Protein AF-0000000078599342 (afdb_homodimer)

Secondary structure (DSSP, 8-state):
-HHHHHHHHHHHHH-TT--EEEEETTEEEEE-HHHHTTT-HHHHHHHHHHHHH-S--EEEE-SS-HHHHHHHHHHHHHS---SS--SS-------GGG-------------------HHHHHHHHHHHHHHHHHHTT-HHHHHHHHHHHHHHHHHHTTSTTHHHHHHHHHHHS-TT--HHHHHHHHHHHHTHHHHTTSHHHHHHHHH-HHHHHHHH-/-HHHHHHHHHHHHH-TT--EEEEETTEEEEE-HHHHTTT-HHHHHHHHHHHHH-S--EEEE-SS-HHHHHHHHHHHHHS---SS--SS-------GGGG------------------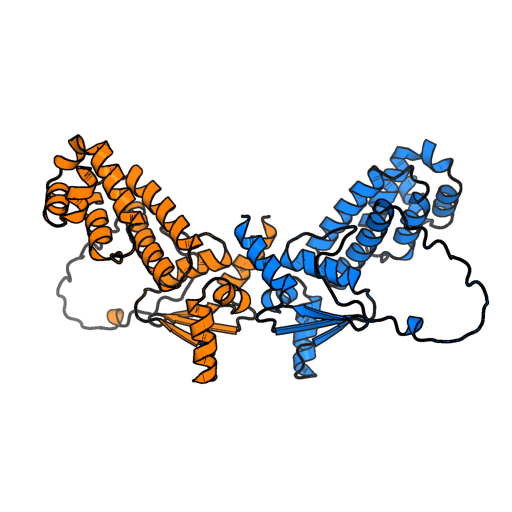HHHHHHHHHHHHHHHHHHTT-HHHHHHHHHHHHHHHHHHTTSTTHHHHHHHHHHHS-TT--HHHHHHHHHHHHTHHHHTTSHHHHHHHHH-HHHHHHHH-

Nearest PDB structures (foldseek):
  8dwu-assembly1_J  TM=7.829E-01  e=3.269E-07  Homo sapiens
  8dwv-assembly1_E  TM=7.834E-01  e=4.260E-07  Homo sapiens
  8dws-assembly1_A  TM=7.668E-01  e=6.860E-07  Homo sapiens
  4eoz-assembly2_A  TM=8.728E-01  e=1.828E-05  Homo sapiens
  3htm-assembly1_B  TM=7.169E-01  e=1.600E-06  Homo sapiens

Foldseek 3Di:
DVPQLVVLLCCQAVVPPFDAWEAEPNWIGGHHCVQQVVQFVLLVVVQVVVVVPDVHRYHYDYPAHPQLVQQVSCCSRRVGGDLQDGDHPIDDPPPCVVPPPPPDPDPPDPPCPVPPDSLLSSLVSLLRNLQVCVVRVRVSSNVVSLVSNLVSCLVCVLPPCNLVSLVCCQPPHDPVDCSNLLSNLVNCLVCVVNNVVDVSNVVSLVVRVVSVVSNVD/DVPQLVVLLCCQAVVPPFDAWEAEPNWIGGHHCVQQVVQFVLLVVVQVVVVVPDVHRYHYDYPAHPQLVQQVSCCSRRVGGDLQDGDHPIDDPPPPVVPPPPPDPDPPDPPCPVPPDSLLSSLVSLLRNLQVCVVRVRVSSNVVSLVSNLVSCLVCVVPPCNLVSLVCCQPPHDPVDCSNLLSNLVNCLVCVVNNVVDVSNVVSLVVRVVSVVSNVD

Sequence (434 aa):
MSELKDVMRDLLLRGRFSDMEILCQGITFKVHQAIVCTQSSYFSSAMCDGFKESTEKAINIQDDTPETIERVLSFLYLREYSEDGHIIQYQQPISALAICDHESGSSLPENKLEISEPANQAAFNNIEVFIAADKYAVFPLKTLATLKFSRWANTNYSSPMFHEVVQKVMTSVPPHESALREVIADIITRHIFDLIKNPEIVRNLDSFGSLGSLVITMSELKDVMRDLLLRGRFSDMEILCQGITFKVHQAIVCTQSSYFSSAMCDGFKESTEKAINIQDDTPETIERVLSFLYLREYSEDGHIIQYQQPISALAICDHESGSSLPENKLEISEPANQAAFNNIEVFIAADKYAVFPLKTLATLKFSRWANTNYSSPMFHEVVQKVMTSVPPHESALREVIADIITRHIFDLIKNPEIVRNLDSFGSLGSLVIT

Structure (mmCIF, N/CA/C/O backbone):
data_AF-0000000078599342-model_v1
#
loop_
_entity.id
_entity.type
_entity.pdbx_description
1 polymer 'BTB domain-containing protein'
#
loop_
_atom_site.group_PDB
_atom_site.id
_atom_site.type_symbol
_atom_site.label_atom_id
_atom_site.label_alt_id
_atom_site.label_comp_id
_atom_site.label_asym_id
_atom_site.label_entity_id
_atom_site.label_seq_id
_atom_site.pdbx_PDB_ins_code
_atom_site.Cartn_x
_atom_site.Cartn_y
_atom_site.Cartn_z
_atom_site.occupancy
_atom_site.B_iso_or_equiv
_atom_site.auth_seq_id
_atom_site.auth_comp_id
_atom_site.auth_asym_id
_atom_site.auth_atom_id
_atom_site.pdbx_PDB_model_num
ATOM 1 N N . MET A 1 1 ? 8.242 -2.121 -5.367 1 44.31 1 MET A N 1
ATOM 2 C CA . MET A 1 1 ? 7.691 -1.234 -4.348 1 44.31 1 MET A CA 1
ATOM 3 C C . MET A 1 1 ? 6.762 -0.198 -4.973 1 44.31 1 MET A C 1
ATOM 5 O O . MET A 1 1 ? 5.73 0.148 -4.395 1 44.31 1 MET A O 1
ATOM 9 N N . SER A 1 2 ? 7.109 0.196 -6.266 1 57.41 2 SER A N 1
ATOM 10 C CA . SER A 1 2 ? 6.449 1.245 -7.039 1 57.41 2 SER A CA 1
ATOM 11 C C . SER A 1 2 ? 5.027 0.843 -7.418 1 57.41 2 SER A C 1
ATOM 13 O O . SER A 1 2 ? 4.109 1.665 -7.367 1 57.41 2 SER A O 1
ATOM 15 N N . GLU A 1 3 ? 4.758 -0.439 -7.145 1 83.12 3 GLU A N 1
ATOM 16 C CA . GLU A 1 3 ? 3.508 -0.863 -7.766 1 83.12 3 GLU A CA 1
ATOM 17 C C . GLU A 1 3 ? 2.35 -0.808 -6.773 1 83.12 3 GLU A C 1
ATOM 19 O O . GLU A 1 3 ? 1.249 -0.375 -7.117 1 83.12 3 GLU A O 1
ATOM 24 N N . LEU A 1 4 ? 2.77 -0.935 -5.496 1 88.19 4 LEU A N 1
ATOM 25 C CA . LEU A 1 4 ? 1.708 -0.881 -4.5 1 88.19 4 LEU A CA 1
ATOM 26 C C . LEU A 1 4 ? 1.235 0.552 -4.281 1 88.19 4 LEU A C 1
ATOM 28 O O . LEU A 1 4 ? 0.034 0.803 -4.164 1 88.19 4 LEU A O 1
ATOM 32 N N . LYS A 1 5 ? 2.162 1.433 -4.293 1 91.69 5 LYS A N 1
ATOM 33 C CA . LYS A 1 5 ? 1.847 2.848 -4.129 1 91.69 5 LYS A CA 1
ATOM 34 C C . LYS A 1 5 ? 0.955 3.35 -5.262 1 91.69 5 LYS A C 1
ATOM 36 O O . LYS A 1 5 ? 0.083 4.195 -5.047 1 91.69 5 LYS A O 1
ATOM 41 N N . ASP A 1 6 ? 1.201 2.787 -6.383 1 91.44 6 ASP A N 1
ATOM 42 C CA . ASP A 1 6 ? 0.391 3.178 -7.531 1 91.44 6 ASP A CA 1
ATOM 43 C C . ASP A 1 6 ? -1.062 2.744 -7.352 1 91.44 6 ASP A C 1
ATOM 45 O O . ASP A 1 6 ? -1.983 3.482 -7.707 1 91.44 6 ASP A O 1
ATOM 49 N N . VAL A 1 7 ? -1.217 1.637 -6.809 1 91 7 VAL A N 1
ATOM 50 C CA . VAL A 1 7 ? -2.561 1.129 -6.551 1 91 7 VAL A CA 1
ATOM 51 C C . VAL A 1 7 ? -3.26 2.02 -5.523 1 91 7 VAL A C 1
ATOM 53 O O . VAL A 1 7 ? -4.398 2.443 -5.738 1 91 7 VAL A O 1
ATOM 56 N N . MET A 1 8 ? -2.564 2.336 -4.508 1 94.5 8 MET A N 1
ATOM 57 C CA . MET A 1 8 ? -3.117 3.156 -3.436 1 94.5 8 MET A CA 1
ATOM 58 C C . MET A 1 8 ? -3.426 4.566 -3.932 1 94.5 8 MET A C 1
ATOM 60 O O . MET A 1 8 ? -4.441 5.152 -3.551 1 94.5 8 MET A O 1
ATOM 64 N N . ARG A 1 9 ? -2.537 5.02 -4.727 1 94.25 9 ARG A N 1
ATOM 65 C CA . ARG A 1 9 ? -2.746 6.34 -5.312 1 94.25 9 ARG A CA 1
ATOM 66 C C . ARG A 1 9 ? -4.012 6.367 -6.164 1 94.25 9 ARG A C 1
ATOM 68 O O . ARG A 1 9 ? -4.797 7.316 -6.09 1 94.25 9 ARG A O 1
ATOM 75 N N . ASP A 1 10 ? -4.18 5.352 -6.887 1 93 10 ASP A N 1
ATOM 76 C CA . ASP A 1 10 ? -5.363 5.262 -7.734 1 93 10 ASP A CA 1
ATOM 77 C C . ASP A 1 10 ? -6.641 5.227 -6.895 1 93 10 ASP A C 1
ATOM 79 O O . ASP A 1 10 ? -7.625 5.887 -7.227 1 93 10 ASP A O 1
ATOM 83 N N . LEU A 1 11 ? -6.578 4.488 -5.844 1 94.75 11 LEU A N 1
ATOM 84 C CA . LEU A 1 11 ? -7.73 4.43 -4.949 1 94.75 11 LEU A CA 1
ATOM 85 C C . LEU A 1 11 ? -8.039 5.805 -4.367 1 94.75 11 LEU A C 1
ATOM 87 O O . LEU A 1 11 ? -9.203 6.211 -4.312 1 94.75 11 LEU A O 1
ATOM 91 N N . LEU A 1 12 ? -7.027 6.5 -3.98 1 95.56 12 LEU A N 1
ATOM 92 C CA . LEU A 1 12 ? -7.195 7.82 -3.385 1 95.56 12 LEU A CA 1
ATOM 93 C C . LEU A 1 12 ? -7.785 8.797 -4.395 1 95.56 12 LEU A C 1
ATOM 95 O O . LEU A 1 12 ? -8.711 9.547 -4.074 1 95.56 12 LEU A O 1
ATOM 99 N N . LEU A 1 13 ? -7.34 8.734 -5.602 1 93.81 13 LEU A N 1
ATOM 100 C CA . LEU A 1 13 ? -7.66 9.758 -6.59 1 93.81 13 LEU A CA 1
ATOM 101 C C . LEU A 1 13 ? -8.984 9.453 -7.277 1 93.81 13 LEU A C 1
ATOM 103 O O . LEU A 1 13 ? -9.75 10.367 -7.594 1 93.81 13 LEU A O 1
ATOM 107 N N . ARG A 1 14 ? -9.273 8.18 -7.477 1 92.06 14 ARG A N 1
ATOM 108 C CA . ARG A 1 14 ? -10.445 7.828 -8.273 1 92.06 14 ARG A CA 1
ATOM 109 C C . ARG A 1 14 ? -11.609 7.402 -7.391 1 92.06 14 ARG A C 1
ATOM 111 O O . ARG A 1 14 ? -12.766 7.453 -7.809 1 92.06 14 ARG A O 1
ATOM 118 N N . GLY A 1 15 ? -11.344 6.891 -6.246 1 93.19 15 GLY A N 1
ATOM 119 C CA . GLY A 1 15 ? -12.375 6.539 -5.281 1 93.19 15 GLY A CA 1
ATOM 120 C C . GLY A 1 15 ? -13.195 5.332 -5.699 1 93.19 15 GLY A C 1
ATOM 121 O O . GLY A 1 15 ? -14.352 5.191 -5.297 1 93.19 15 GLY A O 1
ATOM 122 N N . ARG A 1 16 ? -12.609 4.461 -6.594 1 91.44 16 ARG A N 1
ATOM 123 C CA . ARG A 1 16 ? -13.32 3.258 -7.004 1 91.44 16 ARG A CA 1
ATOM 124 C C . ARG A 1 16 ? -13.555 2.328 -5.816 1 91.44 16 ARG A C 1
ATOM 126 O O . ARG A 1 16 ? -12.664 2.141 -4.984 1 91.44 16 ARG A O 1
ATOM 133 N N . PHE A 1 17 ? -14.781 1.865 -5.664 1 92.31 17 PHE A N 1
ATOM 134 C CA . PHE A 1 17 ? -15.18 0.913 -4.637 1 92.31 17 PHE A CA 1
ATOM 135 C C . PHE A 1 17 ? -15.125 1.551 -3.254 1 92.31 17 PHE A C 1
ATOM 137 O O . PHE A 1 17 ? -14.875 0.868 -2.258 1 92.31 17 PHE A O 1
ATOM 144 N N . SER A 1 18 ? -15.18 2.902 -3.219 1 94.25 18 SER A N 1
ATOM 145 C CA . SER A 1 18 ? -15.242 3.57 -1.925 1 94.25 18 SER A CA 1
ATOM 146 C C . SER A 1 18 ? -16.484 3.152 -1.151 1 94.25 18 SER A C 1
ATOM 148 O O . SER A 1 18 ? -17.531 2.871 -1.748 1 94.25 18 SER A O 1
ATOM 150 N N . ASP A 1 19 ? -16.391 3.115 0.206 1 91.88 19 ASP A N 1
ATOM 151 C CA . ASP A 1 19 ? -17.516 2.703 1.048 1 91.88 19 ASP A CA 1
ATOM 152 C C . ASP A 1 19 ? -17.688 3.65 2.232 1 91.88 19 ASP A C 1
ATOM 154 O O . ASP A 1 19 ? -18.375 3.328 3.195 1 91.88 19 ASP A O 1
ATOM 158 N N . MET A 1 20 ? -17.016 4.785 2.164 1 93.19 20 MET A N 1
ATOM 159 C CA . MET A 1 20 ? -17.062 5.801 3.211 1 93.19 20 MET A CA 1
ATOM 160 C C . MET A 1 20 ? -16.828 7.188 2.633 1 93.19 20 MET A C 1
ATOM 162 O O . MET A 1 20 ? -16.031 7.348 1.694 1 93.19 20 MET A O 1
ATOM 166 N N . GLU A 1 21 ? -17.531 8.148 3.201 1 94.94 21 GLU A N 1
ATOM 167 C CA . GLU A 1 21 ? -17.344 9.531 2.752 1 94.94 21 GLU A CA 1
ATOM 168 C C . GLU A 1 21 ? -16.969 10.438 3.916 1 94.94 21 GLU A C 1
ATOM 170 O O . GLU A 1 21 ? -17.469 10.281 5.027 1 94.94 21 GLU A O 1
ATOM 175 N N . ILE A 1 22 ? -16.109 11.383 3.633 1 95.44 22 ILE A N 1
ATOM 176 C CA . ILE A 1 22 ? -15.758 12.453 4.559 1 95.44 22 ILE A CA 1
ATOM 177 C C . ILE A 1 22 ? -16.156 13.805 3.959 1 95.44 22 ILE A C 1
ATOM 179 O O . ILE A 1 22 ? -15.68 14.172 2.879 1 95.44 22 ILE A O 1
ATOM 183 N N . LEU A 1 23 ? -17.062 14.422 4.664 1 95.06 23 LEU A N 1
ATOM 184 C CA . LEU A 1 23 ? -17.5 15.75 4.25 1 95.06 23 LEU A CA 1
ATOM 185 C C . LEU A 1 23 ? -16.781 16.844 5.031 1 95.06 23 LEU A C 1
ATOM 187 O O . LEU A 1 23 ? -16.703 16.781 6.262 1 95.06 23 LEU A O 1
ATOM 191 N N . CYS A 1 24 ? -16.203 17.781 4.301 1 95.25 24 CYS A N 1
ATOM 192 C CA . CYS A 1 24 ? -15.477 18.875 4.93 1 95.25 24 CYS A CA 1
ATOM 193 C C . CYS A 1 24 ? -15.695 20.188 4.168 1 95.25 24 CYS A C 1
ATOM 195 O O . CYS A 1 24 ? -15.211 20.328 3.045 1 95.25 24 CYS A O 1
ATOM 197 N N . GLN A 1 25 ? -16.406 21.094 4.773 1 93.5 25 GLN A N 1
ATOM 198 C CA . GLN A 1 25 ? -16.641 22.422 4.227 1 93.5 25 GLN A CA 1
ATOM 199 C C . GLN A 1 25 ? -17.141 22.344 2.783 1 93.5 25 GLN A C 1
ATOM 201 O O . GLN A 1 25 ? -16.594 23 1.899 1 93.5 25 GLN A O 1
ATOM 206 N N . GLY A 1 26 ? -18.062 21.484 2.555 1 90.62 26 GLY A N 1
ATOM 207 C CA . GLY A 1 26 ? -18.719 21.375 1.259 1 90.62 26 GLY A CA 1
ATOM 208 C C . GLY A 1 26 ? -18.016 20.422 0.308 1 90.62 26 GLY A C 1
ATOM 209 O O . GLY A 1 26 ? -18.531 20.141 -0.782 1 90.62 26 GLY A O 1
ATOM 210 N N . ILE A 1 27 ? -16.844 19.984 0.686 1 93.19 27 ILE A N 1
ATOM 211 C CA . ILE A 1 27 ? -16.109 19.047 -0.155 1 93.19 27 ILE A CA 1
ATOM 212 C C . ILE A 1 27 ? -16.312 17.625 0.352 1 93.19 27 ILE A C 1
ATOM 214 O O . ILE A 1 27 ? -16.281 17.375 1.56 1 93.19 27 ILE A O 1
ATOM 218 N N . THR A 1 28 ? -16.578 16.719 -0.605 1 94.31 28 THR A N 1
ATOM 219 C CA . THR A 1 28 ? -16.766 15.32 -0.249 1 94.31 28 THR A CA 1
ATOM 220 C C . THR A 1 28 ? -15.555 14.484 -0.673 1 94.31 28 THR A C 1
ATOM 222 O O . THR A 1 28 ? -15.156 14.516 -1.838 1 94.31 28 THR A O 1
ATOM 225 N N . PHE A 1 29 ? -14.938 13.805 0.304 1 95.75 29 PHE A N 1
ATOM 226 C CA . PHE A 1 29 ? -13.875 12.836 0.031 1 95.75 29 PHE A CA 1
ATOM 227 C C . PHE A 1 29 ? -14.422 11.414 0.08 1 95.75 29 PHE A C 1
ATOM 229 O O . PHE A 1 29 ? -14.914 10.961 1.118 1 95.75 29 PHE A O 1
ATOM 236 N N . LYS A 1 30 ? -14.375 10.727 -1.102 1 95.44 30 LYS A N 1
ATOM 237 C CA . LYS A 1 30 ? -14.703 9.305 -1.126 1 95.44 30 LYS A CA 1
ATOM 238 C C . LYS A 1 30 ? -13.5 8.453 -0.716 1 95.44 30 LYS A C 1
ATOM 240 O O . LYS A 1 30 ? -12.453 8.5 -1.363 1 95.44 30 LYS A O 1
ATOM 245 N N . VAL A 1 31 ? -13.68 7.715 0.392 1 96.81 31 VAL A N 1
ATOM 246 C CA . VAL A 1 31 ? -12.531 6.992 0.934 1 96.81 31 VAL A CA 1
ATOM 247 C C . VAL A 1 31 ? -12.938 5.555 1.266 1 96.81 31 VAL A C 1
ATOM 249 O O . VAL A 1 31 ? -14.086 5.16 1.042 1 96.81 31 VAL A O 1
ATOM 252 N N . HIS A 1 32 ? -12.031 4.723 1.635 1 96.19 32 HIS A N 1
ATOM 253 C CA . HIS A 1 32 ? -12.227 3.307 1.926 1 96.19 32 HIS A CA 1
ATOM 254 C C . HIS A 1 32 ? -12.031 3.018 3.41 1 96.19 32 HIS A C 1
ATOM 256 O O . HIS A 1 32 ? -10.969 3.309 3.969 1 96.19 32 HIS A O 1
ATOM 262 N N . GLN A 1 33 ? -13.023 2.408 4.027 1 95.62 33 GLN A N 1
ATOM 263 C CA . GLN A 1 33 ? -12.953 2.1 5.453 1 95.62 33 GLN A CA 1
ATOM 264 C C . GLN A 1 33 ? -11.719 1.267 5.777 1 95.62 33 GLN A C 1
ATOM 266 O O . GLN A 1 33 ? -11.031 1.522 6.77 1 95.62 33 GLN A O 1
ATOM 271 N N . ALA A 1 34 ? -11.383 0.303 4.945 1 94.56 34 ALA A N 1
ATOM 272 C CA . ALA A 1 34 ? -10.273 -0.623 5.168 1 94.56 34 ALA A CA 1
ATOM 273 C C . ALA A 1 34 ? -8.953 0.126 5.285 1 94.56 34 ALA A C 1
ATOM 275 O O . ALA A 1 34 ? -8.047 -0.311 6 1 94.56 34 ALA A O 1
ATOM 276 N N . ILE A 1 35 ? -8.859 1.242 4.633 1 96.25 35 ILE A N 1
ATOM 277 C CA . ILE A 1 35 ? -7.617 2.016 4.629 1 96.25 35 ILE A CA 1
ATOM 278 C C . ILE A 1 35 ? -7.656 3.055 5.746 1 96.25 35 ILE A C 1
ATOM 280 O O . ILE A 1 35 ? -6.727 3.143 6.551 1 96.25 35 ILE A O 1
ATOM 284 N N . VAL A 1 36 ? -8.773 3.783 5.879 1 97.12 36 VAL A N 1
ATOM 285 C CA . VAL A 1 36 ? -8.867 4.93 6.773 1 97.12 36 VAL A CA 1
ATOM 286 C C . VAL A 1 36 ? -9.07 4.453 8.211 1 97.12 36 VAL A C 1
ATOM 288 O O . VAL A 1 36 ? -8.344 4.867 9.117 1 97.12 36 VAL A O 1
ATOM 291 N N . CYS A 1 37 ? -9.992 3.516 8.43 1 95.19 37 CYS A N 1
ATOM 292 C CA . CYS A 1 37 ? -10.414 3.141 9.773 1 95.19 37 CYS A CA 1
ATOM 293 C C . CYS A 1 37 ? -9.391 2.227 10.43 1 95.19 37 CYS A C 1
ATOM 295 O O . CYS A 1 37 ? -9.289 2.184 11.656 1 95.19 37 CYS A O 1
ATOM 297 N N . THR A 1 38 ? -8.578 1.553 9.633 1 94.25 38 THR A N 1
ATOM 298 C CA . THR A 1 38 ? -7.578 0.672 10.227 1 94.25 38 THR A CA 1
ATOM 299 C C . THR A 1 38 ? -6.371 1.473 10.711 1 94.25 38 THR A C 1
ATOM 301 O O . THR A 1 38 ? -5.555 0.966 11.484 1 94.25 38 THR A O 1
ATOM 304 N N . GLN A 1 39 ? -6.285 2.727 10.297 1 96.31 39 GLN A N 1
ATOM 305 C CA . GLN A 1 39 ? -5.102 3.51 10.617 1 96.31 39 GLN A CA 1
ATOM 306 C C . GLN A 1 39 ? -5.449 4.691 11.523 1 96.31 39 GLN A C 1
ATOM 308 O O . GLN A 1 39 ? -4.574 5.473 11.891 1 96.31 39 GLN A O 1
ATOM 313 N N . SER A 1 40 ? -6.684 4.848 11.875 1 97.19 40 SER A N 1
ATOM 314 C CA . SER A 1 40 ? -7.168 5.934 12.719 1 97.19 40 SER A CA 1
ATOM 315 C C . SER A 1 40 ? -8.289 5.457 13.641 1 97.19 40 SER A C 1
ATOM 317 O O . SER A 1 40 ? -9.391 5.152 13.18 1 97.19 40 SER A O 1
ATOM 319 N N . SER A 1 41 ? -8.039 5.469 14.922 1 95.38 41 SER A N 1
ATOM 320 C CA . SER A 1 41 ? -9.07 5.066 15.867 1 95.38 41 SER A CA 1
ATOM 321 C C . SER A 1 41 ? -10.219 6.07 15.898 1 95.38 41 SER A C 1
ATOM 323 O O . SER A 1 41 ? -11.359 5.715 16.219 1 95.38 41 SER A O 1
ATOM 325 N N . TYR A 1 42 ? -9.922 7.281 15.586 1 96.12 42 TYR A N 1
ATOM 326 C CA . TYR A 1 42 ? -10.977 8.281 15.484 1 96.12 42 TYR A CA 1
ATOM 327 C C . TYR A 1 42 ? -11.992 7.898 14.422 1 96.12 42 TYR A C 1
ATOM 329 O O . TYR A 1 42 ? -13.195 7.82 14.695 1 96.12 42 TYR A O 1
ATOM 337 N N . PHE A 1 43 ? -11.461 7.625 13.227 1 95.56 43 PHE A N 1
ATOM 338 C CA . PHE A 1 43 ? -12.352 7.312 12.117 1 95.56 43 PHE A CA 1
ATOM 339 C C . PHE A 1 43 ? -13.039 5.973 12.336 1 95.56 43 PHE A C 1
ATOM 341 O O . PHE A 1 43 ? -14.203 5.797 11.977 1 95.56 43 PHE A O 1
ATOM 348 N N . SER A 1 44 ? -12.289 5.051 12.906 1 93.69 44 SER A N 1
ATOM 349 C CA . SER A 1 44 ? -12.891 3.76 13.234 1 93.69 44 SER A CA 1
ATOM 350 C C . SER A 1 44 ? -14.062 3.918 14.188 1 93.69 44 SER A C 1
ATOM 352 O O . SER A 1 44 ? -15.141 3.371 13.953 1 93.69 44 SER A O 1
ATOM 354 N N . SER A 1 45 ? -13.953 4.691 15.219 1 93.31 45 SER A N 1
ATOM 355 C CA . SER A 1 45 ? -14.992 4.918 16.219 1 93.31 45 SER A CA 1
ATOM 356 C C . SER A 1 45 ? -16.156 5.719 15.625 1 93.31 45 SER A C 1
ATOM 358 O O . SER A 1 45 ? -17.312 5.418 15.898 1 93.31 45 SER A O 1
ATOM 360 N N . ALA A 1 46 ? -15.773 6.648 14.844 1 90.56 46 ALA A N 1
ATOM 361 C CA . ALA A 1 46 ? -16.797 7.492 14.234 1 90.56 46 ALA A CA 1
ATOM 362 C C . ALA A 1 46 ? -17.719 6.676 13.328 1 90.56 46 ALA A C 1
ATOM 364 O O . ALA A 1 46 ? -18.922 6.887 13.305 1 90.56 46 ALA A O 1
ATOM 365 N N . MET A 1 47 ? -17.109 5.742 12.57 1 88.25 47 MET A N 1
ATOM 366 C CA . MET A 1 47 ? -17.891 4.895 11.664 1 88.25 47 MET A CA 1
ATOM 367 C C . MET A 1 47 ? -18.719 3.879 12.445 1 88.25 47 MET A C 1
ATOM 369 O O . MET A 1 47 ? -19.844 3.59 12.078 1 88.25 47 MET A O 1
ATOM 373 N N . CYS A 1 48 ? -18.125 3.34 13.43 1 82 48 CYS A N 1
ATOM 374 C CA . CYS A 1 48 ? -18.844 2.398 14.273 1 82 48 CYS A CA 1
ATOM 375 C C . CYS A 1 48 ? -20.031 3.078 14.953 1 82 48 CYS A C 1
ATOM 377 O O . CYS A 1 48 ? -21.125 2.508 15.039 1 82 48 CYS A O 1
ATOM 379 N N . ASP A 1 49 ? -19.828 4.27 15.406 1 77.44 49 ASP A N 1
ATOM 380 C CA . ASP A 1 49 ? -20.875 5.047 16.078 1 77.44 49 ASP A CA 1
ATOM 381 C C . ASP A 1 49 ? -21.938 5.5 15.078 1 77.44 49 ASP A C 1
ATOM 383 O O . ASP A 1 49 ? -23.141 5.512 15.406 1 77.44 49 ASP A O 1
ATOM 387 N N . GLY A 1 50 ? -21.469 5.992 13.875 1 63.72 50 GLY A N 1
ATOM 388 C CA . GLY A 1 50 ? -22.391 6.441 12.844 1 63.72 50 GLY A CA 1
ATOM 389 C C . GLY A 1 50 ? -23.328 5.355 12.367 1 63.72 50 GLY A C 1
ATOM 390 O O . GLY A 1 50 ? -24.5 5.625 12.07 1 63.72 50 GLY A O 1
ATOM 391 N N . PHE A 1 51 ? -22.734 4.168 12.164 1 59.31 51 PHE A N 1
ATOM 392 C CA . PHE A 1 51 ? -23.562 3.047 11.758 1 59.31 51 PHE A CA 1
ATOM 393 C C . PHE A 1 51 ? -24.719 2.85 12.734 1 59.31 51 PHE A C 1
ATOM 395 O O . PHE A 1 51 ? -25.828 2.512 12.328 1 59.31 51 PHE A O 1
ATOM 402 N N . LYS A 1 52 ? -24.469 3.338 13.891 1 58.19 52 LYS A N 1
ATOM 403 C CA . LYS A 1 52 ? -25.516 3.229 14.898 1 58.19 52 LYS A CA 1
ATOM 404 C C . LYS A 1 52 ? -26.609 4.273 14.672 1 58.19 52 LYS A C 1
ATOM 406 O O . LYS A 1 52 ? -27.781 4.039 14.992 1 58.19 52 LYS A O 1
ATOM 411 N N . GLU A 1 53 ? -26.156 5.332 14.141 1 53.56 53 GLU A N 1
ATOM 412 C CA . GLU A 1 53 ? -27.109 6.434 14.078 1 53.56 53 GLU A CA 1
ATOM 413 C C . GLU A 1 53 ? -27.734 6.539 12.688 1 53.56 53 GLU A C 1
ATOM 415 O O . GLU A 1 53 ? -28.906 6.922 12.555 1 53.56 53 GLU A O 1
ATOM 420 N N . SER A 1 54 ? -26.969 6.582 11.672 1 59 54 SER A N 1
ATOM 421 C CA . SER A 1 54 ? -27.5 6.68 10.312 1 59 54 SER A CA 1
ATOM 422 C C . SER A 1 54 ? -26.859 5.645 9.391 1 59 54 SER A C 1
ATOM 424 O O . SER A 1 54 ? -25.828 5.062 9.727 1 59 54 SER A O 1
ATOM 426 N N . THR A 1 55 ? -27.641 5.223 8.438 1 60 55 THR A N 1
ATOM 427 C CA . THR A 1 55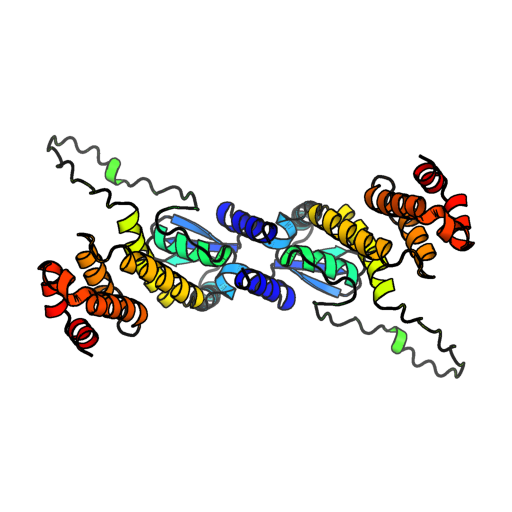 ? -27.234 4.266 7.418 1 60 55 THR A CA 1
ATOM 428 C C . THR A 1 55 ? -26.156 4.871 6.52 1 60 55 THR A C 1
ATOM 430 O O . THR A 1 55 ? -25.484 4.152 5.77 1 60 55 THR A O 1
ATOM 433 N N . GLU A 1 56 ? -25.906 6.215 6.836 1 68 56 GLU A N 1
ATOM 434 C CA . GLU A 1 56 ? -25 6.859 5.902 1 68 56 GLU A CA 1
ATOM 435 C C . GLU A 1 56 ? -23.547 6.691 6.348 1 68 56 GLU A C 1
ATOM 437 O O . GLU A 1 56 ? -23.203 6.969 7.504 1 68 56 GLU A O 1
ATOM 442 N N . LYS A 1 57 ? -22.734 6.066 5.613 1 84.69 57 LYS A N 1
ATOM 443 C CA . LYS A 1 57 ? -21.312 5.871 5.859 1 84.69 57 LYS A CA 1
ATOM 444 C C . LYS A 1 57 ? -20.516 7.137 5.543 1 84.69 57 LYS A C 1
ATOM 446 O O . LYS A 1 57 ? -19.641 7.125 4.676 1 84.69 57 LYS A O 1
ATOM 451 N N . ALA A 1 58 ? -21.031 8.281 6.301 1 90.81 58 ALA A N 1
ATOM 452 C CA . ALA A 1 58 ? -20.391 9.562 6.062 1 90.81 58 ALA A CA 1
ATOM 453 C C . ALA A 1 58 ? -20 10.242 7.375 1 90.81 58 ALA A C 1
ATOM 455 O O . ALA A 1 58 ? -20.766 10.195 8.344 1 90.81 58 ALA A O 1
ATOM 456 N N . ILE A 1 59 ? -18.891 10.844 7.477 1 93.25 59 ILE A N 1
ATOM 457 C CA . ILE A 1 59 ? -18.422 11.641 8.602 1 93.25 59 ILE A CA 1
ATOM 458 C C . ILE A 1 59 ? -18.328 13.109 8.195 1 93.25 59 ILE A C 1
ATOM 460 O O . ILE A 1 59 ? -17.734 13.438 7.164 1 93.25 59 ILE A O 1
ATOM 464 N N . ASN A 1 60 ? -18.906 13.977 9 1 93.38 60 ASN A N 1
ATOM 465 C CA . ASN A 1 60 ? -18.844 15.414 8.75 1 93.38 60 ASN A CA 1
ATOM 466 C C . ASN A 1 60 ? -17.797 16.094 9.617 1 93.38 60 ASN A C 1
ATOM 468 O O . ASN A 1 60 ? -17.859 16.047 10.852 1 93.38 60 ASN A O 1
ATOM 472 N N . ILE A 1 61 ? -16.859 16.672 8.93 1 94.94 61 ILE A N 1
ATOM 473 C CA . ILE A 1 61 ? -15.789 17.391 9.617 1 94.94 61 ILE A CA 1
ATOM 474 C C . ILE A 1 61 ? -15.953 18.891 9.391 1 94.94 61 ILE A C 1
ATOM 476 O O . ILE A 1 61 ? -15.922 19.359 8.25 1 94.94 61 ILE A O 1
ATOM 480 N N . GLN A 1 62 ? -16.047 19.625 10.477 1 92.56 62 GLN A N 1
ATOM 481 C CA . GLN A 1 62 ? -16.328 21.047 10.367 1 92.56 62 GLN A CA 1
ATOM 482 C C . GLN A 1 62 ? -15.133 21.875 10.859 1 92.56 62 GLN A C 1
ATOM 484 O O . GLN A 1 62 ? -14.961 23.031 10.453 1 92.56 62 GLN A O 1
ATOM 489 N N . ASP A 1 63 ? -14.281 21.312 11.625 1 93.06 63 ASP A N 1
ATOM 490 C CA . ASP A 1 63 ? -13.273 22.078 12.336 1 93.06 63 ASP A CA 1
ATOM 491 C C . ASP A 1 63 ? -11.945 22.078 11.594 1 93.06 63 ASP A C 1
ATOM 493 O O . ASP A 1 63 ? -10.945 22.594 12.102 1 93.06 63 ASP A O 1
ATOM 497 N N . ASP A 1 64 ? -11.914 21.453 10.438 1 96 64 ASP A N 1
ATOM 498 C CA . ASP A 1 64 ? -10.695 21.422 9.641 1 96 64 ASP A CA 1
ATOM 499 C C . ASP A 1 64 ? -10.961 21.859 8.203 1 96 64 ASP A C 1
ATOM 501 O O . ASP A 1 64 ? -12.117 22 7.797 1 96 64 ASP A O 1
ATOM 505 N N . THR A 1 65 ? -9.875 22.156 7.48 1 94.81 65 THR A N 1
ATOM 506 C CA . THR A 1 65 ? -10.008 22.562 6.086 1 94.81 65 THR A CA 1
ATOM 507 C C . THR A 1 65 ? -9.891 21.359 5.16 1 94.81 65 THR A C 1
ATOM 509 O O . THR A 1 65 ? -9.258 20.359 5.512 1 94.81 65 THR A O 1
ATOM 512 N N . PRO A 1 66 ? -10.461 21.453 3.947 1 95.31 66 PRO A N 1
ATOM 513 C CA . PRO A 1 66 ? -10.297 20.375 2.967 1 95.31 66 PRO A CA 1
ATOM 514 C C . PRO A 1 66 ? -8.836 20.094 2.625 1 95.31 66 PRO A C 1
ATOM 516 O O . PRO A 1 66 ? -8.453 18.938 2.42 1 95.31 66 PRO A O 1
ATOM 519 N N . GLU A 1 67 ? -8.016 21.141 2.641 1 94.94 67 GLU A N 1
ATOM 520 C CA . GLU A 1 67 ? -6.594 20.969 2.342 1 94.94 67 GLU A CA 1
ATOM 521 C C . GLU A 1 67 ? -5.902 20.109 3.4 1 94.94 67 GLU A C 1
ATOM 523 O O . GLU A 1 67 ? -5.098 19.234 3.07 1 94.94 67 GLU A O 1
ATOM 528 N N . THR A 1 68 ? -6.254 20.344 4.605 1 97.19 68 THR A N 1
ATOM 529 C CA . THR A 1 68 ? -5.668 19.578 5.695 1 97.19 68 THR A CA 1
ATOM 530 C C . THR A 1 68 ? -6.137 18.125 5.648 1 97.19 68 THR A C 1
ATOM 532 O O . THR A 1 68 ? -5.328 17.203 5.781 1 97.19 68 THR A O 1
ATOM 535 N N . ILE A 1 69 ? -7.43 17.938 5.383 1 97.69 69 ILE A N 1
ATOM 536 C CA . ILE A 1 69 ? -7.984 16.594 5.301 1 97.69 69 ILE A CA 1
ATOM 537 C C . ILE A 1 69 ? -7.344 15.836 4.137 1 97.69 69 ILE A C 1
ATOM 539 O O . ILE A 1 69 ? -7.016 14.656 4.258 1 97.69 69 ILE A O 1
ATOM 543 N N . GLU A 1 70 ? -7.137 16.594 3.061 1 97.12 70 GLU A N 1
ATOM 544 C CA . GLU A 1 70 ? -6.469 15.992 1.911 1 97.12 70 GLU A CA 1
ATOM 545 C C . GLU A 1 70 ? -5.09 15.461 2.289 1 97.12 70 GLU A C 1
ATOM 547 O O . GLU A 1 70 ? -4.711 14.359 1.887 1 97.12 70 GLU A O 1
ATOM 552 N N . ARG A 1 71 ? -4.352 16.188 3.047 1 97.69 71 ARG A N 1
ATOM 553 C CA . ARG A 1 71 ? -3.006 15.781 3.441 1 97.69 71 ARG A CA 1
ATOM 554 C C . ARG A 1 71 ? -3.051 14.602 4.402 1 97.69 71 ARG A C 1
ATOM 556 O O . ARG A 1 71 ? -2.199 13.711 4.344 1 97.69 71 ARG A O 1
ATOM 563 N N . VAL A 1 72 ? -4.059 14.602 5.277 1 98.38 72 VAL A N 1
ATOM 564 C CA . VAL A 1 72 ? -4.25 13.461 6.172 1 98.38 72 VAL A CA 1
ATOM 565 C C . VAL A 1 72 ? -4.535 12.203 5.355 1 98.38 72 VAL A C 1
ATOM 567 O O . VAL A 1 72 ? -3.904 11.164 5.566 1 98.38 72 VAL A O 1
ATOM 570 N N . LEU A 1 73 ? -5.406 12.32 4.379 1 97.81 73 LEU A N 1
ATOM 571 C CA . LEU A 1 73 ? -5.781 11.188 3.549 1 97.81 73 LEU A CA 1
ATOM 572 C C . LEU A 1 73 ? -4.609 10.742 2.68 1 97.81 73 LEU A C 1
ATOM 574 O O . LEU A 1 73 ? -4.387 9.539 2.498 1 97.81 73 LEU A O 1
ATOM 578 N N . SER A 1 74 ? -3.879 11.711 2.186 1 97.38 74 SER A N 1
ATOM 579 C CA . SER A 1 74 ? -2.691 11.375 1.406 1 97.38 74 SER A CA 1
ATOM 580 C C . SER A 1 74 ? -1.737 10.492 2.203 1 97.38 74 SER A C 1
ATOM 582 O O . SER A 1 74 ? -1.218 9.508 1.684 1 97.38 74 SER A O 1
ATOM 584 N N . PHE A 1 75 ? -1.576 10.805 3.424 1 97.81 75 PHE A N 1
ATOM 585 C CA . PHE A 1 75 ? -0.682 10.008 4.258 1 97.81 75 PHE A CA 1
ATOM 586 C C . PHE A 1 75 ? -1.261 8.625 4.5 1 97.81 75 PHE A C 1
ATOM 588 O O . PHE A 1 75 ? -0.539 7.625 4.441 1 97.81 75 PHE A O 1
ATOM 595 N N . LEU A 1 76 ? -2.551 8.586 4.742 1 97.62 76 LEU A N 1
ATOM 596 C CA . LEU A 1 76 ? -3.172 7.297 5.043 1 97.62 76 LEU A CA 1
ATOM 597 C C . LEU A 1 76 ? -3.082 6.359 3.844 1 97.62 76 LEU A C 1
ATOM 599 O O . LEU A 1 76 ? -2.955 5.141 4.012 1 97.62 76 LEU A O 1
ATOM 603 N N . TYR A 1 77 ? -3.068 6.891 2.658 1 96.69 77 TYR A N 1
ATOM 604 C CA . TYR A 1 77 ? -3.031 6.066 1.453 1 96.69 77 TYR A CA 1
ATOM 605 C C . TYR A 1 77 ? -1.6 5.871 0.972 1 96.69 77 TYR A C 1
ATOM 607 O O . TYR A 1 77 ? -1.246 4.793 0.482 1 96.69 77 TYR A O 1
ATOM 615 N N . LEU A 1 78 ? -0.734 6.879 1.156 1 95.69 78 LEU A N 1
ATOM 616 C CA . LEU A 1 78 ? 0.538 6.891 0.442 1 95.69 78 LEU A CA 1
ATOM 617 C C . LEU A 1 78 ? 1.707 6.992 1.416 1 95.69 78 LEU A C 1
ATOM 619 O O . LEU A 1 78 ? 2.867 6.898 1.011 1 95.69 78 LEU A O 1
ATOM 623 N N . ARG A 1 79 ? 1.479 7.27 2.621 1 95.94 79 ARG A N 1
ATOM 624 C CA . ARG A 1 79 ? 2.475 7.457 3.672 1 95.94 79 ARG A CA 1
ATOM 625 C C . ARG A 1 79 ? 3.301 8.719 3.426 1 95.94 79 ARG A C 1
ATOM 627 O O . ARG A 1 79 ? 4.469 8.789 3.822 1 95.94 79 ARG A O 1
ATOM 634 N N . GLU A 1 80 ? 2.668 9.602 2.701 1 95.62 80 GLU A N 1
ATOM 635 C CA . GLU A 1 80 ? 3.283 10.898 2.434 1 95.62 80 GLU A CA 1
ATOM 636 C C . GLU A 1 80 ? 2.227 11.953 2.125 1 95.62 80 GLU A C 1
ATOM 638 O O . GLU A 1 80 ? 1.061 11.625 1.897 1 95.62 80 GLU A O 1
ATOM 643 N N . TYR A 1 81 ? 2.615 13.195 2.221 1 96.44 81 TYR A N 1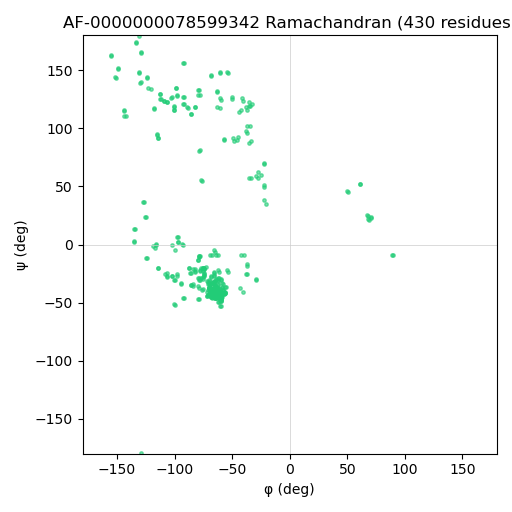
ATOM 644 C CA . TYR A 1 81 ? 1.753 14.289 1.797 1 96.44 81 TYR A CA 1
ATOM 645 C C . TYR A 1 81 ? 2.576 15.461 1.28 1 96.44 81 TYR A C 1
ATOM 647 O O . TYR A 1 81 ? 3.732 15.641 1.669 1 96.44 81 TYR A O 1
ATOM 655 N N . SER A 1 82 ? 1.986 16.172 0.411 1 94.75 82 SER A N 1
ATOM 656 C CA . SER A 1 82 ? 2.623 17.375 -0.111 1 94.75 82 SER A CA 1
ATOM 657 C C . SER A 1 82 ? 2.482 18.547 0.863 1 94.75 82 SER A C 1
ATOM 659 O O . SER A 1 82 ? 1.38 18.844 1.332 1 94.75 82 SER A O 1
ATOM 661 N N . GLU A 1 83 ? 3.555 19.203 1.083 1 94.56 83 GLU A N 1
ATOM 662 C CA . GLU A 1 83 ? 3.553 20.297 2.051 1 94.56 83 GLU A CA 1
ATOM 663 C C . GLU A 1 83 ? 3.023 21.594 1.427 1 94.56 83 GLU A C 1
ATOM 665 O O . GLU A 1 83 ? 2.637 22.516 2.141 1 94.56 83 GLU A O 1
ATOM 670 N N . ASP A 1 84 ? 3.086 21.734 0.138 1 87.81 84 ASP A N 1
ATOM 671 C CA . ASP A 1 84 ? 2.721 23 -0.5 1 87.81 84 ASP A CA 1
ATOM 672 C C . ASP A 1 84 ? 1.837 22.75 -1.724 1 87.81 84 ASP A C 1
ATOM 674 O O . ASP A 1 84 ? 1.543 23.688 -2.475 1 87.81 84 ASP A O 1
ATOM 678 N N . GLY A 1 85 ? 1.474 21.531 -2.01 1 85 85 GLY A N 1
ATOM 679 C CA . GLY A 1 85 ? 0.652 21.219 -3.17 1 85 85 GLY A CA 1
ATOM 680 C C . GLY A 1 85 ? -0.537 20.328 -2.84 1 85 85 GLY A C 1
ATOM 681 O O . GLY A 1 85 ? -0.903 20.188 -1.672 1 85 85 GLY A O 1
ATOM 682 N N . HIS A 1 86 ? -1.317 20.047 -3.934 1 86.12 86 HIS A N 1
ATOM 683 C CA . HIS A 1 86 ? -2.482 19.172 -3.834 1 86.12 86 HIS A CA 1
ATOM 684 C C . HIS A 1 86 ? -2.352 17.969 -4.762 1 86.12 86 HIS A C 1
ATOM 686 O O . HIS A 1 86 ? -1.858 18.094 -5.887 1 86.12 86 HIS A O 1
ATOM 692 N N . ILE A 1 87 ? -2.66 16.891 -4.168 1 81.31 87 ILE A N 1
ATOM 693 C CA . ILE A 1 87 ? -2.621 15.711 -5.027 1 81.31 87 ILE A CA 1
ATOM 694 C C . ILE A 1 87 ? -4.035 15.359 -5.484 1 81.31 87 ILE A C 1
ATOM 696 O O . ILE A 1 87 ? -4.219 14.711 -6.516 1 81.31 87 ILE A O 1
ATOM 700 N N . ILE A 1 88 ? -5.008 15.672 -4.645 1 77.69 88 ILE A N 1
ATOM 701 C CA . ILE A 1 88 ? -6.402 15.398 -4.98 1 77.69 88 ILE A CA 1
ATOM 702 C C . ILE A 1 88 ? -7.02 16.625 -5.652 1 77.69 88 ILE A C 1
ATOM 704 O O . ILE A 1 88 ? -6.863 17.75 -5.168 1 77.69 88 ILE A O 1
ATOM 708 N N . GLN A 1 89 ? -7.504 16.438 -6.887 1 63.66 89 GLN A N 1
ATOM 709 C CA . GLN A 1 89 ? -8.211 17.531 -7.555 1 63.66 89 GLN A CA 1
ATOM 710 C C . GLN A 1 89 ? -9.641 17.656 -7.039 1 63.66 89 GLN A C 1
ATOM 712 O O . GLN A 1 89 ? -10.461 16.75 -7.234 1 63.66 89 GLN A O 1
ATOM 717 N N . TYR A 1 90 ? -9.805 18.281 -5.93 1 55.97 90 TYR A N 1
ATOM 718 C CA . TYR A 1 90 ? -11.195 18.422 -5.516 1 55.97 90 TYR A CA 1
ATOM 719 C C . TYR A 1 90 ? -11.789 19.734 -6.031 1 55.97 90 TYR A C 1
ATOM 721 O O . TYR A 1 90 ? -11.062 20.688 -6.273 1 55.97 90 TYR A O 1
ATOM 729 N N . GLN A 1 91 ? -12.938 19.641 -6.727 1 50.53 91 GLN A N 1
ATOM 730 C CA . GLN A 1 91 ? -13.711 20.781 -7.207 1 50.53 91 GLN A CA 1
ATOM 731 C C . GLN A 1 91 ? -13.922 21.812 -6.102 1 50.53 91 GLN A C 1
ATOM 733 O O . GLN A 1 91 ? -14.484 21.5 -5.051 1 50.53 91 GLN A O 1
ATOM 738 N N . GLN A 1 92 ? -13.086 22.703 -5.957 1 48.22 92 GLN A N 1
ATOM 739 C CA . GLN A 1 92 ? -13.281 23.797 -5.02 1 48.22 92 GLN A CA 1
ATOM 740 C C . GLN A 1 92 ? -14.711 24.328 -5.074 1 48.22 92 GLN A C 1
ATOM 742 O O . GLN A 1 92 ? -15.281 24.469 -6.156 1 48.22 92 GLN A O 1
ATOM 747 N N . PRO A 1 93 ? -15.5 24.234 -4.07 1 43.94 93 PRO A N 1
ATOM 748 C CA . PRO A 1 93 ? -16.781 24.938 -4.148 1 43.94 93 PRO A CA 1
ATOM 749 C C . PRO A 1 93 ? -16.656 26.328 -4.762 1 43.94 93 PRO A C 1
ATOM 751 O O . PRO A 1 93 ? -15.609 26.969 -4.637 1 43.94 93 PRO A O 1
ATOM 754 N N . ILE A 1 94 ? -17.406 26.656 -5.785 1 38.72 94 ILE A N 1
ATOM 755 C CA . ILE A 1 94 ? -17.516 28.031 -6.258 1 38.72 94 ILE A CA 1
ATOM 756 C C . ILE A 1 94 ? -17.734 28.969 -5.07 1 38.72 94 ILE A C 1
ATOM 758 O O . ILE A 1 94 ? -18.688 28.781 -4.293 1 38.72 94 ILE A O 1
ATOM 762 N N . SER A 1 95 ? -16.891 29.469 -4.469 1 34.41 95 SER A N 1
ATOM 763 C CA . SER A 1 95 ? -17.203 30.547 -3.547 1 34.41 95 SER A CA 1
ATOM 764 C C . SER A 1 95 ? -18.312 31.438 -4.098 1 34.41 95 SER A C 1
ATOM 766 O O . SER A 1 95 ? -18.188 32 -5.191 1 34.41 95 SER A O 1
ATOM 768 N N . ALA A 1 96 ? -19.547 31.203 -3.711 1 37.06 96 ALA A N 1
ATOM 769 C CA . ALA A 1 96 ? -20.656 32.125 -3.971 1 37.06 96 ALA A CA 1
ATOM 770 C C . ALA A 1 96 ? -20.203 33.562 -3.859 1 37.06 96 ALA A C 1
ATOM 772 O O . ALA A 1 96 ? -21 34.5 -4.066 1 37.06 96 ALA A O 1
ATOM 773 N N . LEU A 1 97 ? -18.969 33.75 -3.184 1 33.81 97 LEU A N 1
ATOM 774 C CA . LEU A 1 97 ? -18.703 35.156 -3.031 1 33.81 97 LEU A CA 1
ATOM 775 C C . LEU A 1 97 ? -18.562 35.844 -4.391 1 33.81 97 LEU A C 1
ATOM 777 O O . LEU A 1 97 ? -18.484 37.062 -4.473 1 33.81 97 LEU A O 1
ATOM 781 N N . ALA A 1 98 ? -18.234 34.969 -5.461 1 35.91 98 ALA A N 1
ATOM 782 C CA . ALA A 1 98 ? -18.062 35.781 -6.68 1 35.91 98 ALA A CA 1
ATOM 783 C C . ALA A 1 98 ? -19.406 36.188 -7.246 1 35.91 98 ALA A C 1
ATOM 785 O O . ALA A 1 98 ? -19.469 36.969 -8.227 1 35.91 98 ALA A O 1
ATOM 786 N N . ILE A 1 99 ? -20.484 35.438 -6.863 1 34.59 99 ILE A N 1
ATOM 787 C CA . ILE A 1 99 ? -21.656 35.906 -7.605 1 34.59 99 ILE A CA 1
ATOM 788 C C . ILE A 1 99 ? -22.109 37.25 -7.066 1 34.59 99 ILE A C 1
ATOM 790 O O . ILE A 1 99 ? -23.172 37.75 -7.445 1 34.59 99 ILE A O 1
ATOM 794 N N . CYS A 1 100 ? -21.703 37.625 -5.809 1 32.09 100 CYS A N 1
ATOM 795 C CA . CYS A 1 100 ? -22.344 38.906 -5.559 1 32.09 100 CYS A CA 1
ATOM 796 C C . CYS A 1 100 ? -21.984 39.938 -6.645 1 32.09 100 CYS A C 1
ATOM 798 O O . CYS A 1 100 ? -20.797 40.188 -6.883 1 32.09 100 CYS A O 1
ATOM 800 N N . ASP A 1 101 ? -22.797 39.969 -7.684 1 35.28 101 ASP A N 1
ATOM 801 C CA . ASP A 1 101 ? -22.906 41.031 -8.703 1 35.28 101 ASP A CA 1
ATOM 802 C C . ASP A 1 101 ? -22.781 42.406 -8.07 1 35.28 101 ASP A C 1
ATOM 804 O O . ASP A 1 101 ? -23.188 43.406 -8.688 1 35.28 101 ASP A O 1
ATOM 808 N N . HIS A 1 102 ? -22.781 42.531 -6.652 1 31.64 102 HIS A N 1
ATOM 809 C CA . HIS A 1 102 ? -22.969 43.938 -6.367 1 31.64 102 HIS A CA 1
ATOM 810 C C . HIS A 1 102 ? -22 44.781 -7.168 1 31.64 102 HIS A C 1
ATOM 812 O O . HIS A 1 102 ? -20.859 44.406 -7.395 1 31.64 102 HIS A O 1
ATOM 818 N N . GLU A 1 103 ? -22.484 45.875 -7.988 1 33.5 103 GLU A N 1
ATOM 819 C CA . GLU A 1 103 ? -22.125 47.062 -8.742 1 33.5 103 GLU A CA 1
ATOM 820 C C . GLU A 1 103 ? -21.078 47.875 -8 1 33.5 103 GLU A C 1
ATOM 822 O O . GLU A 1 103 ? -20.578 48.875 -8.523 1 33.5 103 GLU A O 1
ATOM 827 N N . SER A 1 104 ? -21.234 48 -6.621 1 33.53 104 SER A N 1
ATOM 828 C CA . SER A 1 104 ? -20.547 49.219 -6.199 1 33.53 104 SER A CA 1
ATOM 829 C C . SER A 1 104 ? -19.062 49.156 -6.523 1 33.53 104 SER A C 1
ATOM 831 O O . SER A 1 104 ? -18.453 48.062 -6.5 1 33.53 104 SER A O 1
ATOM 833 N N . GLY A 1 105 ? -18.406 50.094 -7.234 1 32.06 105 GLY A N 1
ATOM 834 C CA . GLY A 1 105 ? -17.125 50.594 -7.746 1 32.06 105 GLY A CA 1
ATOM 835 C C . GLY A 1 105 ? -15.984 50.406 -6.773 1 32.06 105 GLY A C 1
ATOM 836 O O . GLY A 1 105 ? -14.898 50.938 -6.973 1 32.06 105 GLY A O 1
ATOM 837 N N . SER A 1 106 ? -16.406 50.344 -5.457 1 32.47 106 SER A N 1
ATOM 838 C CA . SER A 1 106 ? -15.234 50.656 -4.637 1 32.47 106 SER A CA 1
ATOM 839 C C . SER A 1 106 ? -14.148 49.594 -4.828 1 32.47 106 SER A C 1
ATOM 841 O O . SER A 1 106 ? -14.445 48.406 -4.988 1 32.47 106 SER A O 1
ATOM 843 N N . SER A 1 107 ? -12.945 50.031 -5.34 1 32.97 107 SER A N 1
ATOM 844 C CA . SER A 1 107 ? -11.625 49.438 -5.512 1 32.97 107 SER A CA 1
ATOM 845 C C . SER A 1 107 ? -11.289 48.5 -4.367 1 32.97 107 SER A C 1
ATOM 847 O O . SER A 1 107 ? -11.039 48.938 -3.24 1 32.97 107 SER A O 1
ATOM 849 N N . LEU A 1 108 ? -12.125 47.5 -4.152 1 33.69 108 LEU A N 1
ATOM 850 C CA . LEU A 1 108 ? -11.602 46.594 -3.135 1 33.69 108 LEU A CA 1
ATOM 851 C C . LEU A 1 108 ? -10.086 46.5 -3.242 1 33.69 108 LEU A C 1
ATOM 853 O O . LEU A 1 108 ? -9.547 46.312 -4.336 1 33.69 108 LEU A O 1
ATOM 857 N N . PRO A 1 109 ? -9.367 47.156 -2.398 1 33.97 109 PRO A N 1
ATOM 858 C CA . PRO A 1 109 ? -7.91 47.094 -2.49 1 33.97 109 PRO A CA 1
ATOM 859 C C . PRO A 1 109 ? -7.426 45.688 -2.873 1 33.97 109 PRO A C 1
ATOM 861 O O . PRO A 1 109 ? -8.133 44.688 -2.646 1 33.97 109 PRO A O 1
ATOM 864 N N . GLU A 1 110 ? -6.734 45.5 -4.039 1 34.75 110 GLU A N 1
ATOM 865 C CA . GLU A 1 110 ? -5.797 44.438 -4.324 1 34.75 110 GLU A CA 1
ATOM 866 C C . GLU A 1 110 ? -5.258 43.812 -3.039 1 34.75 110 GLU A C 1
ATOM 868 O O . GLU A 1 110 ? -4.301 44.312 -2.453 1 34.75 110 GLU A O 1
ATOM 873 N N . ASN A 1 111 ? -6.035 43.719 -2.062 1 33.75 111 ASN A N 1
ATOM 874 C CA . ASN A 1 111 ? -5.445 43 -0.924 1 33.75 111 ASN A CA 1
ATOM 875 C C . ASN A 1 111 ? -4.496 41.906 -1.374 1 33.75 111 ASN A C 1
ATOM 877 O O . ASN A 1 111 ? -4.895 41 -2.098 1 33.75 111 ASN A O 1
ATOM 881 N N . LYS A 1 112 ? -3.219 42.125 -1.586 1 34.84 112 LYS A N 1
ATOM 882 C CA . LYS A 1 112 ? -2.006 41.344 -1.717 1 34.84 112 LYS A CA 1
ATOM 883 C C . LYS A 1 112 ? -2.166 39.969 -1.027 1 34.84 112 LYS A C 1
ATOM 885 O O . LYS A 1 112 ? -2.082 39.875 0.2 1 34.84 112 LYS A O 1
ATOM 890 N N . LEU A 1 113 ? -3.152 39.281 -1.271 1 36.47 113 LEU A N 1
ATOM 891 C CA . LEU A 1 113 ? -2.857 37.906 -0.944 1 36.47 113 LEU A CA 1
ATOM 892 C C . LEU A 1 113 ? -1.362 37.625 -1.062 1 36.47 113 LEU A C 1
ATOM 894 O O . LEU A 1 113 ? -0.832 37.531 -2.17 1 36.47 113 LEU A O 1
ATOM 898 N N . GLU A 1 114 ? -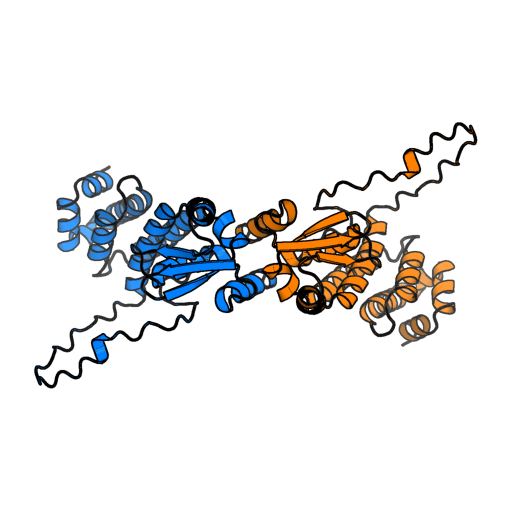0.524 38.312 -0.39 1 37.62 114 GLU A N 1
ATOM 899 C CA . GLU A 1 114 ? 0.877 37.938 -0.249 1 37.62 114 GLU A CA 1
ATOM 900 C C . GLU A 1 114 ? 1.064 36.438 -0.49 1 37.62 114 GLU A C 1
ATOM 902 O O . GLU A 1 114 ? 0.564 35.625 0.278 1 37.62 114 GLU A O 1
ATOM 907 N N . ILE A 1 115 ? 0.898 36 -1.673 1 40.62 115 ILE A N 1
ATOM 908 C CA . ILE A 1 115 ? 1.398 34.688 -2.088 1 40.62 115 ILE A CA 1
ATOM 909 C C . ILE A 1 115 ? 2.584 34.281 -1.213 1 40.62 115 ILE A C 1
ATOM 911 O O . ILE A 1 115 ? 3.676 34.844 -1.343 1 40.62 115 ILE A O 1
ATOM 915 N N . SER A 1 116 ? 2.344 34.188 0.053 1 49.66 116 SER A N 1
ATOM 916 C CA . SER A 1 116 ? 3.434 33.656 0.86 1 49.66 116 SER A CA 1
ATOM 917 C C . SER A 1 116 ? 4.238 32.625 0.083 1 49.66 116 SER A C 1
ATOM 919 O O . SER A 1 116 ? 3.684 31.875 -0.732 1 49.66 116 SER A O 1
ATOM 921 N N . GLU A 1 117 ? 5.461 32.844 -0.086 1 60.47 117 GLU A N 1
ATOM 922 C CA . GLU A 1 117 ? 6.402 31.922 -0.712 1 60.47 117 GLU A CA 1
ATOM 923 C C . GLU A 1 117 ? 6.055 30.469 -0.382 1 60.47 117 GLU A C 1
ATOM 925 O O . GLU A 1 117 ? 5.73 30.156 0.763 1 60.47 117 GLU A O 1
ATOM 930 N N . PRO A 1 118 ? 5.77 29.719 -1.451 1 62.19 118 PRO A N 1
ATOM 931 C CA . PRO A 1 118 ? 5.445 28.297 -1.257 1 62.19 118 PRO A CA 1
ATOM 932 C C . PRO A 1 118 ? 6.133 27.703 -0.032 1 62.19 118 PRO A C 1
ATOM 934 O O . PRO A 1 118 ? 5.531 26.906 0.694 1 62.19 118 PRO A O 1
ATOM 937 N N . ALA A 1 119 ? 7.258 28.25 0.258 1 67 119 ALA A N 1
ATOM 938 C CA . ALA A 1 119 ? 7.996 27.719 1.398 1 67 119 ALA A CA 1
ATOM 939 C C . ALA A 1 119 ? 7.324 28.094 2.715 1 67 119 ALA A C 1
ATOM 941 O O . ALA A 1 119 ? 7.289 27.297 3.654 1 67 119 ALA A O 1
ATOM 942 N N . ASN A 1 120 ? 6.676 29.266 2.725 1 76.88 120 ASN A N 1
ATOM 943 C CA . ASN A 1 120 ? 6.039 29.703 3.965 1 76.88 120 ASN A CA 1
ATOM 944 C C . ASN A 1 120 ? 4.75 28.922 4.234 1 76.88 120 ASN A C 1
ATOM 946 O O . ASN A 1 120 ? 4.449 28.594 5.383 1 76.88 120 ASN A O 1
ATOM 950 N N . GLN A 1 121 ? 4.223 28.516 3.16 1 90 121 GLN A N 1
ATOM 951 C CA . GLN A 1 121 ? 2.965 27.797 3.312 1 90 121 GLN A CA 1
ATOM 952 C C . GLN A 1 121 ? 3.207 26.391 3.85 1 90 121 GLN A C 1
ATOM 954 O O . GLN A 1 121 ? 2.373 25.844 4.578 1 90 121 GLN A O 1
ATOM 959 N N . ALA A 1 122 ? 4.418 25.922 3.6 1 94.38 122 ALA A N 1
ATOM 960 C CA . ALA A 1 122 ? 4.773 24.578 4.023 1 94.38 122 ALA A CA 1
ATOM 961 C C . ALA A 1 122 ? 4.773 24.469 5.547 1 94.38 122 ALA A C 1
ATOM 963 O O . ALA A 1 122 ? 4.262 23.484 6.102 1 94.38 122 ALA A O 1
ATOM 964 N N . ALA A 1 123 ? 5.285 25.531 6.195 1 96.06 123 ALA A N 1
ATOM 965 C CA . ALA A 1 123 ? 5.355 25.484 7.652 1 96.06 123 ALA A CA 1
ATOM 966 C C . ALA A 1 123 ? 3.959 25.469 8.266 1 96.06 123 ALA A C 1
ATOM 968 O O . ALA A 1 123 ? 3.668 24.656 9.141 1 96.06 123 ALA A O 1
ATOM 969 N N . PHE A 1 124 ? 3.113 26.297 7.766 1 96.81 124 PHE A N 1
ATOM 970 C CA . PHE A 1 124 ? 1.756 26.391 8.289 1 96.81 124 PHE A CA 1
ATOM 971 C C . PHE A 1 124 ? 0.977 25.109 8.008 1 96.81 124 PHE A C 1
ATOM 973 O O . PHE A 1 124 ? 0.249 24.625 8.875 1 96.81 124 PHE A O 1
ATOM 980 N N . ASN A 1 125 ? 1.19 24.594 6.84 1 97 125 ASN A N 1
ATOM 981 C CA . ASN A 1 125 ? 0.542 23.344 6.488 1 97 125 ASN A CA 1
ATOM 982 C C . ASN A 1 125 ? 0.989 22.203 7.402 1 97 125 ASN A C 1
ATOM 984 O O . ASN A 1 125 ? 0.166 21.406 7.855 1 97 125 ASN A O 1
ATOM 988 N N . ASN A 1 126 ? 2.254 22.172 7.656 1 98.12 126 ASN A N 1
ATOM 989 C CA . ASN A 1 126 ? 2.775 21.109 8.516 1 98.12 126 ASN A CA 1
ATOM 990 C C . ASN A 1 126 ? 2.238 21.219 9.938 1 98.12 126 ASN A C 1
ATOM 992 O O . ASN A 1 126 ? 1.984 20.203 10.594 1 98.12 126 ASN A O 1
ATOM 996 N N . ILE A 1 127 ? 2.064 22.469 10.383 1 98.25 127 ILE A N 1
ATOM 997 C CA . ILE A 1 127 ? 1.484 22.672 11.703 1 98.25 127 ILE A CA 1
ATOM 998 C C . ILE A 1 127 ? 0.048 22.156 11.727 1 98.25 127 ILE A C 1
ATOM 1000 O O . ILE A 1 127 ? -0.341 21.438 12.648 1 98.25 127 ILE A O 1
ATOM 1004 N N . GLU A 1 128 ? -0.714 22.484 10.695 1 97.94 128 GLU A N 1
ATOM 1005 C CA . GLU A 1 128 ? -2.104 22.047 10.617 1 97.94 128 GLU A CA 1
ATOM 1006 C C . GLU A 1 128 ? -2.193 20.516 10.547 1 97.94 128 GLU A C 1
ATOM 1008 O O . GLU A 1 128 ? -3.066 19.922 11.172 1 97.94 128 GLU A O 1
ATOM 1013 N N . VAL A 1 129 ? -1.306 19.922 9.812 1 98.5 129 VAL A N 1
ATOM 1014 C CA . VAL A 1 129 ? -1.29 18.469 9.688 1 98.5 129 VAL A CA 1
ATOM 1015 C C . VAL A 1 129 ? -0.94 17.844 11.039 1 98.5 129 VAL A C 1
ATOM 1017 O O . VAL A 1 129 ? -1.519 16.828 11.43 1 98.5 129 VAL A O 1
ATOM 1020 N N . PHE A 1 130 ? -0.006 18.5 11.75 1 98.75 130 PHE A N 1
ATOM 1021 C CA . PHE A 1 130 ? 0.361 18.016 13.07 1 98.75 130 PHE A CA 1
ATOM 1022 C C . PHE A 1 130 ? -0.843 18.016 14.008 1 98.75 130 PHE A C 1
ATOM 1024 O O . PHE A 1 130 ? -1.112 17.016 14.688 1 98.75 130 PHE A O 1
ATOM 1031 N N . ILE A 1 131 ? -1.546 19.062 13.984 1 98.56 131 ILE A N 1
ATOM 1032 C CA . ILE A 1 131 ? -2.719 19.203 14.844 1 98.56 131 ILE A CA 1
ATOM 1033 C C . ILE A 1 131 ? -3.781 18.188 14.438 1 98.56 131 ILE A C 1
ATOM 1035 O O . ILE A 1 131 ? -4.371 17.516 15.297 1 98.56 131 ILE A O 1
ATOM 1039 N N . ALA A 1 132 ? -4.004 18.016 13.195 1 98.44 132 ALA A N 1
ATOM 1040 C CA . ALA A 1 132 ? -4.984 17.062 12.688 1 98.44 132 ALA A CA 1
ATOM 1041 C C . ALA A 1 132 ? -4.578 15.625 13.031 1 98.44 132 ALA A C 1
ATOM 1043 O O . ALA A 1 132 ? -5.43 14.797 13.375 1 98.44 132 ALA A O 1
ATOM 1044 N N . ALA A 1 133 ? -3.281 15.375 12.867 1 98.38 133 ALA A N 1
ATOM 1045 C CA . ALA A 1 133 ? -2.785 14.039 13.18 1 98.38 133 ALA A CA 1
ATOM 1046 C C . ALA A 1 133 ? -3.084 13.664 14.633 1 98.38 133 ALA A C 1
ATOM 1048 O O . ALA A 1 133 ? -3.424 12.516 14.93 1 98.38 133 ALA A O 1
ATOM 1049 N N . ASP A 1 134 ? -2.93 14.656 15.484 1 97.56 134 ASP A N 1
ATOM 1050 C CA . ASP A 1 134 ? -3.262 14.453 16.891 1 97.56 134 ASP A CA 1
ATOM 1051 C C . ASP A 1 134 ? -4.766 14.266 17.078 1 97.56 134 ASP A C 1
ATOM 1053 O O . ASP A 1 134 ? -5.203 13.336 17.75 1 97.56 134 ASP A O 1
ATOM 1057 N N . LYS A 1 135 ? -5.52 15.047 16.484 1 97.38 135 LYS A N 1
ATOM 1058 C CA . LYS A 1 135 ? -6.977 15.039 16.578 1 97.38 135 LYS A CA 1
ATOM 1059 C C . LYS A 1 135 ? -7.555 13.719 16.078 1 97.38 135 LYS A C 1
ATOM 1061 O O . LYS A 1 135 ? -8.445 13.148 16.703 1 97.38 135 LYS A O 1
ATOM 1066 N N . TYR A 1 136 ? -7.047 13.234 14.961 1 97.81 136 TYR A N 1
ATOM 1067 C CA . TYR A 1 136 ? -7.605 12.055 14.312 1 97.81 136 TYR A CA 1
ATOM 1068 C C . TYR A 1 136 ? -6.82 10.805 14.695 1 97.81 136 TYR A C 1
ATOM 1070 O O . TYR A 1 136 ? -7.012 9.734 14.102 1 97.81 136 TYR A O 1
ATOM 1078 N N . ALA A 1 137 ? -5.91 10.906 15.586 1 97.38 137 ALA A N 1
ATOM 1079 C CA . ALA A 1 137 ? -5.176 9.797 16.188 1 97.38 137 ALA A CA 1
ATOM 1080 C C . ALA A 1 137 ? -4.398 9.016 15.125 1 97.38 137 ALA A C 1
ATOM 1082 O O . ALA A 1 137 ? -4.508 7.793 15.039 1 97.38 137 ALA A O 1
ATOM 1083 N N . VAL A 1 138 ? -3.639 9.727 14.367 1 97.81 138 VAL A N 1
ATOM 1084 C CA . VAL A 1 138 ? -2.709 9.141 13.414 1 97.81 138 VAL A CA 1
ATOM 1085 C C . VAL A 1 138 ? -1.272 9.453 13.828 1 97.81 138 VAL A C 1
ATOM 1087 O O . VAL A 1 138 ? -0.653 10.375 13.297 1 97.81 138 VAL A O 1
ATOM 1090 N N . PHE A 1 139 ? -0.67 8.625 14.562 1 96 139 PHE A N 1
ATOM 1091 C CA . PHE A 1 139 ? 0.578 8.922 15.258 1 96 139 PHE A CA 1
ATOM 1092 C C . PHE A 1 139 ? 1.738 8.992 14.266 1 96 139 PHE A C 1
ATOM 1094 O O . PHE A 1 139 ? 2.537 9.93 14.312 1 96 139 PHE A O 1
ATOM 1101 N N . PRO A 1 140 ? 1.766 8.039 13.359 1 97.12 140 PRO A N 1
ATOM 1102 C CA . PRO A 1 140 ? 2.889 8.133 12.422 1 97.12 140 PRO A CA 1
ATOM 1103 C C . PRO A 1 140 ? 2.863 9.422 11.594 1 97.12 140 PRO A C 1
ATOM 1105 O O . PRO A 1 140 ? 3.916 9.938 11.219 1 97.12 140 PRO A O 1
ATOM 1108 N N . LEU A 1 141 ? 1.695 9.922 11.32 1 98 141 LEU A N 1
ATOM 1109 C CA . LEU A 1 141 ? 1.572 11.18 10.602 1 98 141 LEU A CA 1
ATOM 1110 C C . LEU A 1 141 ? 2.092 12.344 11.445 1 98 141 LEU A C 1
ATOM 1112 O O . LEU A 1 141 ? 2.709 13.273 10.922 1 98 141 LEU A O 1
ATOM 1116 N N . LYS A 1 142 ? 1.793 12.281 12.727 1 97.75 142 LYS A N 1
ATOM 1117 C CA . LYS A 1 142 ? 2.307 13.305 13.641 1 97.75 142 LYS A CA 1
ATOM 1118 C C . LYS A 1 142 ? 3.83 13.367 13.586 1 97.75 142 LYS A C 1
ATOM 1120 O O . LYS A 1 142 ? 4.41 14.453 13.523 1 97.75 142 LYS A O 1
ATOM 1125 N N . THR A 1 143 ? 4.449 12.242 13.555 1 97.81 143 THR A N 1
ATOM 1126 C CA . THR A 1 143 ? 5.902 12.141 13.477 1 97.81 143 THR A CA 1
ATOM 1127 C C . THR A 1 143 ? 6.422 12.727 12.172 1 97.81 143 THR A C 1
ATOM 1129 O O . THR A 1 143 ? 7.375 13.508 12.172 1 97.81 143 THR A O 1
ATOM 1132 N N . LEU A 1 144 ? 5.734 12.383 11.117 1 98.12 144 LEU A N 1
ATOM 1133 C CA . LEU A 1 144 ? 6.156 12.898 9.812 1 98.12 144 LEU A CA 1
ATOM 1134 C C . LEU A 1 144 ? 6.008 14.414 9.758 1 98.12 144 LEU A C 1
ATOM 1136 O O . LEU A 1 144 ? 6.895 15.109 9.258 1 98.12 144 LEU A O 1
ATOM 1140 N N . ALA A 1 145 ? 4.887 14.914 10.203 1 98.44 145 ALA A N 1
ATOM 1141 C CA . ALA A 1 145 ? 4.645 16.359 10.203 1 98.44 145 ALA A CA 1
ATOM 1142 C C . ALA A 1 145 ? 5.703 17.094 11.023 1 98.44 145 ALA A C 1
ATOM 1144 O O . ALA A 1 145 ? 6.145 18.172 10.648 1 98.44 145 ALA A O 1
ATOM 1145 N N . THR A 1 146 ? 6.152 16.5 12.133 1 98.44 146 THR A N 1
ATOM 1146 C CA . THR A 1 146 ? 7.195 17.078 12.969 1 98.44 146 THR A CA 1
ATOM 1147 C C . THR A 1 146 ? 8.516 17.156 12.211 1 98.44 146 THR A C 1
ATOM 1149 O O . THR A 1 146 ? 9.211 18.172 12.25 1 98.44 146 THR A O 1
ATOM 1152 N N . LEU A 1 147 ? 8.805 16.109 11.555 1 98.38 147 LEU A N 1
ATOM 1153 C CA . LEU A 1 147 ? 10.047 16.047 10.789 1 98.38 147 LEU A CA 1
ATOM 1154 C C . LEU A 1 147 ? 10.047 17.109 9.695 1 98.38 147 LEU A C 1
ATOM 1156 O O . LEU A 1 147 ? 11.039 17.828 9.516 1 98.38 147 LEU A O 1
ATOM 1160 N N . LYS A 1 148 ? 8.977 17.219 9.008 1 97.88 148 LYS A N 1
ATOM 1161 C CA . LYS A 1 148 ? 8.859 18.188 7.93 1 97.88 148 LYS A CA 1
ATOM 1162 C C . LYS A 1 148 ? 8.93 19.609 8.469 1 97.88 148 LYS A C 1
ATOM 1164 O O . LYS A 1 148 ? 9.609 20.469 7.898 1 97.88 148 LYS A O 1
ATOM 1169 N N . PHE A 1 149 ? 8.242 19.812 9.539 1 98.06 149 PHE A N 1
ATOM 1170 C CA . PHE A 1 149 ? 8.289 21.109 10.18 1 98.06 149 PHE A CA 1
ATOM 1171 C C . PHE A 1 149 ? 9.703 21.453 10.625 1 98.06 149 PHE A C 1
ATOM 1173 O O . PHE A 1 149 ? 10.172 22.578 10.406 1 98.06 149 PHE A O 1
ATOM 1180 N N . SER A 1 150 ? 10.375 20.5 11.234 1 98.12 150 SER A N 1
ATOM 1181 C CA . SER A 1 150 ? 11.742 20.688 11.711 1 98.12 150 SER A CA 1
ATOM 1182 C C . SER A 1 150 ? 12.68 21.047 10.555 1 98.12 150 SER A C 1
ATOM 1184 O O . SER A 1 150 ? 13.508 21.953 10.688 1 98.12 150 SER A O 1
ATOM 1186 N N . ARG A 1 151 ? 12.492 20.344 9.516 1 97.44 151 ARG A N 1
ATOM 1187 C CA . ARG A 1 151 ? 13.305 20.625 8.336 1 97.44 151 ARG A CA 1
ATOM 1188 C C . ARG A 1 151 ? 13.094 22.062 7.855 1 97.44 151 ARG A C 1
ATOM 1190 O O . ARG A 1 151 ? 14.055 22.781 7.594 1 97.44 151 ARG A O 1
ATOM 1197 N N . TRP A 1 152 ? 11.891 22.438 7.734 1 96.69 152 TRP A N 1
ATOM 1198 C CA . TRP A 1 152 ? 11.578 23.797 7.309 1 96.69 152 TRP A CA 1
ATOM 1199 C C . TRP A 1 152 ? 12.164 24.812 8.281 1 96.69 152 TRP A C 1
ATOM 1201 O O . TRP A 1 152 ? 12.789 25.797 7.863 1 96.69 152 TRP A O 1
ATOM 1211 N N . ALA A 1 153 ? 11.953 24.625 9.539 1 96.5 153 ALA A N 1
ATOM 1212 C CA . ALA A 1 153 ? 12.367 25.578 10.57 1 96.5 153 ALA A CA 1
ATOM 1213 C C . ALA A 1 153 ? 13.883 25.75 10.586 1 96.5 153 ALA A C 1
ATOM 1215 O O . ALA A 1 153 ? 14.383 26.859 10.758 1 96.5 153 ALA A O 1
ATOM 1216 N N . ASN A 1 154 ? 14.562 24.656 10.352 1 96.31 154 ASN A N 1
ATOM 1217 C CA . ASN A 1 154 ? 16.016 24.719 10.328 1 96.31 154 ASN A CA 1
ATOM 1218 C C . ASN A 1 154 ? 16.531 25.484 9.117 1 96.31 154 ASN A C 1
ATOM 1220 O O . ASN A 1 154 ? 17.562 26.156 9.195 1 96.31 154 ASN A O 1
ATOM 1224 N N . THR A 1 155 ? 15.797 25.391 8.102 1 95.5 155 THR A N 1
ATOM 1225 C CA . THR A 1 155 ? 16.219 26.031 6.852 1 95.5 155 THR A CA 1
ATOM 1226 C C . THR A 1 155 ? 15.773 27.484 6.812 1 95.5 155 THR A C 1
ATOM 1228 O O . THR A 1 155 ? 16.453 28.328 6.211 1 95.5 155 THR A O 1
ATOM 1231 N N . ASN A 1 156 ? 14.703 27.828 7.578 1 95.19 156 ASN A N 1
ATOM 1232 C CA . ASN A 1 156 ? 14.078 29.125 7.371 1 95.19 156 ASN A CA 1
ATOM 1233 C C . ASN A 1 156 ? 14.023 29.938 8.664 1 95.19 156 ASN A C 1
ATOM 1235 O O . ASN A 1 156 ? 13.195 30.844 8.805 1 95.19 156 ASN A O 1
ATOM 1239 N N . TYR A 1 157 ? 14.906 29.625 9.594 1 94.25 157 TYR A N 1
ATOM 1240 C CA . TYR A 1 157 ? 14.836 30.312 10.883 1 94.25 157 TYR A CA 1
ATOM 1241 C C . TYR A 1 157 ? 15.141 31.797 10.727 1 94.25 157 TYR A C 1
ATOM 1243 O O . TYR A 1 157 ? 14.734 32.625 11.562 1 94.25 157 TYR A O 1
ATOM 1251 N N . SER A 1 158 ? 15.883 32.188 9.656 1 91.38 158 SER A N 1
ATOM 1252 C CA . SER A 1 158 ? 16.25 33.594 9.453 1 91.38 158 SER A CA 1
ATOM 1253 C C . SER A 1 158 ? 15.25 34.312 8.555 1 91.38 158 SER A C 1
ATOM 1255 O O . SER A 1 158 ? 15.398 35.5 8.266 1 91.38 158 SER A O 1
ATOM 1257 N N . SER A 1 159 ? 14.242 33.594 8.125 1 90.5 159 SER A N 1
ATOM 1258 C CA . SER A 1 159 ? 13.195 34.156 7.289 1 90.5 159 SER A CA 1
ATOM 1259 C C . SER A 1 159 ? 12.352 35.156 8.078 1 90.5 159 SER A C 1
ATOM 1261 O O . SER A 1 159 ? 12.078 34.938 9.258 1 90.5 159 SER A O 1
ATOM 1263 N N . PRO A 1 160 ? 11.883 36.219 7.363 1 88.94 160 PRO A N 1
ATOM 1264 C CA . PRO A 1 160 ? 11.031 37.219 8.039 1 88.94 160 PRO A CA 1
ATOM 1265 C C . PRO A 1 160 ? 9.711 36.625 8.516 1 88.94 160 PRO A C 1
ATOM 1267 O O . PRO A 1 160 ? 9.039 37.188 9.367 1 88.94 160 PRO A O 1
ATOM 1270 N N . MET A 1 161 ? 9.469 35.469 8.125 1 91.12 161 MET A N 1
ATOM 1271 C CA . MET A 1 161 ? 8.188 34.844 8.445 1 91.12 161 MET A CA 1
ATOM 1272 C C . MET A 1 161 ? 8.32 33.906 9.625 1 91.12 161 MET A C 1
ATOM 1274 O O . MET A 1 161 ? 7.32 33.375 10.125 1 91.12 161 MET A O 1
ATOM 1278 N N . PHE A 1 162 ? 9.5 33.719 10.102 1 95.19 162 PHE A N 1
ATOM 1279 C CA . PHE A 1 162 ? 9.75 32.75 11.141 1 95.19 162 PHE A CA 1
ATOM 1280 C C . PHE A 1 162 ? 8.961 33.062 12.406 1 95.19 162 PHE A C 1
ATOM 1282 O O . PHE A 1 162 ? 8.398 32.188 13.047 1 95.19 162 PHE A O 1
ATOM 1289 N N . HIS A 1 163 ? 8.891 34.375 12.664 1 94.62 163 HIS A N 1
ATOM 1290 C CA . HIS A 1 163 ? 8.211 34.781 13.891 1 94.62 163 HIS A CA 1
ATOM 1291 C C . HIS A 1 163 ? 6.727 34.438 13.828 1 94.62 163 HIS A C 1
ATOM 1293 O O . HIS A 1 163 ? 6.121 34.094 14.852 1 94.62 163 HIS A O 1
ATOM 1299 N N . GLU A 1 164 ? 6.109 34.469 12.664 1 95.69 164 GLU A N 1
ATOM 1300 C CA . GLU A 1 164 ? 4.699 34.125 12.508 1 95.69 164 GLU A CA 1
ATOM 1301 C C . GLU A 1 164 ? 4.469 32.625 12.703 1 95.69 164 GLU A C 1
ATOM 1303 O O . GLU A 1 164 ? 3.441 32.219 13.258 1 95.69 164 GLU A O 1
ATOM 1308 N N . VAL A 1 165 ? 5.414 31.891 12.219 1 96.5 165 VAL A N 1
ATOM 1309 C CA . VAL A 1 165 ? 5.348 30.438 12.367 1 96.5 165 VAL A CA 1
ATOM 1310 C C . VAL A 1 165 ? 5.449 30.062 13.844 1 96.5 165 VAL A C 1
ATOM 1312 O O . VAL A 1 165 ? 4.688 29.219 14.328 1 96.5 165 VAL A O 1
ATOM 1315 N N . VAL A 1 166 ? 6.348 30.719 14.547 1 95.94 166 VAL A N 1
ATOM 1316 C CA . VAL A 1 166 ? 6.504 30.5 15.977 1 95.94 166 VAL A CA 1
ATOM 1317 C C . VAL A 1 166 ? 5.195 30.828 16.703 1 95.94 166 VAL A C 1
ATOM 1319 O O . VAL A 1 166 ? 4.719 30.031 17.516 1 95.94 166 VAL A O 1
ATOM 1322 N N . GLN A 1 167 ? 4.645 31.922 16.344 1 95.81 167 GLN A N 1
ATOM 1323 C CA . GLN A 1 167 ? 3.385 32.344 16.953 1 95.81 167 GLN A CA 1
ATOM 1324 C C . GLN A 1 167 ? 2.289 31.297 16.703 1 95.81 167 GLN A C 1
ATOM 1326 O O . GLN A 1 167 ? 1.525 30.969 17.609 1 95.81 167 GLN A O 1
ATOM 1331 N N . LYS A 1 168 ? 2.213 30.766 15.508 1 96.75 168 LYS A N 1
ATOM 1332 C CA . LYS A 1 168 ? 1.205 29.766 15.156 1 96.75 168 LYS A CA 1
ATOM 1333 C C . LYS A 1 168 ? 1.363 28.5 16 1 96.75 168 LYS A C 1
ATOM 1335 O O . LYS A 1 168 ? 0.38 27.969 16.516 1 96.75 168 LYS A O 1
ATOM 1340 N N . VAL A 1 169 ? 2.58 28.031 16.172 1 97.25 169 VAL A N 1
ATOM 1341 C CA . VAL A 1 169 ? 2.844 26.844 16.969 1 97.25 169 VAL A CA 1
ATOM 1342 C C . VAL A 1 169 ? 2.395 27.078 18.406 1 97.25 169 VAL A C 1
ATOM 1344 O O . VAL A 1 169 ? 1.701 26.25 18.984 1 97.25 169 VAL A O 1
ATOM 1347 N N . MET A 1 170 ? 2.691 28.266 18.922 1 95.44 170 MET A N 1
ATOM 1348 C CA . MET A 1 170 ? 2.455 28.547 20.344 1 95.44 170 MET A CA 1
ATOM 1349 C C . MET A 1 170 ? 0.968 28.75 20.609 1 95.44 170 MET A C 1
ATOM 1351 O O . MET A 1 170 ? 0.496 28.484 21.719 1 95.44 170 MET A O 1
ATOM 1355 N N . THR A 1 171 ? 0.171 29.078 19.625 1 95.69 171 THR A N 1
ATOM 1356 C CA . THR A 1 171 ? -1.228 29.422 19.859 1 95.69 171 THR A CA 1
ATOM 1357 C C . THR A 1 171 ? -2.148 28.297 19.391 1 95.69 171 THR A C 1
ATOM 1359 O O . THR A 1 171 ? -3.246 28.125 19.922 1 95.69 171 THR A O 1
ATOM 1362 N N . SER A 1 172 ? -1.703 27.547 18.406 1 96.19 172 SER A N 1
ATOM 1363 C CA . SER A 1 172 ? -2.656 26.641 17.766 1 96.19 172 SER A CA 1
ATOM 1364 C C . SER A 1 172 ? -2.393 25.188 18.156 1 96.19 172 SER A C 1
ATOM 1366 O O . SER A 1 172 ? -3.295 24.359 18.094 1 96.19 172 SER A O 1
ATOM 1368 N N . VAL A 1 173 ? -1.174 24.844 18.547 1 96.5 173 VAL A N 1
ATOM 1369 C CA . VAL A 1 173 ? -0.851 23.469 18.922 1 96.5 173 VAL A CA 1
ATOM 1370 C C . VAL A 1 173 ? -1.337 23.188 20.344 1 96.5 173 VAL A C 1
ATOM 1372 O O . VAL A 1 173 ? -1.082 23.969 21.25 1 96.5 173 VAL A O 1
ATOM 1375 N N . PRO A 1 174 ? -2.088 22.094 20.5 1 94.69 174 PRO A N 1
ATOM 1376 C CA . PRO A 1 174 ? -2.58 21.766 21.828 1 94.69 174 PRO A CA 1
ATOM 1377 C C . PRO A 1 174 ? -1.463 21.688 22.875 1 94.69 174 PRO A C 1
ATOM 1379 O O . PRO A 1 174 ? -0.364 21.219 22.562 1 94.69 174 PRO A O 1
ATOM 1382 N N . PRO A 1 175 ? -1.766 22.047 24.125 1 91.5 175 PRO A N 1
ATOM 1383 C CA . PRO A 1 175 ? -0.743 22.141 25.172 1 91.5 175 PRO A CA 1
ATOM 1384 C C . PRO A 1 175 ? -0.126 20.797 25.516 1 91.5 175 PRO A C 1
ATOM 1386 O O . PRO A 1 175 ? 1.035 20.719 25.922 1 91.5 175 PRO A O 1
ATOM 1389 N N . HIS A 1 176 ? -0.853 19.781 25.312 1 93.5 176 HIS A N 1
ATOM 1390 C CA . HIS A 1 176 ? -0.337 18.469 25.688 1 93.5 176 HIS A CA 1
ATOM 1391 C C . HIS A 1 176 ? 0.664 17.953 24.656 1 93.5 176 HIS A C 1
ATOM 1393 O O . HIS A 1 176 ? 1.363 16.969 24.891 1 93.5 176 HIS A O 1
ATOM 1399 N N . GLU A 1 177 ? 0.745 18.625 23.562 1 93.19 177 GLU A N 1
ATOM 1400 C CA . GLU A 1 177 ? 1.725 18.281 22.547 1 93.19 177 GLU A CA 1
ATOM 1401 C C . GLU A 1 177 ? 2.914 19.25 22.578 1 93.19 177 GLU A C 1
ATOM 1403 O O . GLU A 1 177 ? 2.754 20.453 22.375 1 93.19 177 GLU A O 1
ATOM 1408 N N . SER A 1 178 ? 4.129 18.688 22.688 1 93.56 178 SER A N 1
ATOM 1409 C CA . SER A 1 178 ? 5.273 19.562 22.875 1 93.56 178 SER A CA 1
ATOM 1410 C C . SER A 1 178 ? 6.262 19.469 21.719 1 93.56 178 SER A C 1
ATOM 1412 O O . SER A 1 178 ? 7.203 20.25 21.625 1 93.56 178 SER A O 1
ATOM 1414 N N . ALA A 1 179 ? 5.973 18.609 20.812 1 95.88 179 ALA A N 1
ATOM 1415 C CA . ALA A 1 179 ? 6.977 18.266 19.812 1 95.88 179 ALA A CA 1
ATOM 1416 C C . ALA A 1 179 ? 7.379 19.484 18.984 1 95.88 179 ALA A C 1
ATOM 1418 O O . ALA A 1 179 ? 8.57 19.766 18.828 1 95.88 179 ALA A O 1
ATOM 1419 N N . LEU A 1 180 ? 6.418 20.188 18.484 1 97.69 180 LEU A N 1
ATOM 1420 C CA . LEU A 1 180 ? 6.738 21.344 17.641 1 97.69 180 LEU A CA 1
ATOM 1421 C C . LEU A 1 180 ? 7.348 22.469 18.453 1 97.69 180 LEU A C 1
ATOM 1423 O O . LEU A 1 180 ? 8.242 23.172 17.984 1 97.69 180 LEU A O 1
ATOM 1427 N N . ARG A 1 181 ? 6.895 22.672 19.641 1 95.75 181 ARG A N 1
ATOM 1428 C CA . ARG A 1 181 ? 7.465 23.672 20.531 1 95.75 181 ARG A CA 1
ATOM 1429 C C . ARG A 1 181 ? 8.93 23.375 20.828 1 95.75 181 ARG A C 1
ATOM 1431 O O . ARG A 1 181 ? 9.758 24.281 20.875 1 95.75 181 ARG A O 1
ATOM 1438 N N . GLU A 1 182 ? 9.211 22.141 21.016 1 95.5 182 GLU A N 1
ATOM 1439 C CA . GLU A 1 182 ? 10.586 21.734 21.281 1 95.5 182 GLU A CA 1
ATOM 1440 C C . GLU A 1 182 ? 11.492 22.016 20.078 1 95.5 182 GLU A C 1
ATOM 1442 O O . GLU A 1 182 ? 12.641 22.422 20.25 1 95.5 182 GLU A O 1
ATOM 1447 N N . VAL A 1 183 ? 10.953 21.766 18.922 1 97 183 VAL A N 1
ATOM 1448 C CA . VAL A 1 183 ? 11.703 22.062 17.719 1 97 183 VAL A CA 1
ATOM 1449 C C . VAL A 1 183 ? 12.039 23.547 17.672 1 97 183 VAL A C 1
ATOM 1451 O O . VAL A 1 183 ? 13.188 23.938 17.438 1 97 183 VAL A O 1
ATOM 1454 N N . ILE A 1 184 ? 11.078 24.375 17.922 1 96.44 184 ILE A N 1
ATOM 1455 C CA . ILE A 1 184 ? 11.25 25.828 17.875 1 96.44 184 ILE A CA 1
ATOM 1456 C C . ILE A 1 184 ? 12.258 26.266 18.953 1 96.44 184 ILE A C 1
ATOM 1458 O O . ILE A 1 184 ? 13.156 27.047 18.672 1 96.44 184 ILE A O 1
ATOM 1462 N N . ALA A 1 185 ? 12.086 25.734 20.125 1 95.31 185 ALA A N 1
ATOM 1463 C CA . ALA A 1 185 ? 12.969 26.094 21.234 1 95.31 185 ALA A CA 1
ATOM 1464 C C . ALA A 1 185 ? 14.422 25.75 20.922 1 95.31 185 ALA A C 1
ATOM 1466 O O . ALA A 1 185 ? 15.32 26.547 21.172 1 95.31 185 ALA A O 1
ATOM 1467 N N . ASP A 1 186 ? 14.602 24.609 20.391 1 96.12 186 ASP A N 1
ATOM 1468 C CA . ASP A 1 186 ? 15.938 24.172 20.031 1 96.12 186 ASP A CA 1
ATOM 1469 C C . ASP A 1 186 ? 16.562 25.109 19 1 96.12 186 ASP A C 1
ATOM 1471 O O . ASP A 1 186 ? 17.719 25.516 19.141 1 96.12 186 ASP A O 1
ATOM 1475 N N . ILE A 1 187 ? 15.82 25.484 18.047 1 95.94 187 ILE A N 1
ATOM 1476 C CA . ILE A 1 187 ? 16.312 26.328 16.969 1 95.94 187 ILE A CA 1
ATOM 1477 C C . ILE A 1 187 ? 16.625 27.719 17.5 1 95.94 187 ILE A C 1
ATOM 1479 O O . ILE A 1 187 ? 17.672 28.297 17.203 1 95.94 187 ILE A O 1
ATOM 1483 N N . ILE A 1 188 ? 15.742 28.266 18.297 1 94.88 188 ILE A N 1
ATOM 1484 C CA . ILE A 1 188 ? 15.945 29.594 18.859 1 94.88 188 ILE A CA 1
ATOM 1485 C C . ILE A 1 188 ? 17.188 29.594 19.75 1 94.88 188 ILE A C 1
ATOM 1487 O O . ILE A 1 188 ? 18 30.516 19.688 1 94.88 188 ILE A O 1
ATOM 1491 N N . THR A 1 189 ? 17.359 28.5 20.5 1 94.31 189 THR A N 1
ATOM 1492 C CA . THR A 1 189 ? 18.516 28.375 21.359 1 94.31 189 THR A CA 1
ATOM 1493 C C . THR A 1 189 ? 19.797 28.359 20.531 1 94.31 189 THR A C 1
ATOM 1495 O O . THR A 1 189 ? 20.781 29.047 20.859 1 94.31 189 THR A O 1
ATOM 1498 N N . ARG A 1 190 ? 19.844 27.734 19.422 1 94.75 190 ARG A N 1
ATOM 1499 C CA . ARG A 1 190 ? 21.016 27.547 18.578 1 94.75 190 ARG A CA 1
ATOM 1500 C C . ARG A 1 190 ? 21.375 28.844 17.844 1 94.75 190 ARG A C 1
ATOM 1502 O O . ARG A 1 190 ? 22.531 29.062 17.5 1 94.75 190 ARG A O 1
ATOM 1509 N N . HIS A 1 191 ? 20.328 29.625 17.672 1 94.75 191 HIS A N 1
ATOM 1510 C CA . HIS A 1 191 ? 20.562 30.828 16.891 1 94.75 191 HIS A CA 1
ATOM 1511 C C . HIS A 1 191 ? 20.109 32.094 17.641 1 94.75 191 HIS A C 1
ATOM 1513 O O . HIS A 1 191 ? 19.594 33.031 17.047 1 94.75 191 HIS A O 1
ATOM 1519 N N . ILE A 1 192 ? 20.344 31.984 18.906 1 92.31 192 ILE A N 1
ATOM 1520 C CA . ILE A 1 192 ? 19.734 32.969 19.781 1 92.31 192 ILE A CA 1
ATOM 1521 C C . ILE A 1 192 ? 20.344 34.344 19.484 1 92.31 192 ILE A C 1
ATOM 1523 O O . ILE A 1 192 ? 19.625 35.344 19.453 1 92.31 192 ILE A O 1
ATOM 1527 N N . PHE A 1 193 ? 21.594 34.438 19.125 1 91.69 193 PHE A N 1
ATOM 1528 C CA . PHE A 1 193 ? 22.266 35.688 18.938 1 91.69 193 PHE A CA 1
ATOM 1529 C C . P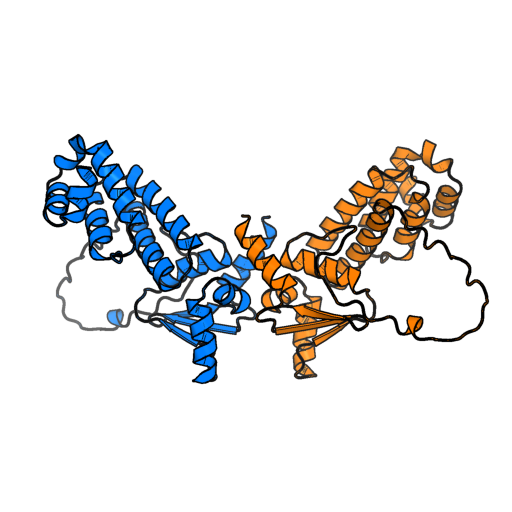HE A 1 193 ? 21.734 36.406 17.703 1 91.69 193 PHE A C 1
ATOM 1531 O O . PHE A 1 193 ? 21.609 37.656 17.703 1 91.69 193 PHE A O 1
ATOM 1538 N N . ASP A 1 194 ? 21.391 35.656 16.781 1 93.12 194 ASP A N 1
ATOM 1539 C CA . ASP A 1 194 ? 20.859 36.219 15.547 1 93.12 194 ASP A CA 1
ATOM 1540 C C . ASP A 1 194 ? 19.359 36.5 15.664 1 93.12 194 ASP A C 1
ATOM 1542 O O . ASP A 1 194 ? 18.875 37.531 15.203 1 93.12 194 ASP A O 1
ATOM 1546 N N . LEU A 1 195 ? 18.641 35.688 16.359 1 93.69 195 LEU A N 1
ATOM 1547 C CA . LEU A 1 195 ? 17.188 35.719 16.359 1 93.69 195 LEU A CA 1
ATOM 1548 C C . LEU A 1 195 ? 16.672 36.781 17.328 1 93.69 195 LEU A C 1
ATOM 1550 O O . LEU A 1 195 ? 15.602 37.375 17.109 1 93.69 195 LEU A O 1
ATOM 1554 N N . ILE A 1 196 ? 17.516 37.156 18.281 1 90.88 196 ILE A N 1
ATOM 1555 C CA . ILE A 1 196 ? 17.047 38.156 19.25 1 90.88 196 ILE A CA 1
ATOM 1556 C C . ILE A 1 196 ? 17.109 39.531 18.641 1 90.88 196 ILE A C 1
ATOM 1558 O O . ILE A 1 196 ? 16.578 40.5 19.203 1 90.88 196 ILE A O 1
ATOM 1562 N N . LYS A 1 197 ? 17.75 39.656 17.469 1 92.25 197 LYS A N 1
ATOM 1563 C CA . LYS A 1 197 ? 17.797 40.938 16.75 1 92.25 197 LYS A CA 1
ATOM 1564 C C . LYS A 1 197 ? 16.453 41.219 16.078 1 92.25 197 LYS A C 1
ATOM 1566 O O . LYS A 1 197 ? 16.172 42.344 15.703 1 92.25 197 LYS A O 1
ATOM 1571 N N . ASN A 1 198 ? 15.695 40.281 15.883 1 92.88 198 ASN A N 1
ATOM 1572 C CA . ASN A 1 198 ? 14.359 40.406 15.32 1 92.88 198 ASN A CA 1
ATOM 1573 C C . ASN A 1 198 ? 13.328 40.719 16.406 1 92.88 198 ASN A C 1
ATOM 1575 O O . ASN A 1 198 ? 13.023 39.875 17.234 1 92.88 198 ASN A O 1
ATOM 1579 N N . PRO A 1 199 ? 12.773 41.906 16.375 1 93.69 199 PRO A N 1
ATOM 1580 C CA . PRO A 1 199 ? 11.867 42.312 17.453 1 93.69 199 PRO A CA 1
ATOM 1581 C C . PRO A 1 199 ? 10.633 41.438 17.562 1 93.69 199 PRO A C 1
ATOM 1583 O O . PRO A 1 199 ? 10.086 41.25 18.656 1 93.69 199 PRO A O 1
ATOM 1586 N N . GLU A 1 200 ? 10.242 40.906 16.5 1 93.56 200 GLU A N 1
ATOM 1587 C CA . GLU A 1 200 ? 9.062 40.031 16.531 1 93.56 200 GLU A CA 1
ATOM 1588 C C . GLU A 1 200 ? 9.352 38.719 17.266 1 93.56 200 GLU A C 1
ATOM 1590 O O . GLU A 1 200 ? 8.477 38.188 17.953 1 93.56 200 GLU A O 1
ATOM 1595 N N . ILE A 1 201 ? 10.539 38.25 17.141 1 92.94 201 ILE A N 1
ATOM 1596 C CA . ILE A 1 201 ? 10.938 37.062 17.844 1 92.94 201 ILE A CA 1
ATOM 1597 C C . ILE A 1 201 ? 11.016 37.312 19.344 1 92.94 201 ILE A C 1
ATOM 1599 O O . ILE A 1 201 ? 10.555 36.531 20.156 1 92.94 201 ILE A O 1
ATOM 1603 N N . VAL A 1 202 ? 11.57 38.469 19.625 1 92.31 202 VAL A N 1
ATOM 1604 C CA . VAL A 1 202 ? 11.68 38.844 21.016 1 92.31 202 VAL A CA 1
ATOM 1605 C C . VAL A 1 202 ? 10.289 38.969 21.625 1 92.31 202 VAL A C 1
ATOM 1607 O O . VAL A 1 202 ? 10.055 38.531 22.766 1 92.31 202 VAL A O 1
ATOM 1610 N N . ARG A 1 203 ? 9.383 39.562 20.875 1 92.94 203 ARG A N 1
ATOM 1611 C CA . ARG A 1 203 ? 8.008 39.688 21.328 1 92.94 203 ARG A CA 1
ATOM 1612 C C . ARG A 1 203 ? 7.398 38.312 21.609 1 92.94 203 ARG A C 1
ATOM 1614 O O . ARG A 1 203 ? 6.691 38.125 22.609 1 92.94 203 ARG A O 1
ATOM 1621 N N . ASN A 1 204 ? 7.648 37.312 20.75 1 92.69 204 ASN A N 1
ATOM 1622 C CA . ASN A 1 204 ? 7.164 35.969 20.953 1 92.69 204 ASN A CA 1
ATOM 1623 C C . ASN A 1 204 ? 7.723 35.344 22.234 1 92.69 204 ASN A C 1
ATOM 1625 O O . ASN A 1 204 ? 6.984 34.75 23.016 1 92.69 204 ASN A O 1
ATOM 1629 N N . LEU A 1 205 ? 9 35.594 22.516 1 90.81 205 LEU A N 1
ATOM 1630 C CA . LEU A 1 205 ? 9.648 35.062 23.703 1 90.81 205 LEU A CA 1
ATOM 1631 C C . LEU A 1 205 ? 9.055 35.656 24.969 1 90.81 205 LEU A C 1
ATOM 1633 O O . LEU A 1 205 ? 8.906 35 25.984 1 90.81 205 LEU A O 1
ATOM 1637 N N . ASP A 1 206 ? 8.641 36.875 24.859 1 89.5 206 ASP A N 1
ATOM 1638 C CA . ASP A 1 206 ? 8.07 37.594 25.984 1 89.5 206 ASP A CA 1
ATOM 1639 C C . ASP A 1 206 ? 6.625 37.188 26.234 1 89.5 206 ASP A C 1
ATOM 1641 O O . ASP A 1 206 ? 6.191 37.094 27.391 1 89.5 206 ASP A O 1
ATOM 1645 N N . SER A 1 207 ? 5.961 36.969 25.188 1 91.38 207 SER A N 1
ATOM 1646 C CA . SER A 1 207 ? 4.523 36.719 25.266 1 91.38 207 SER A CA 1
ATOM 1647 C C . SER A 1 207 ? 4.246 35.281 25.688 1 91.38 207 SER A C 1
ATOM 1649 O O . SER A 1 207 ? 3.219 35 26.312 1 91.38 207 SER A O 1
ATOM 1651 N N . PHE A 1 208 ? 5.152 34.406 25.344 1 91 208 PHE A N 1
ATOM 1652 C CA . PHE A 1 208 ? 4.949 33 25.672 1 91 208 PHE A CA 1
ATOM 1653 C C . PHE A 1 208 ? 6 32.531 26.656 1 91 208 PHE A C 1
ATOM 1655 O O . PHE A 1 208 ? 7.07 32.062 26.25 1 91 208 PHE A O 1
ATOM 1662 N N . GLY A 1 209 ? 5.676 32.562 27.969 1 83.94 209 GLY A N 1
ATOM 1663 C CA . GLY A 1 209 ? 6.594 32.188 29.031 1 83.94 209 GLY A CA 1
ATOM 1664 C C . GLY A 1 209 ? 7.168 30.797 28.875 1 83.94 209 GLY A C 1
ATOM 1665 O O . GLY A 1 209 ? 8.352 30.578 29.141 1 83.94 209 GLY A O 1
ATOM 1666 N N . SER A 1 210 ? 6.395 29.922 28.406 1 82.69 210 SER A N 1
ATOM 1667 C CA . SER A 1 210 ? 6.84 28.547 28.25 1 82.69 210 SER A CA 1
ATOM 1668 C C . SER A 1 210 ? 7.953 28.438 27.219 1 82.69 210 SER A C 1
ATOM 1670 O O . SER A 1 210 ? 8.891 27.656 27.375 1 82.69 210 SER A O 1
ATOM 1672 N N . LEU A 1 211 ? 7.883 29.203 26.141 1 86.25 211 LEU A N 1
ATOM 1673 C CA . LEU A 1 211 ? 8.914 29.219 25.109 1 86.25 211 LEU A CA 1
ATOM 1674 C C . LEU A 1 211 ? 10.211 29.812 25.641 1 86.25 211 LEU A C 1
ATOM 1676 O O . LEU A 1 211 ? 11.297 29.281 25.406 1 86.25 211 LEU A O 1
ATOM 1680 N N . GLY A 1 212 ? 10.039 30.938 26.359 1 83.56 212 GLY A N 1
ATOM 1681 C CA . GLY A 1 212 ? 11.203 31.547 26.969 1 83.56 212 GLY A CA 1
ATOM 1682 C C . GLY A 1 212 ? 11.953 30.625 27.906 1 83.56 212 GLY A C 1
ATOM 1683 O O . GLY A 1 212 ? 13.18 30.562 27.891 1 83.56 212 GLY A O 1
ATOM 1684 N N . SER A 1 213 ? 11.211 29.891 28.672 1 81.81 213 SER A N 1
ATOM 1685 C CA . SER A 1 213 ? 11.805 28.953 29.609 1 81.81 213 SER A CA 1
ATOM 1686 C C . SER A 1 213 ? 12.531 27.828 28.891 1 81.81 213 SER A C 1
ATOM 1688 O O . SER A 1 213 ? 13.609 27.406 29.312 1 81.81 213 SER A O 1
ATOM 1690 N N . LEU A 1 214 ? 12.008 27.359 27.781 1 77.88 214 LEU A N 1
ATOM 1691 C CA . LEU A 1 214 ? 12.602 26.281 27 1 77.88 214 LEU A CA 1
ATOM 1692 C C . LEU A 1 214 ? 13.914 26.734 26.375 1 77.88 214 LEU A C 1
ATOM 1694 O O . LEU A 1 214 ? 14.852 25.938 26.25 1 77.88 214 LEU A O 1
ATOM 1698 N N . VAL A 1 215 ? 13.977 27.953 26.047 1 82.06 215 VAL A N 1
ATOM 1699 C CA . VAL A 1 215 ? 15.148 28.5 25.375 1 82.06 215 VAL A CA 1
ATOM 1700 C C . VAL A 1 215 ? 16.281 28.719 26.375 1 82.06 215 VAL A C 1
ATOM 1702 O O . VAL A 1 215 ? 17.453 28.562 26.047 1 82.06 215 VAL A O 1
ATOM 1705 N N . ILE A 1 216 ? 15.891 28.969 27.656 1 75.31 216 ILE A N 1
ATOM 1706 C CA . ILE A 1 216 ? 16.906 29.281 28.672 1 75.31 216 ILE A CA 1
ATOM 1707 C C . ILE A 1 216 ? 17.422 27.984 29.297 1 75.31 216 ILE A C 1
ATOM 1709 O O . ILE A 1 216 ? 18.547 27.938 29.797 1 75.31 216 ILE A O 1
ATOM 1713 N N . THR A 1 217 ? 16.656 26.859 29.188 1 67.81 217 THR A N 1
ATOM 1714 C CA . THR A 1 217 ? 17.062 25.625 29.844 1 67.81 217 THR A CA 1
ATOM 1715 C C . THR A 1 217 ? 17.844 24.75 28.859 1 67.81 217 THR A C 1
ATOM 1717 O O . THR A 1 217 ? 18.812 24.078 29.25 1 67.81 217 THR A O 1
ATOM 1720 N N . MET B 1 1 ? 8.5 3.344 3.625 1 44.34 1 MET B N 1
ATOM 1721 C CA . MET B 1 1 ? 7.988 2.354 2.684 1 44.34 1 MET B CA 1
ATOM 1722 C C . MET B 1 1 ? 7.367 1.173 3.422 1 44.34 1 MET B C 1
ATOM 1724 O O . MET B 1 1 ? 6.352 0.629 2.984 1 44.34 1 MET B O 1
ATOM 1728 N N . SER B 1 2 ? 7.941 0.856 4.641 1 58.59 2 SER B N 1
ATOM 1729 C CA . SER B 1 2 ? 7.617 -0.287 5.488 1 58.59 2 SER B CA 1
ATOM 1730 C C . SER B 1 2 ? 6.223 -0.148 6.094 1 58.59 2 SER B C 1
ATOM 1732 O O . SER B 1 2 ? 5.48 -1.127 6.184 1 58.59 2 SER B O 1
ATOM 1734 N N . GLU B 1 3 ? 5.695 1.04 5.883 1 83.19 3 GLU B N 1
ATOM 1735 C CA . GLU B 1 3 ? 4.504 1.231 6.703 1 83.19 3 GLU B CA 1
ATOM 1736 C C . GLU B 1 3 ? 3.234 0.939 5.91 1 83.19 3 GLU B C 1
ATOM 1738 O O . GLU B 1 3 ? 2.309 0.303 6.422 1 83.19 3 GLU B O 1
ATOM 1743 N N . LEU B 1 4 ? 3.393 1.141 4.586 1 88.38 4 LEU B N 1
ATOM 1744 C CA . LEU B 1 4 ? 2.219 0.861 3.766 1 88.38 4 LEU B CA 1
ATOM 1745 C C . LEU B 1 4 ? 2.014 -0.641 3.604 1 88.38 4 LEU B C 1
ATOM 1747 O O . LEU B 1 4 ? 0.882 -1.128 3.67 1 88.38 4 LEU B O 1
ATOM 1751 N N . LYS B 1 5 ? 3.078 -1.319 3.467 1 91.81 5 LYS B N 1
ATOM 1752 C CA . LYS B 1 5 ? 3.027 -2.771 3.334 1 91.81 5 LYS B CA 1
ATOM 1753 C C . LYS B 1 5 ? 2.441 -3.418 4.586 1 91.81 5 LYS B C 1
ATOM 1755 O O . LYS B 1 5 ? 1.728 -4.418 4.5 1 91.81 5 LYS B O 1
ATOM 1760 N N . ASP B 1 6 ? 2.756 -2.797 5.664 1 91.56 6 ASP B N 1
ATOM 1761 C CA . ASP B 1 6 ? 2.23 -3.32 6.922 1 91.56 6 ASP B CA 1
ATOM 1762 C C . ASP B 1 6 ? 0.711 -3.186 6.98 1 91.56 6 ASP B C 1
ATOM 1764 O O . ASP B 1 6 ? 0.022 -4.086 7.465 1 91.56 6 ASP B O 1
ATOM 1768 N N . VAL B 1 7 ? 0.258 -2.141 6.492 1 91.19 7 VAL B N 1
ATOM 1769 C CA . VAL B 1 7 ? -1.183 -1.913 6.453 1 91.19 7 VAL B CA 1
ATOM 1770 C C . VAL B 1 7 ? -1.846 -2.943 5.543 1 91.19 7 VAL B C 1
ATOM 1772 O O . VAL B 1 7 ? -2.83 -3.58 5.93 1 91.19 7 VAL B O 1
ATOM 1775 N N . MET B 1 8 ? -1.271 -3.143 4.422 1 94.5 8 MET B N 1
ATOM 1776 C CA . MET B 1 8 ? -1.814 -4.078 3.441 1 94.5 8 MET B CA 1
ATOM 1777 C C . MET B 1 8 ? -1.753 -5.512 3.963 1 94.5 8 MET B C 1
ATOM 1779 O O . MET B 1 8 ? -2.676 -6.297 3.74 1 94.5 8 MET B O 1
ATOM 1783 N N . ARG B 1 9 ? -0.685 -5.762 4.605 1 94.25 9 ARG B N 1
ATOM 1784 C CA . ARG B 1 9 ? -0.532 -7.086 5.199 1 94.25 9 ARG B CA 1
ATOM 1785 C C . ARG B 1 9 ? -1.617 -7.348 6.238 1 94.25 9 ARG B C 1
ATOM 1787 O O . ARG B 1 9 ? -2.197 -8.438 6.273 1 94.25 9 ARG B O 1
ATOM 1794 N N . ASP B 1 10 ? -1.864 -6.375 6.992 1 93.06 10 ASP B N 1
ATOM 1795 C CA . ASP B 1 10 ? -2.895 -6.504 8.016 1 93.06 10 ASP B CA 1
ATOM 1796 C C . ASP B 1 10 ? -4.266 -6.742 7.395 1 93.06 10 ASP B C 1
ATOM 1798 O O . ASP B 1 10 ? -5.035 -7.578 7.871 1 93.06 10 ASP B O 1
ATOM 1802 N N . LEU B 1 11 ? -4.516 -6.035 6.352 1 94.88 11 LEU B N 1
ATOM 1803 C CA . LEU B 1 11 ? -5.785 -6.223 5.656 1 94.88 11 LEU B CA 1
ATOM 1804 C C . LEU B 1 11 ? -5.902 -7.641 5.113 1 94.88 11 LEU B C 1
ATOM 1806 O O . LEU B 1 11 ? -6.949 -8.281 5.242 1 94.88 11 LEU B O 1
ATOM 1810 N N . LEU B 1 12 ? -4.848 -8.133 4.555 1 95.56 12 LEU B N 1
ATOM 1811 C CA . LEU B 1 12 ? -4.84 -9.469 3.977 1 95.56 12 LEU B CA 1
ATOM 1812 C C . LEU B 1 12 ? -5.047 -10.531 5.055 1 95.56 12 LEU B C 1
ATOM 1814 O O . LEU B 1 12 ? -5.848 -11.453 4.875 1 95.56 12 LEU B O 1
ATOM 1818 N N . LEU B 1 13 ? -4.434 -10.352 6.172 1 93.88 13 LEU B N 1
ATOM 1819 C CA . LEU B 1 13 ? -4.383 -11.398 7.184 1 93.88 13 LEU B CA 1
ATOM 1820 C C . LEU B 1 13 ? -5.617 -11.359 8.078 1 93.88 13 LEU B C 1
ATOM 1822 O O . LEU B 1 13 ? -6.121 -12.398 8.5 1 93.88 13 LEU B O 1
ATOM 1826 N N . ARG B 1 14 ? -6.125 -10.164 8.344 1 92.12 14 ARG B N 1
ATOM 1827 C CA . ARG B 1 14 ? -7.199 -10.039 9.328 1 92.12 14 ARG B CA 1
ATOM 1828 C C . ARG B 1 14 ? -8.555 -9.875 8.641 1 92.12 14 ARG B C 1
ATOM 1830 O O . ARG B 1 14 ? -9.594 -10.141 9.242 1 92.12 14 ARG B O 1
ATOM 1837 N N . GLY B 1 15 ? -8.578 -9.344 7.473 1 93.31 15 GLY B N 1
ATOM 1838 C CA . GLY B 1 15 ? -9.797 -9.219 6.695 1 93.31 15 GLY B CA 1
ATOM 1839 C C . GLY B 1 15 ? -10.766 -8.195 7.258 1 93.31 15 GLY B C 1
ATOM 1840 O O . GLY B 1 15 ? -11.977 -8.312 7.07 1 93.31 15 GLY B O 1
ATOM 1841 N N . ARG B 1 16 ? -10.219 -7.211 8.055 1 91.62 16 ARG B N 1
ATOM 1842 C CA . ARG B 1 16 ? -11.086 -6.168 8.594 1 91.62 16 ARG B CA 1
ATOM 1843 C C . ARG B 1 16 ? -11.688 -5.328 7.473 1 91.62 16 ARG B C 1
ATOM 1845 O O . ARG B 1 16 ? -11 -4.984 6.508 1 91.62 16 ARG B O 1
ATOM 1852 N N . PHE B 1 17 ? -12.992 -5.113 7.535 1 92.5 17 PHE B N 1
ATOM 1853 C CA . PHE B 1 17 ? -13.742 -4.281 6.602 1 92.5 17 PHE B CA 1
ATOM 1854 C C . PHE B 1 17 ? -13.781 -4.918 5.219 1 92.5 17 PHE B C 1
ATOM 1856 O O . PHE B 1 17 ? -13.844 -4.215 4.207 1 92.5 17 PHE B O 1
ATOM 1863 N N . SER B 1 18 ? -13.578 -6.254 5.16 1 94.31 18 SER B N 1
ATOM 1864 C CA . SER B 1 18 ? -13.711 -6.941 3.881 1 94.31 18 SER B CA 1
ATOM 1865 C C . SER B 1 18 ? -15.117 -6.797 3.32 1 94.31 18 SER B C 1
ATOM 1867 O O . SER B 1 18 ? -16.094 -6.727 4.078 1 94.31 18 SER B O 1
ATOM 1869 N N . ASP B 1 19 ? -15.234 -6.758 1.968 1 91.88 19 ASP B N 1
ATOM 1870 C CA . ASP B 1 19 ? -16.531 -6.594 1.318 1 91.88 19 ASP B CA 1
ATOM 1871 C C . ASP B 1 19 ? -16.703 -7.578 0.163 1 91.88 19 ASP B C 1
ATOM 1873 O O . ASP B 1 19 ? -17.594 -7.414 -0.675 1 91.88 19 ASP B O 1
ATOM 1877 N N . MET B 1 20 ? -15.828 -8.562 0.104 1 93.25 20 MET B N 1
ATOM 1878 C CA . MET B 1 20 ? -15.836 -9.578 -0.94 1 93.25 20 MET B CA 1
ATOM 1879 C C . MET B 1 20 ? -15.234 -10.883 -0.429 1 93.25 20 MET B C 1
ATOM 1881 O O . MET B 1 20 ? -14.297 -10.867 0.373 1 93.25 20 MET B O 1
ATOM 1885 N N . GLU B 1 21 ? -15.805 -11.977 -0.896 1 95 21 GLU B N 1
ATOM 1886 C CA . GLU B 1 21 ? -15.273 -13.281 -0.506 1 95 21 GLU B CA 1
ATOM 1887 C C . GLU B 1 21 ? -14.906 -14.117 -1.729 1 95 21 GLU B C 1
ATOM 1889 O O . GLU B 1 21 ? -15.609 -14.086 -2.74 1 95 21 GLU B O 1
ATOM 1894 N N . ILE B 1 22 ? -13.852 -14.867 -1.598 1 95.38 22 ILE B N 1
ATOM 1895 C CA . ILE B 1 22 ? -13.445 -15.859 -2.584 1 95.38 22 ILE B CA 1
ATOM 1896 C C . ILE B 1 22 ? -13.461 -17.25 -1.951 1 95.38 22 ILE B C 1
ATOM 1898 O O . ILE B 1 22 ? -12.758 -17.5 -0.967 1 95.38 22 ILE B O 1
ATOM 1902 N N . LEU B 1 23 ? -14.312 -18.047 -2.514 1 95.06 23 LEU B N 1
ATOM 1903 C CA . LEU B 1 23 ? -14.422 -19.438 -2.053 1 95.06 23 LEU B CA 1
ATOM 1904 C C . LEU B 1 23 ? -13.625 -20.359 -2.957 1 95.06 23 LEU B C 1
ATOM 1906 O O . LEU B 1 23 ? -13.758 -20.312 -4.184 1 95.06 23 LEU B O 1
ATOM 1910 N N . CYS B 1 24 ? -12.781 -21.172 -2.342 1 95.12 24 CYS B N 1
ATOM 1911 C CA . CYS B 1 24 ? -11.961 -22.109 -3.094 1 95.12 24 CYS B CA 1
ATOM 1912 C C . CYS B 1 24 ? -11.781 -23.422 -2.326 1 95.12 24 CYS B C 1
ATOM 1914 O O . CYS B 1 24 ? -11.102 -23.453 -1.3 1 95.12 24 CYS B O 1
ATOM 1916 N N . GLN B 1 25 ? -12.383 -24.453 -2.828 1 93.38 25 GLN B N 1
ATOM 1917 C CA . GLN B 1 25 ? -12.266 -25.797 -2.27 1 93.38 25 GLN B CA 1
ATOM 1918 C C . GLN B 1 25 ? -12.523 -25.797 -0.766 1 93.38 25 GLN B C 1
ATOM 1920 O O . GLN B 1 25 ? -11.727 -26.328 0.008 1 93.38 25 GLN B O 1
ATOM 1925 N N . GLY B 1 26 ? -13.555 -25.125 -0.373 1 90.62 26 GLY B N 1
ATOM 1926 C CA . GLY B 1 26 ? -14 -25.141 1.011 1 90.62 26 GLY B CA 1
ATOM 1927 C C . GLY B 1 26 ? -13.359 -24.047 1.853 1 90.62 26 GLY B C 1
ATOM 1928 O O . GLY B 1 26 ? -13.727 -23.859 3.016 1 90.62 26 GLY B O 1
ATOM 1929 N N . ILE B 1 27 ? -12.383 -23.375 1.296 1 93.19 27 ILE B N 1
ATOM 1930 C CA . ILE B 1 27 ? -11.719 -22.297 2.021 1 93.19 27 ILE B CA 1
ATOM 1931 C C . ILE B 1 27 ? -12.289 -20.953 1.577 1 93.19 27 ILE B C 1
ATOM 1933 O O . ILE B 1 27 ? -12.5 -20.719 0.384 1 93.19 27 ILE B O 1
ATOM 1937 N N . THR B 1 28 ? -12.57 -20.109 2.572 1 94.31 28 THR B N 1
ATOM 1938 C CA . THR B 1 28 ? -13.086 -18.781 2.271 1 94.31 28 THR B CA 1
ATOM 1939 C C . THR B 1 28 ? -12.023 -17.719 2.516 1 94.31 28 THR B C 1
ATOM 1941 O O . THR B 1 28 ? -11.453 -17.641 3.605 1 94.31 28 THR B O 1
ATOM 1944 N N . PHE B 1 29 ? -11.703 -16.938 1.463 1 95.69 29 PHE B N 1
ATOM 1945 C CA . PHE B 1 29 ? -10.828 -15.781 1.582 1 95.69 29 PHE B CA 1
ATOM 1946 C C . PHE B 1 29 ? -11.648 -14.492 1.645 1 95.69 29 PHE B C 1
ATOM 1948 O O . PHE B 1 29 ? -12.375 -14.172 0.707 1 95.69 29 PHE B O 1
ATOM 1955 N N . LYS B 1 30 ? -11.555 -13.797 2.812 1 95.44 30 LYS B N 1
ATOM 1956 C CA . LYS B 1 30 ? -12.156 -12.461 2.912 1 95.44 30 LYS B CA 1
ATOM 1957 C C . LYS B 1 30 ? -11.227 -11.398 2.33 1 95.44 30 LYS B C 1
ATOM 1959 O O . LYS B 1 30 ? -10.102 -11.227 2.803 1 95.44 30 LYS B O 1
ATOM 1964 N N . VAL B 1 31 ? -11.727 -10.727 1.273 1 96.81 31 VAL B N 1
ATOM 1965 C CA . VAL B 1 31 ? -10.844 -9.797 0.567 1 96.81 31 VAL B CA 1
ATOM 1966 C C . VAL B 1 31 ? -11.57 -8.477 0.332 1 96.81 31 VAL B C 1
ATOM 1968 O O . VAL B 1 31 ? -12.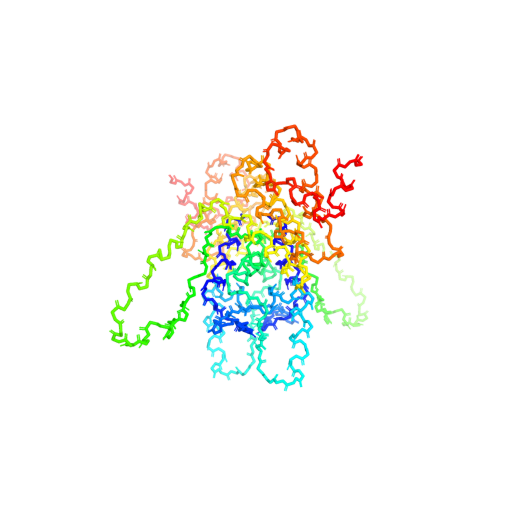727 -8.312 0.748 1 96.81 31 VAL B O 1
ATOM 1971 N N . HIS B 1 32 ? -10.93 -7.484 -0.17 1 96.12 32 HIS B N 1
ATOM 1972 C CA . HIS B 1 32 ? -11.445 -6.137 -0.402 1 96.12 32 HIS B CA 1
ATOM 1973 C C . HIS B 1 32 ? -11.547 -5.836 -1.894 1 96.12 32 HIS B C 1
ATOM 1975 O O . HIS B 1 32 ? -10.555 -5.922 -2.617 1 96.12 32 HIS B O 1
ATOM 1981 N N . GLN B 1 33 ? -12.719 -5.449 -2.328 1 95.56 33 GLN B N 1
ATOM 1982 C CA . GLN B 1 33 ? -12.938 -5.156 -3.74 1 95.56 33 GLN B CA 1
ATOM 1983 C C . GLN B 1 33 ? -11.961 -4.102 -4.246 1 95.56 33 GLN B C 1
ATOM 1985 O O . GLN B 1 33 ? -11.406 -4.23 -5.336 1 95.56 33 GLN B O 1
ATOM 1990 N N . ALA B 1 34 ? -11.703 -3.076 -3.467 1 94.56 34 ALA B N 1
ATOM 1991 C CA . ALA B 1 34 ? -10.852 -1.952 -3.848 1 94.56 34 ALA B CA 1
ATOM 1992 C C . ALA B 1 34 ? -9.438 -2.424 -4.188 1 94.56 34 ALA B C 1
ATOM 1994 O O . ALA B 1 34 ? -8.766 -1.827 -5.027 1 94.56 34 ALA B O 1
ATOM 1995 N N . ILE B 1 35 ? -9.016 -3.48 -3.564 1 96.25 35 ILE B N 1
ATOM 1996 C CA . ILE B 1 35 ? -7.668 -3.988 -3.77 1 96.25 35 ILE B CA 1
ATOM 1997 C C . ILE B 1 35 ? -7.672 -5.031 -4.883 1 96.25 35 ILE B C 1
ATOM 1999 O O . ILE B 1 35 ? -6.883 -4.945 -5.828 1 96.25 35 ILE B O 1
ATOM 2003 N N . VAL B 1 36 ? -8.633 -5.969 -4.852 1 97.12 36 VAL B N 1
ATOM 2004 C CA . VAL B 1 36 ? -8.633 -7.125 -5.738 1 97.12 36 VAL B CA 1
ATOM 2005 C C . VAL B 1 36 ? -9.156 -6.723 -7.117 1 97.12 36 VAL B C 1
ATOM 2007 O O . VAL B 1 36 ? -8.516 -6.992 -8.133 1 97.12 36 VAL B O 1
ATOM 2010 N N . CYS B 1 37 ? -10.266 -6.004 -7.172 1 95.06 37 CYS B N 1
ATOM 2011 C CA . CYS B 1 37 ? -10.961 -5.742 -8.43 1 95.06 37 CYS B CA 1
ATOM 2012 C C . CYS B 1 37 ? -10.258 -4.652 -9.227 1 95.06 37 CYS B C 1
ATOM 2014 O O . CYS B 1 37 ? -10.359 -4.613 -10.453 1 95.06 37 CYS B O 1
ATOM 2016 N N . THR B 1 38 ? -9.469 -3.807 -8.555 1 94.12 38 THR B N 1
ATOM 2017 C CA . THR B 1 38 ? -8.766 -2.758 -9.289 1 94.12 38 THR B CA 1
ATOM 2018 C C . THR B 1 38 ? -7.523 -3.312 -9.969 1 94.12 38 THR B C 1
ATOM 2020 O O . THR B 1 38 ? -6.953 -2.67 -10.852 1 94.12 38 THR B O 1
ATOM 2023 N N . GLN B 1 39 ? -7.137 -4.52 -9.586 1 96.31 39 GLN B N 1
ATOM 2024 C CA . GLN B 1 39 ? -5.883 -5.059 -10.102 1 96.31 39 GLN B CA 1
ATOM 2025 C C . GLN B 1 39 ? -6.125 -6.297 -10.953 1 96.31 39 GLN B C 1
ATOM 2027 O O . GLN B 1 39 ? -5.184 -6.891 -11.477 1 96.31 39 GLN B O 1
ATOM 2032 N N . SER B 1 40 ? -7.34 -6.699 -11.109 1 97.19 40 SER B N 1
ATOM 2033 C CA . SER B 1 40 ? -7.727 -7.871 -11.891 1 97.19 40 SER B CA 1
ATOM 2034 C C . SER B 1 40 ? -9.047 -7.641 -12.617 1 97.19 40 SER B C 1
ATOM 2036 O O . SER B 1 40 ? -10.102 -7.555 -11.984 1 97.19 40 SER B O 1
ATOM 2038 N N . SER B 1 41 ? -9.016 -7.629 -13.93 1 95.31 41 SER B N 1
ATOM 2039 C CA . SER B 1 41 ? -10.25 -7.453 -14.695 1 95.31 41 SER B CA 1
ATOM 2040 C C . SER B 1 41 ? -11.164 -8.664 -14.555 1 95.31 41 SER B C 1
ATOM 2042 O O . SER B 1 41 ? -12.383 -8.547 -14.688 1 95.31 41 SER B O 1
ATOM 2044 N N . TYR B 1 42 ? -10.578 -9.797 -14.32 1 96 42 TYR B N 1
ATOM 2045 C CA . TYR B 1 42 ? -11.375 -10.984 -14.07 1 96 42 TYR B CA 1
ATOM 2046 C C . TYR B 1 42 ? -12.273 -10.789 -12.852 1 96 42 TYR B C 1
ATOM 2048 O O . TYR B 1 42 ? -13.492 -10.953 -12.938 1 96 42 TYR B O 1
ATOM 2056 N N . PHE B 1 43 ? -11.625 -10.391 -11.75 1 95.5 43 PHE B N 1
ATOM 2057 C CA . PHE B 1 43 ? -12.375 -10.25 -10.508 1 95.5 43 PHE B CA 1
ATOM 2058 C C . PHE B 1 43 ? -13.344 -9.07 -10.602 1 95.5 43 PHE B C 1
ATOM 2060 O O . PHE B 1 43 ? -14.445 -9.133 -10.055 1 95.5 43 PHE B O 1
ATOM 2067 N N . SER B 1 44 ? -12.883 -8.031 -11.266 1 93.69 44 SER B N 1
ATOM 2068 C CA . SER B 1 44 ? -13.766 -6.887 -11.469 1 93.69 44 SER B CA 1
ATOM 2069 C C . SER B 1 44 ? -15.023 -7.289 -12.234 1 93.69 44 SER B C 1
ATOM 2071 O O . SER B 1 44 ? -16.141 -6.965 -11.82 1 93.69 44 SER B O 1
ATOM 2073 N N . SER B 1 45 ? -14.922 -8.047 -13.273 1 93.19 45 SER B N 1
ATOM 2074 C CA . SER B 1 45 ? -16.047 -8.484 -14.102 1 93.19 45 SER B CA 1
ATOM 2075 C C . SER B 1 45 ? -16.906 -9.492 -13.352 1 93.19 45 SER B C 1
ATOM 2077 O O . SER B 1 45 ? -18.141 -9.43 -13.422 1 93.19 45 SER B O 1
ATOM 2079 N N . ALA B 1 46 ? -16.25 -10.32 -12.656 1 90.44 46 ALA B N 1
ATOM 2080 C CA . ALA B 1 46 ? -16.969 -11.344 -11.906 1 90.44 46 ALA B CA 1
ATOM 2081 C C . ALA B 1 46 ? -17.875 -10.703 -10.852 1 90.44 46 ALA B C 1
ATOM 2083 O O . ALA B 1 46 ? -19 -11.156 -10.641 1 90.44 46 ALA B O 1
ATOM 2084 N N . MET B 1 47 ? -17.344 -9.664 -10.18 1 87.94 47 MET B N 1
ATOM 2085 C CA . MET B 1 47 ? -18.109 -8.969 -9.148 1 87.94 47 MET B CA 1
ATOM 2086 C C . MET B 1 47 ? -19.25 -8.156 -9.773 1 87.94 47 MET B C 1
ATOM 2088 O O . MET B 1 47 ? -20.344 -8.094 -9.219 1 87.94 47 MET B O 1
ATOM 2092 N N . CYS B 1 48 ? -18.938 -7.516 -10.828 1 81.69 48 CYS B N 1
ATOM 2093 C CA . CYS B 1 48 ? -19.953 -6.75 -11.523 1 81.69 48 CYS B CA 1
ATOM 2094 C C . CYS B 1 48 ? -21.078 -7.664 -12.031 1 81.69 48 CYS B C 1
ATOM 2096 O O . CYS B 1 48 ? -22.25 -7.32 -11.93 1 81.69 48 CYS B O 1
ATOM 2098 N N . ASP B 1 49 ? -20.719 -8.797 -12.531 1 77.12 49 ASP B N 1
ATOM 2099 C CA . ASP B 1 49 ? -21.688 -9.773 -13.039 1 77.12 49 ASP B CA 1
ATOM 2100 C C . ASP B 1 49 ? -22.469 -10.414 -11.898 1 77.12 49 ASP B C 1
ATOM 2102 O O . ASP B 1 49 ? -23.672 -10.672 -12.039 1 77.12 49 ASP B O 1
ATOM 2106 N N . GLY B 1 50 ? -21.719 -10.781 -10.797 1 63.22 50 GLY B N 1
ATOM 2107 C CA . GLY B 1 50 ? -22.359 -11.391 -9.648 1 63.22 50 GLY B CA 1
ATOM 2108 C C . GLY B 1 50 ? -23.406 -10.5 -9.016 1 63.22 50 GLY B C 1
ATOM 2109 O O . GLY B 1 50 ? -24.438 -10.992 -8.523 1 63.22 50 GLY B O 1
ATOM 2110 N N . PHE B 1 51 ? -23.031 -9.203 -8.891 1 58.62 51 PHE B N 1
ATOM 2111 C CA . PHE B 1 51 ? -24.016 -8.273 -8.344 1 58.62 51 PHE B CA 1
ATOM 2112 C C . PHE B 1 51 ? -25.312 -8.328 -9.125 1 58.62 51 PHE B C 1
ATOM 2114 O O . PHE B 1 51 ? -26.391 -8.211 -8.547 1 58.62 51 PHE B O 1
ATOM 2121 N N . LYS B 1 52 ? -25.156 -8.797 -10.328 1 57.75 52 LYS B N 1
ATOM 2122 C CA . LYS B 1 52 ? -26.344 -8.922 -11.156 1 57.75 52 LYS B CA 1
ATOM 2123 C C . LYS B 1 52 ? -27.156 -10.164 -10.781 1 57.75 52 LYS B C 1
ATOM 2125 O O . LYS B 1 52 ? -28.375 -10.18 -10.914 1 57.75 52 LYS B O 1
ATOM 2130 N N . GLU B 1 53 ? -26.422 -11.102 -10.344 1 53.25 53 GLU B N 1
ATOM 2131 C CA . GLU B 1 53 ? -27.125 -12.375 -10.148 1 53.25 53 GLU B CA 1
ATOM 2132 C C . GLU B 1 53 ? -27.469 -12.586 -8.68 1 53.25 53 GLU B C 1
ATOM 2134 O O . GLU B 1 53 ? -28.5 -13.195 -8.367 1 53.25 53 GLU B O 1
ATOM 2139 N N . SER B 1 54 ? -26.562 -12.461 -7.789 1 58.62 54 SER B N 1
ATOM 2140 C CA . SER B 1 54 ? -26.828 -12.656 -6.367 1 58.62 54 SER B CA 1
ATOM 2141 C C . SER B 1 54 ? -26.281 -11.5 -5.539 1 58.62 54 SER B C 1
ATOM 2143 O O . SER B 1 54 ? -25.469 -10.719 -6.016 1 58.62 54 SER B O 1
ATOM 2145 N N . THR B 1 55 ? -26.984 -11.219 -4.469 1 59.5 55 THR B N 1
ATOM 2146 C CA . THR B 1 55 ? -26.625 -10.188 -3.504 1 59.5 55 THR B CA 1
ATOM 2147 C C . THR B 1 55 ? -25.312 -10.539 -2.799 1 59.5 55 THR B C 1
ATOM 2149 O O . THR B 1 55 ? -24.703 -9.688 -2.146 1 59.5 55 THR B O 1
ATOM 2152 N N . GLU B 1 56 ? -24.859 -11.82 -3.152 1 67.12 56 GLU B N 1
ATOM 2153 C CA . GLU B 1 56 ? -23.703 -12.25 -2.377 1 67.12 56 GLU B CA 1
ATOM 2154 C C . GLU B 1 56 ? -22.391 -11.805 -3.043 1 67.12 56 GLU B C 1
ATOM 2156 O O . GLU B 1 56 ? -22.188 -12.047 -4.234 1 67.12 56 GLU B O 1
ATOM 2161 N N . LYS B 1 57 ? -21.625 -11.008 -2.443 1 84.69 57 LYS B N 1
ATOM 2162 C CA . LYS B 1 57 ? -20.328 -10.539 -2.902 1 84.69 57 LYS B CA 1
ATOM 2163 C C . LYS B 1 57 ? -19.25 -11.617 -2.73 1 84.69 57 LYS B C 1
ATOM 2165 O O . LYS B 1 57 ? -18.281 -11.422 -2.012 1 84.69 57 LYS B O 1
ATOM 2170 N N . ALA B 1 58 ? -19.656 -12.859 -3.398 1 90.75 58 ALA B N 1
ATOM 2171 C CA . ALA B 1 58 ? -18.734 -13.984 -3.283 1 90.75 58 ALA B CA 1
ATOM 2172 C C . ALA B 1 58 ? -18.438 -14.594 -4.652 1 90.75 58 ALA B C 1
ATOM 2174 O O . ALA B 1 58 ? -19.328 -14.719 -5.488 1 90.75 58 ALA B O 1
ATOM 2175 N N . ILE B 1 59 ? -17.266 -14.969 -4.941 1 93.12 59 ILE B N 1
ATOM 2176 C CA . ILE B 1 59 ? -16.828 -15.672 -6.145 1 93.12 59 ILE B CA 1
ATOM 2177 C C . ILE B 1 59 ? -16.375 -17.078 -5.781 1 93.12 59 ILE B C 1
ATOM 2179 O O . ILE B 1 59 ? -15.57 -17.266 -4.863 1 93.12 59 ILE B O 1
ATOM 2183 N N . ASN B 1 60 ? -16.891 -18.047 -6.496 1 93.31 60 ASN B N 1
ATOM 2184 C CA . ASN B 1 60 ? -16.5 -19.453 -6.285 1 93.31 60 ASN B CA 1
ATOM 2185 C C . ASN B 1 60 ? -15.484 -19.922 -7.316 1 93.31 60 ASN B C 1
ATOM 2187 O O . ASN B 1 60 ? -15.758 -19.906 -8.516 1 93.31 60 ASN B O 1
ATOM 2191 N N . ILE B 1 61 ? -14.359 -20.281 -6.797 1 94.81 61 ILE B N 1
ATOM 2192 C CA . ILE B 1 61 ? -13.297 -20.781 -7.652 1 94.81 61 ILE B CA 1
ATOM 2193 C C . ILE B 1 61 ? -13.117 -22.281 -7.426 1 94.81 61 ILE B C 1
ATOM 2195 O O . ILE B 1 61 ? -12.82 -22.719 -6.312 1 94.81 61 ILE B O 1
ATOM 2199 N N . GLN B 1 62 ? -13.227 -23.031 -8.492 1 92.5 62 GLN B N 1
ATOM 2200 C CA . GLN B 1 62 ? -13.188 -24.484 -8.367 1 92.5 62 GLN B CA 1
ATOM 2201 C C . GLN B 1 62 ? -11.953 -25.062 -9.055 1 92.5 62 GLN B C 1
ATOM 2203 O O . GLN B 1 62 ? -11.484 -26.156 -8.703 1 92.5 62 GLN B O 1
ATOM 2208 N N . ASP B 1 63 ? -11.367 -24.344 -9.938 1 92.94 63 ASP B N 1
ATOM 2209 C CA . ASP B 1 63 ? -10.352 -24.906 -10.82 1 92.94 63 ASP B CA 1
ATOM 2210 C C . ASP B 1 63 ? -8.945 -24.625 -10.297 1 92.94 63 ASP B C 1
ATOM 2212 O O . ASP B 1 63 ? -7.953 -24.938 -10.961 1 92.94 63 ASP B O 1
ATOM 2216 N N . ASP B 1 64 ? -8.859 -23.984 -9.148 1 95.88 64 ASP B N 1
ATOM 2217 C CA . ASP B 1 64 ? -7.555 -23.703 -8.555 1 95.88 64 ASP B CA 1
ATOM 2218 C C . ASP B 1 64 ? -7.5 -24.156 -7.098 1 95.88 64 ASP B C 1
ATOM 2220 O O . ASP B 1 64 ? -8.523 -24.516 -6.512 1 95.88 64 ASP B O 1
ATOM 2224 N N . THR B 1 65 ? -6.273 -24.234 -6.57 1 94.69 65 THR B N 1
ATOM 2225 C CA . THR B 1 65 ? -6.105 -24.625 -5.176 1 94.69 65 THR B CA 1
ATOM 2226 C C . THR B 1 65 ? -6.086 -23.406 -4.262 1 94.69 65 THR B C 1
ATOM 2228 O O . THR B 1 65 ? -5.73 -22.312 -4.691 1 94.69 65 THR B O 1
ATOM 2231 N N . PRO B 1 66 ? -6.426 -23.594 -2.977 1 95.31 66 PRO B N 1
ATOM 2232 C CA . PRO B 1 66 ? -6.328 -22.5 -2.016 1 95.31 66 PRO B CA 1
ATOM 2233 C C . PRO B 1 66 ? -4.914 -21.922 -1.905 1 95.31 66 PRO B C 1
ATOM 2235 O O . PRO B 1 66 ? -4.742 -20.719 -1.744 1 95.31 66 PRO B O 1
ATOM 2238 N N . GLU B 1 67 ? -3.916 -22.781 -2.061 1 94.94 67 GLU B N 1
ATOM 2239 C CA . GLU B 1 67 ? -2.531 -22.328 -1.987 1 94.94 67 GLU B CA 1
ATOM 2240 C C . GLU B 1 67 ? -2.203 -21.375 -3.127 1 94.94 67 GLU B C 1
ATOM 2242 O O . GLU B 1 67 ? -1.543 -20.344 -2.916 1 94.94 67 GLU B O 1
ATOM 2247 N N . THR B 1 68 ? -2.693 -21.688 -4.266 1 97.19 68 THR B N 1
ATOM 2248 C CA . THR B 1 68 ? -2.451 -20.828 -5.422 1 97.19 68 THR B CA 1
ATOM 2249 C C . THR B 1 68 ? -3.184 -19.5 -5.273 1 97.19 68 THR B C 1
ATOM 2251 O O . THR B 1 68 ? -2.607 -18.438 -5.52 1 97.19 68 THR B O 1
ATOM 2254 N N . ILE B 1 69 ? -4.43 -19.578 -4.801 1 97.69 69 ILE B N 1
ATOM 2255 C CA . ILE B 1 69 ? -5.219 -18.359 -4.613 1 97.69 69 ILE B CA 1
ATOM 2256 C C . ILE B 1 69 ? -4.566 -17.484 -3.553 1 97.69 69 ILE B C 1
ATOM 2258 O O . ILE B 1 69 ? -4.508 -16.266 -3.703 1 97.69 69 ILE B O 1
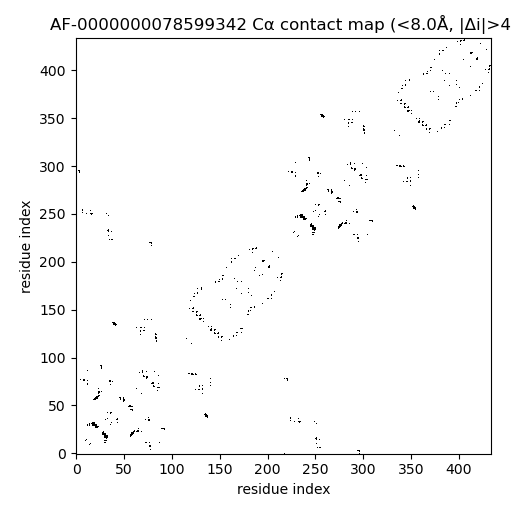ATOM 2262 N N . GLU B 1 70 ? -4.047 -18.172 -2.539 1 97.12 70 GLU B N 1
ATOM 2263 C CA . GLU B 1 70 ? -3.34 -17.422 -1.5 1 97.12 70 GLU B CA 1
ATOM 2264 C C . GLU B 1 70 ? -2.172 -16.625 -2.082 1 97.12 70 GLU B C 1
ATOM 2266 O O . GLU B 1 70 ? -1.962 -15.469 -1.727 1 97.12 70 GLU B O 1
ATOM 2271 N N . ARG B 1 71 ? -1.431 -17.203 -2.959 1 97.69 71 ARG B N 1
ATOM 2272 C CA . ARG B 1 71 ? -0.273 -16.547 -3.555 1 97.69 71 ARG B CA 1
ATOM 2273 C C . ARG B 1 71 ? -0.704 -15.414 -4.477 1 97.69 71 ARG B C 1
ATOM 2275 O O . ARG B 1 71 ? -0.048 -14.367 -4.535 1 97.69 71 ARG B O 1
ATOM 2282 N N . VAL B 1 72 ? -1.821 -15.625 -5.18 1 98.31 72 VAL B N 1
ATOM 2283 C CA . VAL B 1 72 ? -2.377 -14.562 -6.016 1 98.31 72 VAL B CA 1
ATOM 2284 C C . VAL B 1 72 ? -2.773 -13.375 -5.145 1 98.31 72 VAL B C 1
ATOM 2286 O O . VAL B 1 72 ? -2.404 -12.234 -5.434 1 98.31 72 VAL B O 1
ATOM 2289 N N . LEU B 1 73 ? -3.434 -13.656 -4.039 1 97.81 73 LEU B N 1
ATOM 2290 C CA . LEU B 1 73 ? -3.893 -12.602 -3.141 1 97.81 73 LEU B CA 1
ATOM 2291 C C . LEU B 1 73 ? -2.711 -11.922 -2.461 1 97.81 73 LEU B C 1
ATOM 2293 O O . LEU B 1 73 ? -2.709 -10.695 -2.295 1 97.81 73 LEU B O 1
ATOM 2297 N N . SER B 1 74 ? -1.734 -12.711 -2.107 1 97.38 74 SER B N 1
ATOM 2298 C CA . SER B 1 74 ? -0.527 -12.141 -1.521 1 97.38 74 SER B CA 1
ATOM 2299 C C . SER B 1 74 ? 0.093 -11.094 -2.443 1 97.38 74 SER B C 1
ATOM 2301 O O . SER B 1 74 ? 0.481 -10.016 -1.995 1 97.38 74 SER B O 1
ATOM 2303 N N . PHE B 1 75 ? 0.118 -11.383 -3.678 1 97.81 75 PHE B N 1
ATOM 2304 C CA . PHE B 1 75 ? 0.692 -10.438 -4.629 1 97.81 75 PHE B CA 1
ATOM 2305 C C . PHE B 1 75 ? -0.183 -9.195 -4.754 1 97.81 75 PHE B C 1
ATOM 2307 O O . PHE B 1 75 ? 0.326 -8.078 -4.797 1 97.81 75 PHE B O 1
ATOM 2314 N N . LEU B 1 76 ? -1.479 -9.414 -4.789 1 97.62 76 LEU B N 1
ATOM 2315 C CA . LEU B 1 76 ? -2.383 -8.289 -4.965 1 97.62 76 LEU B CA 1
ATOM 2316 C C . LEU B 1 76 ? -2.293 -7.328 -3.781 1 97.62 76 LEU B C 1
ATOM 2318 O O . LEU B 1 76 ? -2.439 -6.113 -3.945 1 97.62 76 LEU B O 1
ATOM 2322 N N . TYR B 1 77 ? -1.99 -7.832 -2.621 1 96.69 77 TYR B N 1
ATOM 2323 C CA . TYR B 1 77 ? -1.928 -7 -1.425 1 96.69 77 TYR B CA 1
ATOM 2324 C C . TYR B 1 77 ? -0.506 -6.516 -1.172 1 96.69 77 TYR B C 1
ATOM 2326 O O . TYR B 1 77 ? -0.3 -5.383 -0.727 1 96.69 77 TYR B O 1
ATOM 2334 N N . LEU B 1 78 ? 0.508 -7.34 -1.521 1 95.69 78 LEU B N 1
ATOM 2335 C CA . LEU B 1 78 ? 1.853 -7.086 -1.017 1 95.69 78 LEU B CA 1
ATOM 2336 C C . LEU B 1 78 ? 2.85 -6.969 -2.164 1 95.69 78 LEU B C 1
ATOM 2338 O O . LEU B 1 78 ? 4.016 -6.637 -1.947 1 95.69 78 LEU B O 1
ATOM 2342 N N . ARG B 1 79 ? 2.49 -7.305 -3.312 1 95.94 79 ARG B N 1
ATOM 2343 C CA . ARG B 1 79 ? 3.324 -7.309 -4.512 1 95.94 79 ARG B CA 1
ATOM 2344 C C . ARG B 1 79 ? 4.414 -8.367 -4.418 1 95.94 79 ARG B C 1
ATOM 2346 O O . ARG B 1 79 ? 5.492 -8.211 -4.996 1 95.94 79 ARG B O 1
ATOM 2353 N N . GLU B 1 80 ? 4.098 -9.352 -3.619 1 95.62 80 GLU B N 1
ATOM 2354 C CA . GLU B 1 80 ? 4.992 -10.492 -3.479 1 95.62 80 GLU B CA 1
ATOM 2355 C C . GLU B 1 80 ? 4.234 -11.734 -3.025 1 95.62 80 GLU B C 1
ATOM 2357 O O . GLU B 1 80 ? 3.074 -11.641 -2.613 1 95.62 80 GLU B O 1
ATOM 2362 N N . TYR B 1 81 ? 4.836 -12.875 -3.186 1 96.44 81 TYR B N 1
ATOM 2363 C CA . TYR B 1 81 ? 4.289 -14.117 -2.652 1 96.44 81 TYR B CA 1
ATOM 2364 C C . TYR B 1 81 ? 5.402 -15.102 -2.293 1 96.44 81 TYR B C 1
ATOM 2366 O O . TYR B 1 81 ? 6.492 -15.047 -2.867 1 96.44 81 TYR B O 1
ATOM 2374 N N . SER B 1 82 ? 5.117 -15.891 -1.349 1 94.81 82 SER B N 1
ATOM 2375 C CA . SER B 1 82 ? 6.059 -16.938 -0.957 1 94.81 82 SER B CA 1
ATOM 2376 C C . SER B 1 82 ? 5.996 -18.125 -1.913 1 94.81 82 SER B C 1
ATOM 2378 O O . SER B 1 82 ? 4.914 -18.625 -2.207 1 94.81 82 SER B O 1
ATOM 2380 N N . GLU B 1 83 ? 7.129 -18.562 -2.309 1 94.62 83 GLU B N 1
ATOM 2381 C CA . GLU B 1 83 ? 7.191 -19.641 -3.283 1 94.62 83 GLU B CA 1
ATOM 2382 C C . GLU B 1 83 ? 7.035 -21 -2.605 1 94.62 83 GLU B C 1
ATOM 2384 O O . GLU B 1 83 ? 6.738 -22 -3.264 1 94.62 83 GLU B O 1
ATOM 2389 N N . ASP B 1 84 ? 7.324 -21.094 -1.348 1 87.81 84 ASP B N 1
ATOM 2390 C CA . ASP B 1 84 ? 7.324 -22.391 -0.681 1 87.81 84 ASP B CA 1
ATOM 2391 C C . ASP B 1 84 ? 6.617 -22.328 0.67 1 87.81 84 ASP B C 1
ATOM 2393 O O . ASP B 1 84 ? 6.621 -23.281 1.435 1 87.81 84 ASP B O 1
ATOM 2397 N N . GLY B 1 85 ? 6.082 -21.188 1.032 1 85.19 85 GLY B N 1
ATOM 2398 C CA . GLY B 1 85 ? 5.406 -21.031 2.311 1 85.19 85 GLY B CA 1
ATOM 2399 C C . GLY B 1 85 ? 4.023 -20.422 2.184 1 85.19 85 GLY B C 1
ATOM 2400 O O . GLY B 1 85 ? 3.453 -20.375 1.092 1 85.19 85 GLY B O 1
ATOM 2401 N N . HIS B 1 86 ? 3.385 -20.25 3.387 1 86.31 86 HIS B N 1
ATOM 2402 C CA . HIS B 1 86 ? 2.066 -19.641 3.484 1 86.31 86 HIS B CA 1
ATOM 2403 C C . HIS B 1 86 ? 2.094 -18.422 4.402 1 86.31 86 HIS B C 1
ATOM 2405 O O . HIS B 1 86 ? 2.771 -18.438 5.434 1 86.31 86 HIS B O 1
ATOM 2411 N N . ILE B 1 87 ? 1.469 -17.438 3.896 1 81.62 87 ILE B N 1
ATOM 2412 C CA . ILE B 1 87 ? 1.409 -16.266 4.758 1 81.62 87 ILE B CA 1
ATOM 2413 C C . ILE B 1 87 ? 0.045 -16.188 5.438 1 81.62 87 ILE B C 1
ATOM 2415 O O . ILE B 1 87 ? -0.093 -15.578 6.5 1 81.62 87 ILE B O 1
ATOM 2419 N N . ILE B 1 88 ? -0.966 -16.703 4.742 1 78.25 88 ILE B N 1
ATOM 2420 C CA . ILE B 1 88 ? -2.314 -16.719 5.301 1 78.25 88 ILE B CA 1
ATOM 2421 C C . ILE B 1 88 ? -2.562 -18.031 6.043 1 78.25 88 ILE B C 1
ATOM 2423 O O . ILE B 1 88 ? -2.271 -19.109 5.523 1 78.25 88 ILE B O 1
ATOM 2427 N N . GLN B 1 89 ? -2.873 -17.922 7.348 1 64.25 89 GLN B N 1
ATOM 2428 C CA . GLN B 1 89 ? -3.234 -19.109 8.102 1 64.25 89 GLN B CA 1
ATOM 2429 C C . GLN B 1 89 ? -4.676 -19.531 7.816 1 64.25 89 GLN B C 1
ATOM 2431 O O . GLN B 1 89 ? -5.613 -18.812 8.148 1 64.25 89 GLN B O 1
ATOM 2436 N N . TYR B 1 90 ? -4.891 -20.203 6.754 1 56.25 90 TYR B N 1
ATOM 2437 C CA . TYR B 1 90 ? -6.273 -20.641 6.562 1 56.25 90 TYR B CA 1
ATOM 2438 C C . TYR B 1 90 ? -6.488 -22.031 7.133 1 56.25 90 TYR B C 1
ATOM 2440 O O . TYR B 1 90 ? -5.551 -22.828 7.215 1 56.25 90 TYR B O 1
ATOM 2448 N N . GLN B 1 91 ? -7.516 -22.172 8.008 1 51.06 91 GLN B N 1
ATOM 2449 C CA . GLN B 1 91 ? -7.941 -23.453 8.578 1 51.06 91 GLN B CA 1
ATOM 2450 C C . GLN B 1 91 ? -8.109 -24.5 7.496 1 51.06 91 GLN B C 1
ATOM 2452 O O . GLN B 1 91 ? -8.898 -24.328 6.559 1 51.06 91 GLN B O 1
ATOM 2457 N N . GLN B 1 92 ? -7.16 -25.219 7.207 1 48.41 92 GLN B N 1
ATOM 2458 C CA . GLN B 1 92 ? -7.273 -26.328 6.281 1 48.41 92 GLN B CA 1
ATOM 2459 C C . GLN B 1 92 ? -8.539 -27.141 6.555 1 48.41 92 GLN B C 1
ATOM 2461 O O . GLN B 1 92 ? -8.875 -27.422 7.707 1 48.41 92 GLN B O 1
ATOM 2466 N N . PRO B 1 93 ? -9.492 -27.172 5.691 1 44 93 PRO B N 1
ATOM 2467 C CA . PRO B 1 93 ? -10.578 -28.125 5.957 1 44 93 PRO B CA 1
ATOM 2468 C C . PRO B 1 93 ? -10.07 -29.469 6.484 1 44 93 PRO B C 1
ATOM 2470 O O . PRO B 1 93 ? -8.953 -29.891 6.148 1 44 93 PRO B O 1
ATOM 2473 N N . ILE B 1 94 ? -10.516 -29.922 7.633 1 38.25 94 ILE B N 1
ATOM 2474 C CA . ILE B 1 94 ? -10.266 -31.281 8.078 1 38.25 94 ILE B CA 1
ATOM 2475 C C . ILE B 1 94 ? -10.516 -32.25 6.922 1 38.25 94 ILE B C 1
ATOM 2477 O O . ILE B 1 94 ? -11.594 -32.281 6.336 1 38.25 94 ILE B O 1
ATOM 2481 N N . SER B 1 95 ? -9.672 -32.625 6.16 1 34.97 95 SER B N 1
ATOM 2482 C CA . SER B 1 95 ? -9.93 -33.75 5.273 1 34.97 95 SER B CA 1
ATOM 2483 C C . SER B 1 95 ? -10.75 -34.812 5.969 1 34.97 95 SER B C 1
ATOM 2485 O O . SER B 1 95 ? -10.367 -35.312 7.027 1 34.97 95 SER B O 1
ATOM 2487 N N . ALA B 1 96 ? -12.047 -34.844 5.773 1 36.06 96 ALA B N 1
ATOM 2488 C CA . ALA B 1 96 ? -12.883 -35.969 6.18 1 36.06 96 ALA B CA 1
ATOM 2489 C C . ALA B 1 96 ? -12.148 -37.312 5.977 1 36.06 96 ALA B C 1
ATOM 2491 O O . ALA B 1 96 ? -12.672 -38.375 6.32 1 36.06 96 ALA B O 1
ATOM 2492 N N . LEU B 1 97 ? -11.07 -37.25 5.113 1 34.38 97 LEU B N 1
ATOM 2493 C CA . LEU B 1 97 ? -10.516 -38.562 4.906 1 34.38 97 LEU B CA 1
ATOM 2494 C C . LEU B 1 97 ? -10.008 -39.156 6.219 1 34.38 97 LEU B C 1
ATOM 2496 O O . LEU B 1 97 ? -9.664 -40.344 6.285 1 34.38 97 LEU B O 1
ATOM 2500 N N . ALA B 1 98 ? -9.688 -38.219 7.219 1 36.34 98 ALA B N 1
ATOM 2501 C CA . ALA B 1 98 ? -9.148 -38.875 8.398 1 36.34 98 ALA B CA 1
ATOM 2502 C C . ALA B 1 98 ? -10.266 -39.562 9.195 1 36.34 98 ALA B C 1
ATOM 2504 O O . ALA B 1 98 ? -10 -40.188 10.219 1 36.34 98 ALA B O 1
ATOM 2505 N N . ILE B 1 99 ? -11.523 -39.125 8.969 1 34.66 99 ILE B N 1
ATOM 2506 C CA . ILE B 1 99 ? -12.43 -39.781 9.906 1 34.66 99 ILE B CA 1
ATOM 2507 C C . ILE B 1 99 ? -12.641 -41.219 9.477 1 34.66 99 ILE B C 1
ATOM 2509 O O . ILE B 1 99 ? -13.5 -41.938 10.031 1 34.66 99 ILE B O 1
ATOM 2513 N N . CYS B 1 100 ? -12.375 -41.594 8.172 1 32.31 100 CYS B N 1
ATOM 2514 C CA . CYS B 1 100 ? -12.75 -42.969 8.062 1 32.31 100 CYS B CA 1
ATOM 2515 C C . CYS B 1 100 ? -12 -43.844 9.094 1 32.31 100 CYS B C 1
ATOM 2517 O O . CYS B 1 100 ? -10.773 -43.844 9.125 1 32.31 100 CYS B O 1
ATOM 2519 N N . ASP B 1 101 ? -12.625 -44 10.25 1 35.09 101 ASP B N 1
ATOM 2520 C CA . ASP B 1 101 ? -12.32 -44.969 11.305 1 35.09 101 ASP B CA 1
ATOM 2521 C C . ASP B 1 101 ? -12.008 -46.344 10.719 1 35.09 101 ASP B C 1
ATOM 2523 O O . ASP B 1 101 ? -12.055 -47.344 11.422 1 35.09 101 ASP B O 1
ATOM 2527 N N . HIS B 1 102 ? -12.258 -46.531 9.32 1 31.72 102 HIS B N 1
ATOM 2528 C CA . HIS B 1 102 ? -12.195 -47.969 9.109 1 31.72 102 HIS B CA 1
ATOM 2529 C C . HIS B 1 102 ? -10.922 -48.562 9.703 1 31.72 102 HIS B C 1
ATOM 2531 O O . HIS B 1 102 ? -9.859 -47.938 9.664 1 31.72 102 HIS B O 1
ATOM 2537 N N . GLU B 1 103 ? -11.039 -49.656 10.641 1 33.81 103 GLU B N 1
ATOM 2538 C CA . GLU B 1 103 ? -10.273 -50.656 11.352 1 33.81 103 GLU B CA 1
ATOM 2539 C C . GLU B 1 103 ? -9.234 -51.312 10.445 1 33.81 103 GLU B C 1
ATOM 2541 O O . GLU B 1 103 ? -8.461 -52.156 10.883 1 33.81 103 GLU B O 1
ATOM 2546 N N . SER B 1 104 ? -9.633 -51.531 9.117 1 34.09 104 SER B N 1
ATOM 2547 C CA . SER B 1 104 ? -8.812 -52.625 8.586 1 34.09 104 SER B CA 1
ATOM 2548 C C . SER B 1 104 ? -7.328 -52.25 8.641 1 34.09 104 SER B C 1
ATOM 2550 O O . SER B 1 104 ? -6.957 -51.094 8.508 1 34.09 104 SER B O 1
ATOM 2552 N N . GLY B 1 105 ? -6.422 -53.031 9.273 1 32.5 105 GLY B N 1
ATOM 2553 C CA . GLY B 1 105 ? -5.008 -53.219 9.555 1 32.5 105 GLY B CA 1
ATOM 2554 C C . GLY B 1 105 ? -4.109 -52.875 8.383 1 32.5 105 GLY B C 1
ATOM 2555 O O . GLY B 1 105 ? -2.918 -53.188 8.398 1 32.5 105 GLY B O 1
ATOM 2556 N N . SER B 1 106 ? -4.75 -53 7.164 1 32.62 106 SER B N 1
ATOM 2557 C CA . SER B 1 106 ? -3.707 -53.094 6.148 1 32.62 106 SER B CA 1
ATOM 2558 C C . SER B 1 106 ? -2.834 -51.844 6.125 1 32.62 106 SER B C 1
ATOM 2560 O O . SER B 1 106 ? -3.324 -50.75 6.34 1 32.62 106 SER B O 1
ATOM 2562 N N . SER B 1 107 ? -1.492 -52 6.418 1 32.97 107 SER B N 1
ATOM 2563 C CA . SER B 1 107 ? -0.305 -51.156 6.324 1 32.97 107 SER B CA 1
ATOM 2564 C C . SER B 1 107 ? -0.392 -50.219 5.137 1 32.97 107 SER B C 1
ATOM 2566 O O . SER B 1 107 ? -0.256 -50.625 3.986 1 32.97 107 SER B O 1
ATOM 2568 N N . LEU B 1 108 ? -1.421 -49.406 5.082 1 34.03 108 LEU B N 1
ATOM 2569 C CA . LEU B 1 108 ? -1.29 -48.469 3.992 1 34.03 108 LEU B CA 1
ATOM 2570 C C . LEU B 1 108 ? 0.162 -48.031 3.824 1 34.03 108 LEU B C 1
ATOM 2572 O O . LEU B 1 108 ? 0.833 -47.688 4.805 1 34.03 108 LEU B O 1
ATOM 2576 N N . PRO B 1 109 ? 0.845 -48.562 2.863 1 33.81 109 PRO B N 1
ATOM 2577 C CA . PRO B 1 109 ? 2.24 -48.156 2.684 1 33.81 109 PRO B CA 1
ATOM 2578 C C . PRO B 1 109 ? 2.461 -46.656 2.979 1 33.81 109 PRO B C 1
ATOM 2580 O O . PRO B 1 109 ? 1.524 -45.875 2.887 1 33.81 109 PRO B O 1
ATOM 2583 N N . GLU B 1 110 ? 3.262 -46.312 4.035 1 35.38 110 GLU B N 1
ATOM 2584 C CA . GLU B 1 110 ? 3.959 -45.031 4.156 1 35.38 110 GLU B CA 1
ATOM 2585 C C . GLU B 1 110 ? 4.152 -44.375 2.789 1 35.38 110 GLU B C 1
ATOM 2587 O O . GLU B 1 110 ? 5.102 -44.688 2.07 1 35.38 110 GLU B O 1
ATOM 2592 N N . ASN B 1 111 ? 3.232 -44.469 1.961 1 34 111 ASN B N 1
ATOM 2593 C CA . ASN B 1 111 ? 3.457 -43.719 0.736 1 34 111 ASN B CA 1
ATOM 2594 C C . ASN B 1 111 ? 4.191 -42.406 1.015 1 34 111 ASN B C 1
ATOM 2596 O O . ASN B 1 111 ? 3.707 -41.562 1.775 1 34 111 ASN B O 1
ATOM 2600 N N . LYS B 1 112 ? 5.496 -42.375 1.054 1 35.22 112 LYS B N 1
ATOM 2601 C CA . LYS B 1 112 ? 6.508 -41.312 0.978 1 35.22 112 LYS B CA 1
ATOM 2602 C C . LYS B 1 112 ? 5.957 -40.062 0.284 1 35.22 112 LYS B C 1
ATOM 2604 O O . LYS B 1 112 ? 5.879 -40.031 -0.945 1 35.22 112 LYS B O 1
ATOM 2609 N N . LEU B 1 113 ? 4.922 -39.594 0.658 1 36.84 113 LEU B N 1
ATOM 2610 C CA . LEU B 1 113 ? 4.863 -38.219 0.256 1 36.84 113 LEU B CA 1
ATOM 2611 C C . LEU B 1 113 ? 6.262 -37.594 0.176 1 36.84 113 LEU B C 1
ATOM 2613 O O . LEU B 1 113 ? 6.891 -37.344 1.204 1 36.84 113 LEU B O 1
ATOM 2617 N N . GLU B 1 114 ? 7.125 -38.094 -0.603 1 37.62 114 GLU B N 1
ATOM 2618 C CA . GLU B 1 114 ? 8.383 -37.438 -0.929 1 37.62 114 GLU B CA 1
ATOM 2619 C C . GLU B 1 114 ? 8.281 -35.938 -0.701 1 37.62 114 GLU B C 1
ATOM 2621 O O . GLU B 1 114 ? 7.527 -35.25 -1.388 1 37.62 114 GLU B O 1
ATOM 2626 N N . ILE B 1 115 ? 8.211 -35.531 0.508 1 40.78 115 ILE B N 1
ATOM 2627 C CA . ILE B 1 115 ? 8.484 -34.125 0.851 1 40.78 115 ILE B CA 1
ATOM 2628 C C . ILE B 1 115 ? 9.445 -33.531 -0.17 1 40.78 115 ILE B C 1
ATOM 2630 O O . ILE B 1 115 ? 10.633 -33.875 -0.184 1 40.78 115 ILE B O 1
ATOM 2634 N N . SER B 1 116 ? 9.039 -33.469 -1.392 1 49.59 116 SER B N 1
ATOM 2635 C CA . SER B 1 116 ? 9.883 -32.781 -2.342 1 49.59 116 SER B CA 1
ATOM 2636 C C . SER B 1 116 ? 10.57 -31.578 -1.682 1 49.59 116 SER B C 1
ATOM 2638 O O . SER B 1 116 ? 10.016 -30.953 -0.769 1 49.59 116 SER B O 1
ATOM 2640 N N . GLU B 1 117 ? 11.82 -31.531 -1.706 1 60.06 117 GLU B N 1
ATOM 2641 C CA . GLU B 1 117 ? 12.648 -30.438 -1.217 1 60.06 117 GLU B CA 1
ATOM 2642 C C . GLU B 1 117 ? 11.977 -29.078 -1.469 1 60.06 117 GLU B C 1
ATOM 2644 O O . GLU B 1 117 ? 11.414 -28.859 -2.543 1 60.06 117 GLU B O 1
ATOM 2649 N N . PRO B 1 118 ? 11.727 -28.375 -0.347 1 62.03 118 PRO B N 1
ATOM 2650 C CA . PRO B 1 118 ? 11.109 -27.062 -0.468 1 62.03 118 PRO B CA 1
ATOM 2651 C C . PRO B 1 118 ? 11.461 -26.359 -1.777 1 62.03 118 PRO B C 1
ATOM 2653 O O . PRO B 1 118 ? 10.609 -25.719 -2.389 1 62.03 118 PRO B O 1
ATOM 2656 N N . ALA B 1 119 ? 12.617 -26.656 -2.238 1 66.81 119 ALA B N 1
ATOM 2657 C CA . ALA B 1 119 ? 13.047 -26.016 -3.477 1 66.81 119 ALA B CA 1
ATOM 2658 C C . ALA B 1 119 ? 12.258 -26.547 -4.672 1 66.81 119 ALA B C 1
ATOM 2660 O O . ALA B 1 119 ? 11.922 -25.797 -5.586 1 66.81 119 ALA B O 1
ATOM 2661 N N . ASN B 1 120 ? 11.867 -27.828 -4.598 1 76.56 120 ASN B N 1
ATOM 2662 C CA . ASN B 1 120 ? 11.148 -28.406 -5.727 1 76.56 120 ASN B CA 1
ATOM 2663 C C . ASN B 1 120 ? 9.703 -27.906 -5.781 1 76.56 120 ASN B C 1
ATOM 2665 O O . ASN B 1 120 ? 9.164 -27.672 -6.863 1 76.56 120 ASN B O 1
ATOM 2669 N N . GLN B 1 121 ? 9.281 -27.578 -4.621 1 89.94 121 GLN B N 1
ATOM 2670 C CA . GLN B 1 121 ? 7.898 -27.125 -4.57 1 89.94 121 GLN B CA 1
ATOM 2671 C C . GLN B 1 121 ? 7.773 -25.703 -5.117 1 89.94 121 GLN B C 1
ATOM 2673 O O . GLN B 1 121 ? 6.742 -25.344 -5.699 1 89.94 121 GLN B O 1
ATOM 2678 N N . ALA B 1 122 ? 8.898 -25.016 -5.062 1 94.44 122 ALA B N 1
ATOM 2679 C CA . ALA B 1 122 ? 8.906 -23.625 -5.52 1 94.44 122 ALA B CA 1
ATOM 2680 C C . ALA B 1 122 ? 8.641 -23.547 -7.02 1 94.44 122 ALA B C 1
ATOM 2682 O O . ALA B 1 122 ? 7.863 -22.703 -7.469 1 94.44 122 ALA B O 1
ATOM 2683 N N . ALA B 1 123 ? 9.242 -24.484 -7.746 1 96.06 123 ALA B N 1
ATOM 2684 C CA . ALA B 1 123 ? 9.07 -24.469 -9.195 1 96.06 123 ALA B CA 1
ATOM 2685 C C . ALA B 1 123 ? 7.621 -24.734 -9.586 1 96.06 123 ALA B C 1
ATOM 2687 O O . ALA B 1 123 ? 7.035 -24 -10.383 1 96.06 123 ALA B O 1
ATOM 2688 N N . PHE B 1 124 ? 7.043 -25.719 -8.969 1 96.81 124 PHE B N 1
ATOM 2689 C CA . PHE B 1 124 ? 5.668 -26.078 -9.273 1 96.81 124 PHE B CA 1
ATOM 2690 C C . PHE B 1 124 ? 4.703 -24.984 -8.852 1 96.81 124 PHE B C 1
ATOM 2692 O O . PHE B 1 124 ? 3.764 -24.656 -9.578 1 96.81 124 PHE B O 1
ATOM 2699 N N . ASN B 1 125 ? 4.992 -24.406 -7.719 1 97 125 ASN B N 1
ATOM 2700 C CA . ASN B 1 125 ? 4.172 -23.297 -7.246 1 97 125 ASN B CA 1
ATOM 2701 C C . ASN B 1 125 ? 4.234 -22.109 -8.195 1 97 125 ASN B C 1
ATOM 2703 O O . ASN B 1 125 ? 3.207 -21.5 -8.5 1 97 125 ASN B O 1
ATOM 2707 N N . ASN B 1 126 ? 5.406 -21.828 -8.648 1 98.12 126 ASN B N 1
ATOM 2708 C CA . ASN B 1 126 ? 5.562 -20.703 -9.562 1 98.12 126 ASN B CA 1
ATOM 2709 C C . ASN B 1 126 ? 4.844 -20.938 -10.883 1 98.12 126 ASN B C 1
ATOM 2711 O O . ASN B 1 126 ? 4.297 -20.016 -11.484 1 98.12 126 ASN B O 1
ATOM 2715 N N . ILE B 1 127 ? 4.852 -22.203 -11.32 1 98.25 127 ILE B N 1
ATOM 2716 C CA . ILE B 1 127 ? 4.121 -22.547 -12.539 1 98.25 127 ILE B CA 1
ATOM 2717 C C . ILE B 1 127 ? 2.627 -22.312 -12.32 1 98.25 127 ILE B C 1
ATOM 2719 O O . ILE B 1 127 ? 1.96 -21.703 -13.156 1 98.25 127 ILE B O 1
ATOM 2723 N N . GLU B 1 128 ? 2.123 -22.781 -11.188 1 97.94 128 GLU B N 1
ATOM 2724 C CA . GLU B 1 128 ? 0.705 -22.625 -10.883 1 97.94 128 GLU B CA 1
ATOM 2725 C C . GLU B 1 128 ? 0.325 -21.141 -10.773 1 97.94 128 GLU B C 1
ATOM 2727 O O . GLU B 1 128 ? -0.74 -20.734 -11.242 1 97.94 128 GLU B O 1
ATOM 2732 N N . VAL B 1 129 ? 1.176 -20.375 -10.188 1 98.5 129 VAL B N 1
ATOM 2733 C CA . VAL B 1 129 ? 0.92 -18.938 -10.047 1 98.5 129 VAL B CA 1
ATOM 2734 C C . VAL B 1 129 ? 0.92 -18.281 -11.422 1 98.5 129 VAL B C 1
ATOM 2736 O O . VAL B 1 129 ? 0.096 -17.406 -11.703 1 98.5 129 VAL B O 1
ATOM 2739 N N . PHE B 1 130 ? 1.835 -18.75 -12.273 1 98.75 130 PHE B N 1
ATOM 2740 C CA . PHE B 1 130 ? 1.883 -18.219 -13.633 1 98.75 130 PHE B CA 1
ATOM 2741 C C . PHE B 1 130 ? 0.571 -18.469 -14.367 1 98.75 130 PHE B C 1
ATOM 2743 O O . PHE B 1 130 ? 0.006 -17.562 -14.977 1 98.75 130 PHE B O 1
ATOM 2750 N N . ILE B 1 131 ? 0.11 -19.641 -14.25 1 98.5 131 ILE B N 1
ATOM 2751 C CA . ILE B 1 131 ? -1.13 -20.031 -14.914 1 98.5 131 ILE B CA 1
ATOM 2752 C C . ILE B 1 131 ? -2.297 -19.234 -14.328 1 98.5 131 ILE B C 1
ATOM 2754 O O . ILE B 1 131 ? -3.135 -18.719 -15.07 1 98.5 131 ILE B O 1
ATOM 2758 N N . ALA B 1 132 ? -2.348 -19.094 -13.062 1 98.38 132 ALA B N 1
ATOM 2759 C CA . ALA B 1 132 ? -3.402 -18.344 -12.391 1 98.38 132 ALA B CA 1
ATOM 2760 C C . ALA B 1 132 ? -3.354 -16.859 -12.773 1 98.38 132 ALA B C 1
ATOM 2762 O O . ALA B 1 132 ? -4.395 -16.234 -12.969 1 98.38 132 ALA B O 1
ATOM 2763 N N . ALA B 1 133 ? -2.127 -16.344 -12.82 1 98.38 133 ALA B N 1
ATOM 2764 C CA . ALA B 1 133 ? -1.961 -14.945 -13.188 1 98.38 133 ALA B CA 1
ATOM 2765 C C . ALA B 1 133 ? -2.553 -14.672 -14.57 1 98.38 133 ALA B C 1
ATOM 2767 O O . ALA B 1 133 ? -3.152 -13.617 -14.789 1 98.38 133 ALA B O 1
ATOM 2768 N N . ASP B 1 134 ? -2.348 -15.625 -15.445 1 97.56 134 ASP B N 1
ATOM 2769 C CA . ASP B 1 134 ? -2.934 -15.508 -16.781 1 97.56 134 ASP B CA 1
ATOM 2770 C C . ASP B 1 134 ? -4.453 -15.633 -16.719 1 97.56 134 ASP B C 1
ATOM 2772 O O . ASP B 1 134 ? -5.168 -14.82 -17.312 1 97.56 134 ASP B O 1
ATOM 2776 N N . LYS B 1 135 ? -4.93 -16.547 -16.016 1 97.38 135 LYS B N 1
ATOM 2777 C CA . LYS B 1 135 ? -6.355 -16.828 -15.875 1 97.38 135 LYS B CA 1
ATOM 2778 C C . LYS B 1 135 ? -7.094 -15.641 -15.266 1 97.38 135 LYS B C 1
ATOM 2780 O O . LYS B 1 135 ? -8.172 -15.266 -15.742 1 97.38 135 LYS B O 1
ATOM 2785 N N . TYR B 1 136 ? -6.52 -15.039 -14.258 1 97.75 136 TYR B N 1
ATOM 2786 C CA . TYR B 1 136 ? -7.191 -13.984 -13.508 1 97.75 136 TYR B CA 1
ATOM 2787 C C . TYR B 1 136 ? -6.746 -12.609 -13.992 1 97.75 136 TYR B C 1
ATOM 2789 O O . TYR B 1 136 ? -7.051 -11.594 -13.359 1 97.75 136 TYR B O 1
ATOM 2797 N N . ALA B 1 137 ? -5.988 -12.547 -15.016 1 97.38 137 ALA B N 1
ATOM 2798 C CA . ALA B 1 137 ? -5.598 -11.312 -15.703 1 97.38 137 ALA B CA 1
ATOM 2799 C C . ALA B 1 137 ? -4.832 -10.383 -14.773 1 97.38 137 ALA B C 1
ATOM 2801 O O . ALA B 1 137 ? -5.168 -9.203 -14.641 1 97.38 137 ALA B O 1
ATOM 2802 N N . VAL B 1 138 ? -3.83 -10.914 -14.164 1 97.81 138 VAL B N 1
ATOM 2803 C CA . VAL B 1 138 ? -2.896 -10.141 -13.359 1 97.81 138 VAL B CA 1
ATOM 2804 C C . VAL B 1 138 ? -1.511 -10.164 -14 1 97.81 138 VAL B C 1
ATOM 2806 O O . VAL B 1 138 ? -0.645 -10.945 -13.586 1 97.81 138 VAL B O 1
ATOM 2809 N N . PHE B 1 139 ? -1.221 -9.242 -14.797 1 96 139 PHE B N 1
ATOM 2810 C CA . PHE B 1 139 ? -0.062 -9.289 -15.68 1 96 139 PHE B CA 1
ATOM 2811 C C . PHE B 1 139 ? 1.229 -9.117 -14.891 1 96 139 PHE B C 1
ATOM 2813 O O . PHE B 1 139 ? 2.182 -9.883 -15.078 1 96 139 PHE B O 1
ATOM 2820 N N . PRO B 1 140 ? 1.217 -8.164 -13.977 1 97.12 140 PRO B N 1
ATOM 2821 C CA . PRO B 1 140 ? 2.471 -8.023 -13.227 1 97.12 140 PRO B CA 1
ATOM 2822 C C . PRO B 1 140 ? 2.83 -9.273 -12.43 1 97.12 140 PRO B C 1
ATOM 2824 O O . PRO B 1 140 ? 4.012 -9.562 -12.234 1 97.12 140 PRO B O 1
ATOM 2827 N N . LEU B 1 141 ? 1.851 -10 -11.992 1 98 141 LEU B N 1
ATOM 2828 C CA . LEU B 1 141 ? 2.098 -11.25 -11.281 1 98 141 LEU B CA 1
ATOM 2829 C C . LEU B 1 141 ? 2.695 -12.297 -12.219 1 98 141 LEU B C 1
ATOM 2831 O O . LEU B 1 141 ? 3.562 -13.078 -11.812 1 98 141 LEU B O 1
ATOM 2835 N N . LYS B 1 142 ? 2.188 -12.305 -13.43 1 97.69 142 LYS B N 1
ATOM 2836 C CA . LYS B 1 142 ? 2.742 -13.219 -14.43 1 97.69 142 LYS B CA 1
ATOM 2837 C C . LYS B 1 142 ? 4.238 -12.977 -14.617 1 97.69 142 LYS B C 1
ATOM 2839 O O . LYS B 1 142 ? 5.023 -13.922 -14.672 1 97.69 142 LYS B O 1
ATOM 2844 N N . THR B 1 143 ? 4.613 -11.758 -14.664 1 97.81 143 THR B N 1
ATOM 2845 C CA . THR B 1 143 ? 6.012 -11.367 -14.828 1 97.81 143 THR B CA 1
ATOM 2846 C C . THR B 1 143 ? 6.84 -11.82 -13.625 1 97.81 143 THR B C 1
ATOM 2848 O O . THR B 1 143 ? 7.914 -12.398 -13.789 1 97.81 143 THR B O 1
ATOM 2851 N N . LEU B 1 144 ? 6.277 -11.602 -12.469 1 98.12 144 LEU B N 1
ATOM 2852 C CA . LEU B 1 144 ? 6.996 -12 -11.258 1 98.12 144 LEU B CA 1
ATOM 2853 C C . LEU B 1 144 ? 7.16 -13.516 -11.203 1 98.12 144 LEU B C 1
ATOM 2855 O O . LEU B 1 144 ? 8.242 -14.016 -10.867 1 98.12 144 LEU B O 1
ATOM 2859 N N . ALA B 1 145 ? 6.105 -14.234 -11.469 1 98.44 145 ALA B N 1
ATOM 2860 C CA . ALA B 1 145 ? 6.156 -15.695 -11.453 1 98.44 145 ALA B CA 1
ATOM 2861 C C . ALA B 1 145 ? 7.195 -16.219 -12.445 1 98.44 145 ALA B C 1
ATOM 2863 O O . ALA B 1 145 ? 7.906 -17.188 -12.164 1 98.44 145 ALA B O 1
ATOM 2864 N N . THR B 1 146 ? 7.332 -15.57 -13.609 1 98.44 146 THR B N 1
ATOM 2865 C CA . THR B 1 146 ? 8.32 -15.938 -14.609 1 98.44 146 THR B CA 1
ATOM 2866 C C . THR B 1 146 ? 9.734 -15.734 -14.07 1 98.44 146 THR B C 1
ATOM 2868 O O . THR B 1 146 ? 10.602 -16.594 -14.234 1 98.44 146 THR B O 1
ATOM 2871 N N . LEU B 1 147 ? 9.906 -14.641 -13.445 1 98.38 147 LEU B N 1
ATOM 2872 C CA . LEU B 1 147 ? 11.219 -14.336 -12.891 1 98.38 147 LEU B CA 1
ATOM 2873 C C . LEU B 1 147 ? 11.609 -15.352 -11.82 1 98.38 147 LEU B C 1
ATOM 2875 O O . LEU B 1 147 ? 12.734 -15.852 -11.828 1 98.38 147 LEU B O 1
ATOM 2879 N N . LYS B 1 148 ? 10.711 -15.648 -10.977 1 97.88 148 LYS B N 1
ATOM 2880 C CA . LYS B 1 148 ? 10.969 -16.625 -9.914 1 97.88 148 LYS B CA 1
ATOM 2881 C C . LYS B 1 148 ? 11.234 -18.016 -10.484 1 97.88 148 LYS B C 1
ATOM 2883 O O . LYS B 1 148 ? 12.148 -18.703 -10.047 1 97.88 148 LYS B O 1
ATOM 2888 N N . PHE B 1 149 ? 10.43 -18.344 -11.422 1 98.06 149 PHE B N 1
ATOM 2889 C CA . PHE B 1 149 ? 10.625 -19.625 -12.094 1 98.06 149 PHE B CA 1
ATOM 2890 C C . PHE B 1 149 ? 11.992 -19.688 -12.758 1 98.06 149 PHE B C 1
ATOM 2892 O O . PHE B 1 149 ? 12.711 -20.688 -12.641 1 98.06 149 PHE B O 1
ATOM 2899 N N . SER B 1 150 ? 12.352 -18.625 -13.461 1 98.06 150 SER B N 1
ATOM 2900 C CA . SER B 1 150 ? 13.641 -18.562 -14.141 1 98.06 150 SER B CA 1
ATOM 2901 C C . SER B 1 150 ? 14.797 -18.703 -13.164 1 98.06 150 SER B C 1
ATOM 2903 O O . SER B 1 150 ? 15.758 -19.422 -13.438 1 98.06 150 SER B O 1
ATOM 2905 N N . ARG B 1 151 ? 14.648 -18.031 -12.094 1 97.38 151 ARG B N 1
ATOM 2906 C CA . ARG B 1 151 ? 15.68 -18.125 -11.07 1 97.38 151 ARG B CA 1
ATOM 2907 C C . ARG B 1 151 ? 15.836 -19.562 -10.578 1 97.38 151 ARG B C 1
ATOM 2909 O O . ARG B 1 151 ? 16.953 -20.062 -10.484 1 97.38 151 ARG B O 1
ATOM 2916 N N . TRP B 1 152 ? 14.773 -20.156 -10.281 1 96.62 152 TRP B N 1
ATOM 2917 C CA . TRP B 1 152 ? 14.812 -21.547 -9.828 1 96.62 152 TRP B CA 1
ATOM 2918 C C . TRP B 1 152 ? 15.422 -22.453 -10.898 1 96.62 152 TRP B C 1
ATOM 2920 O O . TRP B 1 152 ? 16.297 -23.266 -10.602 1 96.62 152 TRP B O 1
ATOM 2930 N N . ALA B 1 153 ? 14.977 -22.328 -12.102 1 96.44 153 ALA B N 1
ATOM 2931 C CA . ALA B 1 153 ? 15.398 -23.203 -13.195 1 96.44 153 ALA B CA 1
ATOM 2932 C C . ALA B 1 153 ? 16.891 -23.062 -13.461 1 96.44 153 ALA B C 1
ATOM 2934 O O . ALA B 1 153 ? 17.578 -24.062 -13.734 1 96.44 153 ALA B O 1
ATOM 2935 N N . ASN B 1 154 ? 17.375 -21.859 -13.32 1 96.25 154 ASN B N 1
ATOM 2936 C CA . ASN B 1 154 ? 18.797 -21.625 -13.531 1 96.25 154 ASN B CA 1
ATOM 2937 C C . ASN B 1 154 ? 19.641 -22.25 -12.43 1 96.25 154 ASN B C 1
ATOM 2939 O O . ASN B 1 154 ? 20.766 -22.703 -12.688 1 96.25 154 ASN B O 1
ATOM 2943 N N . THR B 1 155 ? 19.078 -22.297 -11.312 1 95.5 155 THR B N 1
ATOM 2944 C CA . THR B 1 155 ? 19.797 -22.812 -10.156 1 95.5 155 THR B CA 1
ATOM 2945 C C . THR B 1 155 ? 19.672 -24.328 -10.07 1 95.5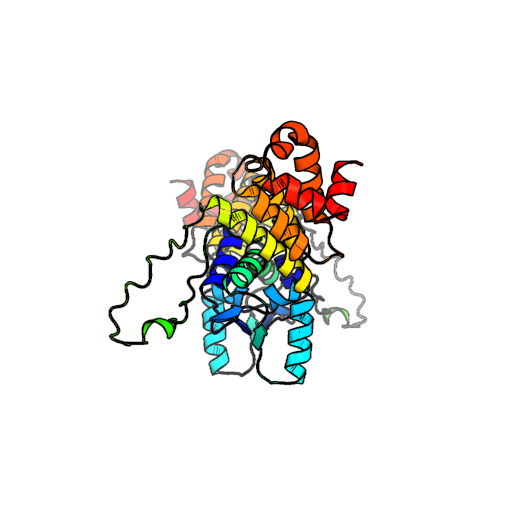 155 THR B C 1
ATOM 2947 O O . THR B 1 155 ? 20.594 -25.016 -9.594 1 95.5 155 THR B O 1
ATOM 2950 N N . ASN B 1 156 ? 18.594 -24.891 -10.664 1 95.19 156 ASN B N 1
ATOM 2951 C CA . ASN B 1 156 ? 18.281 -26.281 -10.383 1 95.19 156 ASN B CA 1
ATOM 2952 C C . ASN B 1 156 ? 18.172 -27.109 -11.656 1 95.19 156 ASN B C 1
ATOM 2954 O O . ASN B 1 156 ? 17.531 -28.156 -11.672 1 95.19 156 ASN B O 1
ATOM 2958 N N . TYR B 1 157 ? 18.812 -26.656 -12.711 1 94.25 157 TYR B N 1
ATOM 2959 C CA . TYR B 1 157 ? 18.672 -27.359 -13.984 1 94.25 157 TYR B CA 1
ATOM 2960 C C . TYR B 1 157 ? 19.297 -28.75 -13.898 1 94.25 157 TYR B C 1
ATOM 2962 O O . TYR B 1 157 ? 18.938 -29.641 -14.672 1 94.25 157 TYR B O 1
ATOM 2970 N N . SER B 1 158 ? 20.266 -28.953 -12.969 1 91.38 158 SER B N 1
ATOM 2971 C CA . SER B 1 158 ? 20.938 -30.25 -12.844 1 91.38 158 SER B CA 1
ATOM 2972 C C . SER B 1 158 ? 20.25 -31.141 -11.812 1 91.38 158 SER B C 1
ATOM 2974 O O . SER B 1 158 ? 20.672 -32.281 -11.57 1 91.38 158 SER B O 1
ATOM 2976 N N . SER B 1 159 ? 19.203 -30.625 -11.219 1 90.5 159 SER B N 1
ATOM 2977 C CA . SER B 1 159 ? 18.438 -31.391 -10.234 1 90.5 159 SER B CA 1
ATOM 2978 C C . SER B 1 159 ? 17.688 -32.562 -10.891 1 90.5 159 SER B C 1
ATOM 2980 O O . SER B 1 159 ? 17.188 -32.406 -12.008 1 90.5 159 SER B O 1
ATOM 2982 N N . PRO B 1 160 ? 17.578 -33.688 -10.141 1 88.88 160 PRO B N 1
ATOM 2983 C CA . PRO B 1 160 ? 16.828 -34.844 -10.68 1 88.88 160 PRO B CA 1
ATOM 2984 C C . PRO B 1 160 ? 15.359 -34.531 -10.93 1 88.88 160 PRO B C 1
ATOM 2986 O O . PRO B 1 160 ? 14.688 -35.25 -11.672 1 88.88 160 PRO B O 1
ATOM 2989 N N . MET B 1 161 ? 14.969 -33.406 -10.477 1 91.06 161 MET B N 1
ATOM 2990 C CA . MET B 1 161 ? 13.547 -33.094 -10.578 1 91.06 161 MET B CA 1
ATOM 2991 C C . MET B 1 161 ? 13.297 -32.125 -11.75 1 91.06 161 MET B C 1
ATOM 2993 O O . MET B 1 161 ? 12.141 -31.844 -12.078 1 91.06 161 MET B O 1
ATOM 2997 N N . PHE B 1 162 ? 14.328 -31.766 -12.406 1 95.06 162 PHE B N 1
ATOM 2998 C CA . PHE B 1 162 ? 14.203 -30.75 -13.461 1 95.06 162 PHE B CA 1
ATOM 2999 C C . PHE B 1 162 ? 13.312 -31.25 -14.586 1 95.06 162 PHE B C 1
ATOM 3001 O O . PHE B 1 162 ? 12.484 -30.5 -15.109 1 95.06 162 PHE B O 1
ATOM 3008 N N . HIS B 1 163 ? 13.453 -32.531 -14.859 1 94.56 163 HIS B N 1
ATOM 3009 C CA . HIS B 1 163 ? 12.68 -33.094 -15.961 1 94.56 163 HIS B CA 1
ATOM 3010 C C . HIS B 1 163 ? 11.188 -33.062 -15.664 1 94.56 163 HIS B C 1
ATOM 3012 O O . HIS B 1 163 ? 10.375 -32.844 -16.578 1 94.56 163 HIS B O 1
ATOM 3018 N N . GLU B 1 164 ? 10.781 -33.188 -14.414 1 95.69 164 GLU B N 1
ATOM 3019 C CA . GLU B 1 164 ? 9.375 -33.125 -14.023 1 95.69 164 GLU B CA 1
ATOM 3020 C C . GLU B 1 164 ? 8.82 -31.719 -14.164 1 95.69 164 GLU B C 1
ATOM 3022 O O . GLU B 1 164 ? 7.664 -31.531 -14.531 1 95.69 164 GLU B O 1
ATOM 3027 N N . VAL B 1 165 ? 9.672 -30.797 -13.828 1 96.44 165 VAL B N 1
ATOM 3028 C CA . VAL B 1 165 ? 9.297 -29.391 -13.938 1 96.44 165 VAL B CA 1
ATOM 3029 C C . VAL B 1 165 ? 9.086 -29.016 -15.398 1 96.44 165 VAL B C 1
ATOM 3031 O O . VAL B 1 165 ? 8.102 -28.359 -15.742 1 96.44 165 VAL B O 1
ATOM 3034 N N . VAL B 1 166 ? 9.969 -29.516 -16.25 1 95.88 166 VAL B N 1
ATOM 3035 C CA . VAL B 1 166 ? 9.852 -29.281 -17.688 1 95.88 166 VAL B CA 1
ATOM 3036 C C . VAL B 1 166 ? 8.531 -29.875 -18.188 1 95.88 166 VAL B C 1
ATOM 3038 O O . VAL B 1 166 ? 7.789 -29.219 -18.922 1 95.88 166 VAL B O 1
ATOM 3041 N N . GLN B 1 167 ? 8.273 -31.047 -17.766 1 95.81 167 GLN B N 1
ATOM 3042 C CA . GLN B 1 167 ? 7.043 -31.703 -18.172 1 95.81 167 GLN B CA 1
ATOM 3043 C C . GLN B 1 167 ? 5.816 -30.906 -17.75 1 95.81 167 GLN B C 1
ATOM 3045 O O . GLN B 1 167 ? 4.867 -30.75 -18.516 1 95.81 167 GLN B O 1
ATOM 3050 N N . LYS B 1 168 ? 5.828 -30.375 -16.531 1 96.69 168 LYS B N 1
ATOM 3051 C CA . LYS B 1 168 ? 4.707 -29.594 -16.016 1 96.69 168 LYS B CA 1
ATOM 3052 C C . LYS B 1 168 ? 4.477 -28.344 -16.844 1 96.69 168 LYS B C 1
ATOM 3054 O O . LYS B 1 168 ? 3.336 -28.016 -17.188 1 96.69 168 LYS B O 1
ATOM 3059 N N . VAL B 1 169 ? 5.535 -27.656 -17.203 1 97.25 169 VAL B N 1
ATOM 3060 C CA . VAL B 1 169 ? 5.426 -26.453 -18.016 1 97.25 169 VAL B CA 1
ATOM 3061 C C . VAL B 1 169 ? 4.809 -26.797 -19.375 1 97.25 169 VAL B C 1
ATOM 3063 O O . VAL B 1 169 ? 3.875 -26.125 -19.828 1 97.25 169 VAL B O 1
ATOM 3066 N N . MET B 1 170 ? 5.242 -27.906 -19.953 1 95.44 170 MET B N 1
ATOM 3067 C CA . MET B 1 170 ? 4.844 -28.25 -21.312 1 95.44 170 MET B CA 1
ATOM 3068 C C . MET B 1 170 ? 3.402 -28.75 -21.344 1 95.44 170 MET B C 1
ATOM 3070 O O . MET B 1 170 ? 2.717 -28.594 -22.359 1 95.44 170 MET B O 1
ATOM 3074 N N . THR B 1 171 ? 2.865 -29.203 -20.25 1 95.69 171 THR B N 1
ATOM 3075 C CA . THR B 1 171 ? 1.545 -29.828 -20.266 1 95.69 171 THR B CA 1
ATOM 3076 C C . THR B 1 171 ? 0.505 -28.906 -19.641 1 95.69 171 THR B C 1
ATOM 3078 O O . THR B 1 171 ? -0.677 -28.969 -19.984 1 95.69 171 THR B O 1
ATOM 3081 N N . SER B 1 172 ? 0.928 -28.062 -18.75 1 96.12 172 SER B N 1
ATOM 3082 C CA . SER B 1 172 ? -0.071 -27.359 -17.953 1 96.12 172 SER B CA 1
ATOM 3083 C C . SER B 1 172 ? -0.166 -25.891 -18.359 1 96.12 172 SER B C 1
ATOM 3085 O O . SER B 1 172 ? -1.198 -25.25 -18.141 1 96.12 172 SER B O 1
ATOM 3087 N N . VAL B 1 173 ? 0.89 -25.297 -18.922 1 96.44 173 VAL B N 1
ATOM 3088 C CA . VAL B 1 173 ? 0.869 -23.891 -19.312 1 96.44 173 VAL B CA 1
ATOM 3089 C C . VAL B 1 173 ? 0.112 -23.734 -20.625 1 96.44 173 VAL B C 1
ATOM 3091 O O . VAL B 1 173 ? 0.363 -24.469 -21.578 1 96.44 173 VAL B O 1
ATOM 3094 N N . PRO B 1 174 ? -0.857 -22.812 -20.625 1 94.62 174 PRO B N 1
ATOM 3095 C CA . PRO B 1 174 ? -1.618 -22.625 -21.875 1 94.62 174 PRO B CA 1
ATOM 3096 C C . PRO B 1 174 ? -0.723 -22.344 -23.078 1 94.62 174 PRO B C 1
ATOM 3098 O O . PRO B 1 174 ? 0.295 -21.656 -22.953 1 94.62 174 PRO B O 1
ATOM 3101 N N . PRO B 1 175 ? -1.148 -22.781 -24.281 1 91.44 175 PRO B N 1
ATOM 3102 C CA . PRO B 1 175 ? -0.316 -22.688 -25.484 1 91.44 175 PRO B CA 1
ATOM 3103 C C . PRO B 1 175 ? -0.048 -21.234 -25.906 1 91.44 175 PRO B C 1
ATOM 3105 O O . PRO B 1 175 ? 0.99 -20.953 -26.5 1 91.44 175 PRO B O 1
ATOM 3108 N N . HIS B 1 176 ? -0.914 -20.391 -25.547 1 93.44 176 HIS B N 1
ATOM 3109 C CA . HIS B 1 176 ? -0.74 -19 -25.984 1 93.44 176 HIS B CA 1
ATOM 3110 C C . HIS B 1 176 ? 0.293 -18.281 -25.125 1 93.44 176 HIS B C 1
ATOM 3112 O O . HIS B 1 176 ? 0.729 -17.172 -25.453 1 93.44 176 HIS B O 1
ATOM 3118 N N . GLU B 1 177 ? 0.684 -18.906 -24.078 1 93 177 GLU B N 1
ATOM 3119 C CA . GLU B 1 177 ? 1.731 -18.359 -23.219 1 93 177 GLU B CA 1
ATOM 3120 C C . GLU B 1 177 ? 3.064 -19.062 -23.469 1 93 177 GLU B C 1
ATOM 3122 O O . GLU B 1 177 ? 3.172 -20.281 -23.281 1 93 177 GLU B O 1
ATOM 3127 N N . SER B 1 178 ? 4.113 -18.266 -23.75 1 93.38 178 SER B N 1
ATOM 3128 C CA . SER B 1 178 ? 5.363 -18.922 -24.141 1 93.38 178 SER B CA 1
ATOM 3129 C C . SER B 1 178 ? 6.48 -18.594 -23.156 1 93.38 178 SER B C 1
ATOM 3131 O O . SER B 1 178 ? 7.562 -19.188 -23.219 1 93.38 178 SER B O 1
ATOM 3133 N N . ALA B 1 179 ? 6.18 -17.812 -22.188 1 95.81 179 ALA B N 1
ATOM 3134 C CA . ALA B 1 179 ? 7.242 -17.25 -21.359 1 95.81 179 ALA B CA 1
ATOM 3135 C C . ALA B 1 179 ? 8.008 -18.344 -20.625 1 95.81 179 ALA B C 1
ATOM 3137 O O . ALA B 1 179 ? 9.234 -18.406 -20.688 1 95.81 179 ALA B O 1
ATOM 3138 N N . LEU B 1 180 ? 7.301 -19.234 -19.984 1 97.62 180 LEU B N 1
ATOM 3139 C CA . LEU B 1 180 ? 7.973 -20.281 -19.219 1 97.62 180 LEU B CA 1
ATOM 3140 C C . LEU B 1 180 ? 8.656 -21.281 -20.156 1 97.62 180 LEU B C 1
ATOM 3142 O O . LEU B 1 180 ? 9.742 -21.781 -19.844 1 97.62 180 LEU B O 1
ATOM 3146 N N . ARG B 1 181 ? 8.062 -21.578 -21.25 1 95.62 181 ARG B N 1
ATOM 3147 C CA . ARG B 1 181 ? 8.672 -22.469 -22.234 1 95.62 181 ARG B CA 1
ATOM 3148 C C . ARG B 1 181 ? 9.984 -21.891 -22.75 1 95.62 181 ARG B C 1
ATOM 3150 O O . ARG B 1 181 ? 10.961 -22.625 -22.938 1 95.62 181 ARG B O 1
ATOM 3157 N N . GLU B 1 182 ? 9.984 -20.625 -22.953 1 95.44 182 GLU B N 1
ATOM 3158 C CA . GLU B 1 182 ? 11.188 -19.953 -23.438 1 95.44 182 GLU B CA 1
ATOM 3159 C C . GLU B 1 182 ? 12.305 -20.031 -22.406 1 95.44 182 GLU B C 1
ATOM 3161 O O . GLU B 1 182 ? 13.477 -20.203 -22.75 1 95.44 182 GLU B O 1
ATOM 3166 N N . VAL B 1 183 ? 11.922 -19.875 -21.172 1 96.94 183 VAL B N 1
ATOM 3167 C CA . VAL B 1 183 ? 12.906 -20 -20.109 1 96.94 183 VAL B CA 1
ATOM 3168 C C . VAL B 1 183 ? 13.531 -21.391 -20.141 1 96.94 183 VAL B C 1
ATOM 3170 O O . VAL B 1 183 ? 14.758 -21.516 -20.094 1 96.94 183 VAL B O 1
ATOM 3173 N N . ILE B 1 184 ? 12.734 -22.391 -20.25 1 96.44 184 ILE B N 1
ATOM 3174 C CA . ILE B 1 184 ? 13.195 -23.781 -20.25 1 96.44 184 ILE B CA 1
ATOM 3175 C C . ILE B 1 184 ? 14.086 -24.031 -21.469 1 96.44 184 ILE B C 1
ATOM 3177 O O . ILE B 1 184 ? 15.156 -24.609 -21.344 1 96.44 184 ILE B O 1
ATOM 3181 N N . ALA B 1 185 ? 13.617 -23.562 -22.609 1 95.25 185 ALA B N 1
ATOM 3182 C CA . ALA B 1 185 ? 14.367 -23.75 -23.844 1 95.25 185 ALA B CA 1
ATOM 3183 C C . ALA B 1 185 ? 15.758 -23.125 -23.75 1 95.25 185 ALA B C 1
ATOM 3185 O O . ALA B 1 185 ? 16.75 -23.734 -24.156 1 95.25 185 ALA B O 1
ATOM 3186 N N . ASP B 1 186 ? 15.781 -21.969 -23.25 1 96.06 186 ASP B N 1
ATOM 3187 C CA . ASP B 1 186 ? 17.047 -21.266 -23.094 1 96.06 186 ASP B CA 1
ATOM 3188 C C . ASP B 1 186 ? 18.016 -22.031 -22.188 1 96.06 186 ASP B C 1
ATOM 3190 O O . ASP B 1 186 ? 19.188 -22.203 -22.516 1 96.06 186 ASP B O 1
ATOM 3194 N N . ILE B 1 187 ? 17.516 -22.531 -21.141 1 95.88 187 ILE B N 1
ATOM 3195 C CA . ILE B 1 187 ? 18.328 -23.234 -20.172 1 95.88 187 ILE B CA 1
ATOM 3196 C C . ILE B 1 187 ? 18.828 -24.562 -20.766 1 95.88 187 ILE B C 1
ATOM 3198 O O . ILE B 1 187 ? 20 -24.906 -20.641 1 95.88 187 ILE B O 1
ATOM 3202 N N . ILE B 1 188 ? 17.938 -25.266 -21.422 1 94.88 188 ILE B N 1
ATOM 3203 C CA . ILE B 1 188 ? 18.328 -26.531 -22.031 1 94.88 188 ILE B CA 1
ATOM 3204 C C . ILE B 1 188 ? 19.375 -26.297 -23.109 1 94.88 188 ILE B C 1
ATOM 3206 O O . ILE B 1 188 ? 20.359 -27.047 -23.188 1 94.88 188 ILE B O 1
ATOM 3210 N N . THR B 1 189 ? 19.203 -25.219 -23.859 1 94.31 189 THR B N 1
ATOM 3211 C CA . THR B 1 189 ? 20.172 -24.875 -24.891 1 94.31 189 THR B CA 1
ATOM 3212 C C . THR B 1 189 ? 21.547 -24.578 -24.281 1 94.31 189 THR B C 1
ATOM 3214 O O . THR B 1 189 ? 22.562 -25.062 -24.766 1 94.31 189 THR B O 1
ATOM 3217 N N . ARG B 1 190 ? 21.625 -23.938 -23.172 1 94.75 190 ARG B N 1
ATOM 3218 C CA . ARG B 1 190 ? 22.859 -23.5 -22.516 1 94.75 190 ARG B CA 1
ATOM 3219 C C . ARG B 1 190 ? 23.578 -24.688 -21.875 1 94.75 190 ARG B C 1
ATOM 3221 O O . ARG B 1 190 ? 24.797 -24.672 -21.719 1 94.75 190 ARG B O 1
ATOM 3228 N N . HIS B 1 191 ? 22.75 -25.688 -21.562 1 94.75 191 HIS B N 1
ATOM 3229 C CA . HIS B 1 191 ? 23.344 -26.797 -20.844 1 94.75 191 HIS B CA 1
ATOM 3230 C C . HIS B 1 191 ? 23.047 -28.125 -21.531 1 94.75 191 HIS B C 1
ATOM 3232 O O . HIS B 1 191 ? 22.828 -29.141 -20.875 1 94.75 191 HIS B O 1
ATOM 3238 N N . ILE B 1 192 ? 23.047 -28 -22.812 1 92.31 192 ILE B N 1
ATOM 3239 C CA . ILE B 1 192 ? 22.531 -29.125 -23.594 1 92.31 192 ILE B CA 1
ATOM 3240 C C . ILE B 1 192 ? 23.438 -30.344 -23.422 1 92.31 192 ILE B C 1
ATOM 3242 O O . ILE B 1 192 ? 22.953 -31.469 -23.297 1 92.31 192 ILE B O 1
ATOM 3246 N N . PHE B 1 193 ? 24.688 -30.141 -23.281 1 91.62 193 PHE B N 1
ATOM 3247 C CA . PHE B 1 193 ? 25.641 -31.25 -23.219 1 91.62 193 PHE B CA 1
ATOM 3248 C C . PHE B 1 193 ? 25.469 -32.031 -21.938 1 91.62 193 PHE B C 1
ATOM 3250 O O . PHE B 1 193 ? 25.578 -33.281 -21.922 1 91.62 193 PHE B O 1
ATOM 3257 N N . ASP B 1 194 ? 25.141 -31.344 -20.938 1 93.12 194 ASP B N 1
ATOM 3258 C CA . ASP B 1 194 ? 24.938 -32 -19.641 1 93.12 194 ASP B CA 1
ATOM 3259 C C . ASP B 1 194 ? 23.531 -32.562 -19.531 1 93.12 194 ASP B C 1
ATOM 3261 O O . ASP B 1 194 ? 23.328 -33.688 -19.031 1 93.12 194 ASP B O 1
ATOM 3265 N N . LEU B 1 195 ? 22.562 -31.938 -20.094 1 93.62 195 LEU B N 1
ATOM 3266 C CA . LEU B 1 195 ? 21.156 -32.25 -19.859 1 93.62 195 LEU B CA 1
ATOM 3267 C C . LEU B 1 195 ? 20.719 -33.406 -20.75 1 93.62 195 LEU B C 1
ATOM 3269 O O . LEU B 1 195 ? 19.828 -34.188 -20.375 1 93.62 195 LEU B O 1
ATOM 3273 N N . ILE B 1 196 ? 21.453 -33.625 -21.828 1 90.81 196 ILE B N 1
ATOM 3274 C CA . ILE B 1 196 ? 21.062 -34.719 -22.719 1 90.81 196 ILE B CA 1
ATOM 3275 C C . ILE B 1 196 ? 21.5 -36.062 -22.156 1 90.81 196 ILE B C 1
ATOM 3277 O O . ILE B 1 196 ? 21.078 -37.125 -22.641 1 90.81 196 ILE B O 1
ATOM 3281 N N . LYS B 1 197 ? 22.312 -36 -21.109 1 92.25 197 LYS B N 1
ATOM 3282 C CA . LYS B 1 197 ? 22.719 -37.219 -20.422 1 92.25 197 LYS B CA 1
ATOM 3283 C C . LYS B 1 197 ? 21.594 -37.781 -19.547 1 92.25 197 LYS B C 1
ATOM 3285 O O . LYS B 1 197 ? 21.625 -38.938 -19.141 1 92.25 197 LYS B O 1
ATOM 3290 N N . ASN B 1 198 ? 20.703 -37 -19.219 1 92.81 198 ASN B N 1
ATOM 3291 C CA . ASN B 1 198 ? 19.531 -37.406 -18.453 1 92.81 198 ASN B CA 1
ATOM 3292 C C . ASN B 1 198 ? 18.422 -37.938 -19.359 1 92.81 198 ASN B C 1
ATOM 3294 O O . ASN B 1 198 ? 17.828 -37.156 -20.125 1 92.81 198 ASN B O 1
ATOM 3298 N N . PRO B 1 199 ? 18.125 -39.188 -19.281 1 93.62 199 PRO B N 1
ATOM 3299 C CA . PRO B 1 199 ? 17.172 -39.812 -20.203 1 93.62 199 PRO B CA 1
ATOM 3300 C C . PRO B 1 199 ? 15.773 -39.188 -20.094 1 93.62 199 PRO B C 1
ATOM 3302 O O . PRO B 1 199 ? 15.039 -39.125 -21.078 1 93.62 199 PRO B O 1
ATOM 3305 N N . GLU B 1 200 ? 15.469 -38.719 -18.969 1 93.56 200 GLU B N 1
ATOM 3306 C CA . GLU B 1 200 ? 14.148 -38.125 -18.797 1 93.56 200 GLU B CA 1
ATOM 3307 C C . GLU B 1 200 ? 14.047 -36.781 -19.547 1 93.56 200 GLU B C 1
ATOM 3309 O O . GLU B 1 200 ? 12.992 -36.469 -20.078 1 93.56 200 GLU B O 1
ATOM 3314 N N . ILE B 1 201 ? 15.125 -36.094 -19.594 1 92.94 201 ILE B N 1
ATOM 3315 C CA . ILE B 1 201 ? 15.148 -34.844 -20.344 1 92.94 201 ILE B CA 1
ATOM 3316 C C . ILE B 1 201 ? 15.039 -35.125 -21.828 1 92.94 201 ILE B C 1
ATOM 3318 O O . ILE B 1 201 ? 14.305 -34.438 -22.547 1 92.94 201 ILE B O 1
ATOM 3322 N N . VAL B 1 202 ? 15.75 -36.125 -22.219 1 92.31 202 VAL B N 1
ATOM 3323 C CA . VAL B 1 202 ? 15.719 -36.5 -23.609 1 92.31 202 VAL B CA 1
ATOM 3324 C C . VAL B 1 202 ? 14.297 -36.906 -24 1 92.31 202 VAL B C 1
ATOM 3326 O O . VAL B 1 202 ? 13.805 -36.562 -25.078 1 92.31 202 VAL B O 1
ATOM 3329 N N . ARG B 1 203 ? 13.664 -37.656 -23.125 1 92.94 203 ARG B N 1
ATOM 3330 C CA . ARG B 1 203 ? 12.281 -38.062 -23.359 1 92.94 203 ARG B CA 1
ATOM 3331 C C . ARG B 1 203 ? 11.375 -36.844 -23.516 1 92.94 203 ARG B C 1
ATOM 3333 O O . ARG B 1 203 ? 10.5 -36.812 -24.391 1 92.94 203 ARG B O 1
ATOM 3340 N N . ASN B 1 204 ? 11.57 -35.812 -22.688 1 92.69 204 ASN B N 1
ATOM 3341 C CA . ASN B 1 204 ? 10.789 -34.594 -22.797 1 92.69 204 ASN B CA 1
ATOM 3342 C C . ASN B 1 204 ? 11.008 -33.906 -24.141 1 92.69 204 ASN B C 1
ATOM 3344 O O . ASN B 1 204 ? 10.047 -33.438 -24.766 1 92.69 204 ASN B O 1
ATOM 3348 N N . LEU B 1 205 ? 12.234 -33.875 -24.609 1 90.81 205 LEU B N 1
ATOM 3349 C CA . LEU B 1 205 ? 12.57 -33.219 -25.875 1 90.81 205 LEU B CA 1
ATOM 3350 C C . LEU B 1 205 ? 11.914 -33.969 -27.047 1 90.81 205 LEU B C 1
ATOM 3352 O O . LEU B 1 205 ? 11.484 -33.344 -28.016 1 90.81 205 LEU B O 1
ATOM 3356 N N . ASP B 1 206 ? 11.773 -35.25 -26.891 1 89.5 206 ASP B N 1
ATOM 3357 C CA . ASP B 1 206 ? 11.195 -36.062 -27.938 1 89.5 206 ASP B CA 1
ATOM 3358 C C . ASP B 1 206 ? 9.672 -35.969 -27.953 1 89.5 206 ASP B C 1
ATOM 3360 O O . ASP B 1 206 ? 9.047 -35.969 -29.016 1 89.5 206 ASP B O 1
ATOM 3364 N N . SER B 1 207 ? 9.148 -35.875 -26.797 1 91.25 207 SER B N 1
ATOM 3365 C CA . SER B 1 207 ? 7.695 -35.906 -26.641 1 91.25 207 SER B CA 1
ATOM 3366 C C . SER B 1 207 ? 7.066 -34.562 -26.984 1 91.25 207 SER B C 1
ATOM 3368 O O . SER B 1 207 ? 5.914 -34.531 -27.422 1 91.25 207 SER B O 1
ATOM 3370 N N . PHE B 1 208 ? 7.832 -33.531 -26.781 1 91.12 208 PHE B N 1
ATOM 3371 C CA . PHE B 1 208 ? 7.301 -32.188 -27.047 1 91.12 208 PHE B CA 1
ATOM 3372 C C . PHE B 1 208 ? 8.062 -31.531 -28.188 1 91.12 208 PHE B C 1
ATOM 3374 O O . PHE B 1 208 ? 9.07 -30.859 -27.953 1 91.12 208 PHE B O 1
ATOM 3381 N N . GLY B 1 209 ? 7.535 -31.656 -29.422 1 84 209 GLY B N 1
ATOM 3382 C CA . GLY B 1 209 ? 8.18 -31.141 -30.609 1 84 209 GLY B CA 1
ATOM 3383 C C . GLY B 1 209 ? 8.484 -29.641 -30.531 1 84 209 GLY B C 1
ATOM 3384 O O . GLY B 1 209 ? 9.539 -29.203 -30.984 1 84 209 GLY B O 1
ATOM 3385 N N . SER B 1 210 ? 7.641 -28.938 -29.938 1 83 210 SER B N 1
ATOM 3386 C CA . SER B 1 210 ? 7.816 -27.5 -29.828 1 83 210 SER B CA 1
ATOM 3387 C C . SER B 1 210 ? 9.039 -27.156 -28.984 1 83 210 SER B C 1
ATOM 3389 O O . SER B 1 210 ? 9.758 -26.203 -29.281 1 83 210 SER B O 1
ATOM 3391 N N . LEU B 1 211 ? 9.289 -27.906 -27.906 1 86.62 211 LEU B N 1
ATOM 3392 C CA . LEU B 1 211 ? 10.461 -27.688 -27.062 1 86.62 211 LEU B CA 1
ATOM 3393 C C . LEU B 1 211 ? 11.742 -28.031 -27.797 1 86.62 211 LEU B C 1
ATOM 3395 O O . LEU B 1 211 ? 12.719 -27.281 -27.734 1 86.62 211 LEU B O 1
ATOM 3399 N N . GLY B 1 212 ? 11.688 -29.172 -28.5 1 83.81 212 GLY B N 1
ATOM 3400 C CA . GLY B 1 212 ? 12.844 -29.547 -29.312 1 83.81 212 GLY B CA 1
ATOM 3401 C C . GLY B 1 212 ? 13.227 -28.5 -30.344 1 83.81 212 GLY B C 1
ATOM 3402 O O . GLY B 1 212 ? 14.406 -28.203 -30.516 1 83.81 212 GLY B O 1
ATOM 3403 N N . SER B 1 213 ? 12.25 -27.953 -30.969 1 81.69 213 SER B N 1
ATOM 3404 C CA . SER B 1 213 ? 12.477 -26.922 -31.984 1 81.69 213 SER B CA 1
ATOM 3405 C C . SER B 1 213 ? 13.07 -25.656 -31.359 1 81.69 213 SER B C 1
ATOM 3407 O O . SER B 1 213 ? 13.969 -25.031 -31.938 1 81.69 213 SER B O 1
ATOM 3409 N N . LEU B 1 214 ? 12.656 -25.297 -30.172 1 77.94 214 LEU B N 1
ATOM 3410 C CA . LEU B 1 214 ? 13.141 -24.109 -29.484 1 77.94 214 LEU B CA 1
ATOM 3411 C C . LEU B 1 214 ? 14.594 -24.281 -29.078 1 77.94 214 LEU B C 1
ATOM 3413 O O . LEU B 1 214 ? 15.359 -23.312 -29.094 1 77.94 214 LEU B O 1
ATOM 3417 N N . VAL B 1 215 ? 14.961 -25.453 -28.766 1 82.12 215 VAL B N 1
ATOM 3418 C CA . VAL B 1 215 ? 16.312 -25.75 -28.297 1 82.12 215 VAL B CA 1
ATOM 3419 C C . VAL B 1 215 ? 17.281 -25.734 -29.484 1 82.12 215 VAL B C 1
ATOM 3421 O O . VAL B 1 215 ? 18.438 -25.344 -29.328 1 82.12 215 VAL B O 1
ATOM 3424 N N . ILE B 1 216 ? 16.766 -26.078 -30.703 1 75.19 216 ILE B N 1
ATOM 3425 C CA . ILE B 1 216 ? 17.641 -26.203 -31.859 1 75.19 216 ILE B CA 1
ATOM 3426 C C . ILE B 1 216 ? 17.781 -24.844 -32.531 1 75.19 216 ILE B C 1
ATOM 3428 O O . ILE B 1 216 ? 18.797 -24.562 -33.188 1 75.19 216 ILE B O 1
ATOM 3432 N N . THR B 1 217 ? 16.828 -23.875 -32.281 1 68 217 THR B N 1
ATOM 3433 C CA . THR B 1 217 ? 16.891 -22.578 -32.969 1 68 217 THR B CA 1
ATOM 3434 C C . THR B 1 217 ? 17.609 -21.547 -32.094 1 68 217 THR B C 1
ATOM 3436 O O . THR B 1 217 ? 18.375 -20.719 -32.625 1 68 217 THR B O 1
#

Radius of gyration: 30.3 Å; Cα contacts (8 Å, |Δi|>4): 492; chains: 2; bounding box: 53×104×63 Å

Organism: Penicillium oxalicum (strain 114-2 / CGMCC 5302) (NCBI:txid933388)

pLDDT: mean 84.51, std 20.12, range [31.64, 98.75]

InterPro domains:
  IPR000210 BTB/POZ domain [PF00651] (10-82)
  IPR000210 BTB/POZ domain [PS50097] (18-85)
  IPR011333 SKP1/BTB/POZ domain superfamily [G3DSA:3.30.710.10] (1-191)
  IPR011333 SKP1/BTB/POZ domain superfamily [SSF54695] (2-143)

Solvent-accessible surface area (backbone atoms only — not comparable to full-atom values): 24449 Å² total; per-residue (Å²): 118,74,61,58,49,50,51,32,47,46,40,64,68,67,29,61,75,43,68,28,36,40,36,22,86,90,37,77,42,52,37,41,51,54,52,51,30,73,58,12,63,47,52,35,49,50,50,60,52,32,60,70,72,38,92,57,55,60,47,80,42,77,89,56,52,56,69,48,50,49,37,53,50,34,28,64,54,64,74,42,62,63,53,71,62,76,88,67,87,66,80,67,76,76,63,66,73,70,63,62,69,76,73,77,77,73,74,66,70,80,69,70,70,66,73,59,52,63,69,57,44,24,48,56,43,23,51,50,39,28,50,46,18,60,72,40,48,24,62,72,52,28,54,50,25,46,51,53,33,46,53,48,46,70,74,37,62,85,40,92,57,32,46,58,52,51,50,45,52,72,70,68,46,56,85,90,57,54,66,67,58,50,48,51,25,52,52,45,49,76,38,39,82,65,45,61,71,38,65,62,40,45,49,48,39,66,73,34,60,70,54,39,50,53,44,74,105,119,71,61,59,50,51,53,33,48,47,39,63,69,67,29,60,74,42,68,27,35,39,35,23,85,88,37,78,44,51,37,43,51,56,54,50,32,72,58,12,62,44,52,34,48,50,50,59,52,32,60,69,72,38,93,56,56,60,45,81,42,79,92,57,52,55,68,48,50,49,36,53,50,34,28,64,54,64,74,43,63,63,54,73,63,78,87,66,89,66,80,68,74,74,62,67,75,71,61,61,68,75,73,77,76,71,74,67,70,80,70,69,70,67,74,59,53,62,70,56,45,24,48,56,43,23,50,50,39,28,48,44,19,60,72,39,47,24,64,71,52,28,54,50,24,47,51,52,34,45,54,48,48,71,74,36,61,86,41,92,56,33,46,58,53,50,50,47,52,73,70,67,47,58,85,91,58,52,67,65,59,49,49,51,25,53,51,46,48,76,38,40,81,66,46,60,70,37,64,61,40,42,50,49,39,67,72,34,61,69,54,38,52,53,44,73,105